Protein AF-A0A847YCE7-F1 (afdb_monomer_lite)

Sequence (734 aa):
MAAPTIAVDFGTTRTKVAVFDEKERQPRLIELGRANLQVIPSVFYVPRDQQAPRLVGDDAQEMVDEDPGGIVENLKKEIHRSEKLRFGPDRPSVDRVELAGELFAYLRRRCREEVFYCEVDACVLTLPVVFEEQKRECIRQAAQCGGFRADRIQVLDEPVAAARAWLWQWEGRLAQSVIVCDVGGGTTDFALLRYSDGDFEPVPELAKGGLPQGGNDLDEGILEEALAGQGRTPLSSPLRMAWLNKCRSLKERIVRDVRHAFSLRLPGEQIVVPREVVQTQTNRFVEQVVEEFRRFMTRCATVADLSGTPVLLVGGASRVVGLKEALEAASPGKVYQWNKSDYAVALGAAIMPPHRRPVAGVEGLGGDGGGSSAAASFQPVGVFGDPGAYLVEAVRQAKAGANVALPAGEYRIPQPLIVERPLTMAGLGRERSLIRWEGEGPAIICRGDCDLTLRDVTVERAGQQVGDLLDALGGRVKIEDSRICGARAASGIRLRGGVRAEIRRCRVDGNSEHGIVLADSAVALIEENICENNREAGISYGGTSGGTARKNTCRENEIGIGIGERAEPEVEENTCENNSQVGIGYLGTSGGTAENNICRENKVGIGIFEDAAPQLEENTCEKNSQVGIGYGGTSGGTARKNTCRENEIGIAIGERAEPEVEENTCEKNSQVGIGYVGTSGGTARKNTCRENGVAGIVIDERAEPELEENTCEKNSQVGIGYLGTSGGTARRNV

Structure (mmCIF, N/CA/C/O backbone):
data_AF-A0A847YCE7-F1
#
_entry.id   AF-A0A847YCE7-F1
#
loop_
_atom_site.group_PDB
_atom_site.id
_atom_site.type_symbol
_atom_site.label_atom_id
_atom_site.label_alt_id
_atom_site.label_comp_id
_atom_site.label_asym_id
_atom_site.label_entity_id
_atom_site.label_seq_id
_atom_site.pdbx_PDB_ins_code
_atom_site.Cartn_x
_atom_site.Cartn_y
_atom_site.Cartn_z
_atom_site.occupancy
_atom_site.B_iso_or_equiv
_atom_site.auth_seq_id
_atom_site.auth_comp_id
_atom_site.auth_asym_id
_atom_site.auth_atom_id
_atom_site.pdbx_PDB_model_num
ATOM 1 N N . MET A 1 1 ? -16.856 15.580 17.713 1.00 49.44 1 MET A N 1
ATOM 2 C CA . MET A 1 1 ? -16.438 14.409 18.518 1.00 49.44 1 MET A CA 1
ATOM 3 C C . MET A 1 1 ? -15.143 14.766 19.225 1.00 49.44 1 MET A C 1
ATOM 5 O O . MET A 1 1 ? -14.397 15.567 18.675 1.00 49.44 1 MET A O 1
ATOM 9 N N . ALA A 1 2 ? -14.898 14.250 20.432 1.00 63.81 2 ALA A N 1
ATOM 10 C CA . ALA A 1 2 ? -13.586 14.397 21.062 1.00 63.81 2 ALA A CA 1
ATOM 11 C C . ALA A 1 2 ? -12.533 13.668 20.209 1.00 63.81 2 ALA A C 1
ATOM 13 O O . ALA A 1 2 ? -12.836 12.611 19.655 1.00 63.81 2 ALA A O 1
ATOM 14 N N . ALA A 1 3 ? -11.338 14.245 20.073 1.00 77.31 3 ALA A N 1
ATOM 15 C CA . ALA A 1 3 ? -10.235 13.603 19.361 1.00 77.31 3 ALA A CA 1
ATOM 16 C C . ALA A 1 3 ? -9.905 12.244 20.012 1.00 77.31 3 ALA A C 1
ATOM 18 O O . ALA A 1 3 ? -9.864 12.184 21.250 1.00 77.31 3 ALA A O 1
ATOM 19 N N . PRO A 1 4 ? -9.700 11.172 19.223 1.00 87.88 4 PRO A N 1
ATOM 20 C CA . PRO A 1 4 ? -9.437 9.838 19.746 1.00 87.88 4 PRO A CA 1
ATOM 21 C C . PRO A 1 4 ? -8.144 9.816 20.567 1.00 87.88 4 PRO A C 1
ATOM 23 O O . PRO A 1 4 ? -7.161 10.479 20.234 1.00 87.88 4 PRO A O 1
ATOM 26 N N . THR A 1 5 ? -8.147 9.016 21.631 1.00 94.25 5 THR A N 1
ATOM 27 C CA . THR A 1 5 ? -6.953 8.735 22.435 1.00 94.25 5 THR A CA 1
ATOM 28 C C . THR A 1 5 ? -6.422 7.366 22.040 1.00 94.25 5 THR A C 1
ATOM 30 O O . THR A 1 5 ? -7.124 6.367 22.200 1.00 94.25 5 THR A O 1
ATOM 33 N N . ILE A 1 6 ? -5.188 7.306 21.540 1.00 97.19 6 ILE A N 1
ATOM 34 C CA . ILE A 1 6 ? -4.538 6.032 21.207 1.00 97.19 6 ILE A CA 1
ATOM 35 C C . ILE A 1 6 ? -3.709 5.517 22.384 1.00 97.19 6 ILE A C 1
ATOM 37 O O . ILE A 1 6 ? -3.073 6.286 23.097 1.00 97.19 6 ILE A O 1
ATOM 41 N N . ALA A 1 7 ? -3.678 4.210 22.582 1.00 98.06 7 ALA A N 1
ATOM 42 C CA . ALA A 1 7 ? -2.770 3.558 23.512 1.00 98.06 7 ALA A CA 1
ATOM 43 C C . ALA A 1 7 ? -1.523 3.088 22.762 1.00 98.06 7 ALA A C 1
ATOM 45 O O . ALA A 1 7 ? -1.645 2.410 21.742 1.00 98.06 7 ALA A O 1
ATOM 46 N N . VAL A 1 8 ? -0.337 3.437 23.258 1.00 98.00 8 VAL A N 1
ATOM 47 C CA . VAL A 1 8 ? 0.947 3.108 22.634 1.00 98.00 8 VAL A CA 1
ATOM 48 C C . VAL A 1 8 ? 1.795 2.292 23.601 1.00 98.00 8 VAL A C 1
ATOM 50 O O . VAL A 1 8 ? 2.268 2.795 24.622 1.00 98.00 8 VAL A O 1
ATOM 53 N N . ASP A 1 9 ? 2.026 1.039 23.222 1.00 96.69 9 ASP A N 1
ATOM 54 C CA . ASP A 1 9 ? 3.071 0.189 23.782 1.00 96.69 9 ASP A CA 1
ATOM 55 C C . ASP A 1 9 ? 4.350 0.410 22.974 1.00 96.69 9 ASP A C 1
ATOM 57 O O . ASP A 1 9 ? 4.589 -0.255 21.962 1.00 96.69 9 ASP A O 1
ATOM 61 N N . PHE A 1 10 ? 5.152 1.397 23.388 1.00 95.06 10 PHE A N 1
ATOM 62 C CA . PHE A 1 10 ? 6.484 1.621 22.834 1.00 95.06 10 PHE A CA 1
ATOM 63 C C . PHE A 1 10 ? 7.431 0.565 23.407 1.00 95.06 10 PHE A C 1
ATOM 65 O O . PHE A 1 10 ? 8.031 0.769 24.461 1.00 95.06 10 PHE A O 1
ATOM 72 N N . GLY A 1 11 ? 7.541 -0.590 22.752 1.00 90.88 11 GLY A N 1
ATOM 73 C CA . GLY A 1 11 ? 8.415 -1.683 23.177 1.00 90.88 11 GLY A CA 1
ATOM 74 C C . GLY A 1 11 ? 9.857 -1.533 22.680 1.00 90.88 11 GLY A C 1
ATOM 75 O O . GLY A 1 11 ? 10.136 -0.812 21.725 1.00 90.88 11 GLY A O 1
ATOM 76 N N . THR A 1 12 ? 10.800 -2.250 23.302 1.00 88.06 12 THR A N 1
ATOM 77 C CA . THR A 1 12 ? 12.228 -2.204 22.922 1.00 88.06 12 THR A CA 1
ATOM 78 C C . THR A 1 12 ? 12.489 -2.684 21.493 1.00 88.06 12 THR A C 1
ATOM 80 O O . THR A 1 12 ? 13.320 -2.101 20.806 1.00 88.06 12 THR A O 1
ATOM 83 N N . THR A 1 13 ? 11.782 -3.732 21.061 1.00 87.94 13 THR A N 1
ATOM 84 C CA . THR A 1 13 ? 11.943 -4.344 19.727 1.00 87.94 13 THR A CA 1
ATOM 85 C C . THR A 1 13 ? 10.772 -4.012 18.802 1.00 87.94 13 THR A C 1
ATOM 87 O O . THR A 1 13 ? 10.938 -3.924 17.591 1.00 87.94 13 THR A O 1
ATOM 90 N N . ARG A 1 14 ? 9.569 -3.873 19.363 1.00 91.19 14 ARG A N 1
ATOM 91 C CA . ARG A 1 14 ? 8.306 -3.789 18.627 1.00 91.19 14 ARG A CA 1
ATOM 92 C C . ARG A 1 14 ? 7.358 -2.832 19.334 1.00 91.19 14 ARG A C 1
ATOM 94 O O . ARG A 1 14 ? 7.149 -2.972 20.538 1.00 91.19 14 ARG A O 1
ATOM 101 N N . THR A 1 15 ? 6.760 -1.931 18.573 1.00 95.44 15 THR A N 1
ATOM 102 C CA . THR A 1 15 ? 5.739 -0.982 19.004 1.00 95.44 15 THR A CA 1
ATOM 103 C C . THR A 1 15 ? 4.358 -1.461 18.581 1.00 95.44 15 THR A C 1
ATOM 105 O O . THR A 1 15 ? 4.187 -2.002 17.487 1.00 95.44 15 THR A O 1
ATOM 108 N N . LYS A 1 16 ? 3.369 -1.293 19.461 1.00 96.38 16 LYS A N 1
ATOM 109 C CA . LYS A 1 16 ? 1.976 -1.689 19.215 1.00 96.38 16 LYS A CA 1
ATOM 110 C C . LYS A 1 16 ? 1.053 -0.545 19.588 1.00 96.38 16 LYS A C 1
ATOM 112 O O . LYS A 1 16 ? 1.294 0.151 20.574 1.00 96.38 16 LYS A O 1
ATOM 117 N N . VAL A 1 17 ? -0.013 -0.379 18.817 1.00 97.50 17 VAL A N 1
ATOM 118 C CA . VAL A 1 17 ? -0.993 0.685 19.034 1.00 97.50 17 VAL A CA 1
ATOM 119 C C . VAL A 1 17 ? -2.382 0.078 19.167 1.00 97.50 17 VAL A C 1
ATOM 121 O O . VAL A 1 17 ? -2.729 -0.868 18.461 1.00 97.50 17 VAL A O 1
ATOM 124 N N . ALA A 1 18 ? -3.178 0.606 20.088 1.00 97.19 18 ALA A N 1
ATOM 125 C CA . ALA A 1 18 ? -4.555 0.195 20.312 1.00 97.19 18 ALA A CA 1
ATOM 126 C C . ALA A 1 18 ? -5.465 1.407 20.532 1.00 97.19 18 ALA A C 1
ATOM 128 O O . ALA A 1 18 ? -5.012 2.518 20.798 1.00 97.19 18 ALA A O 1
ATOM 129 N N . VAL A 1 19 ? -6.769 1.182 20.436 1.00 95.56 19 VAL A N 1
ATOM 130 C CA . VAL A 1 19 ? -7.807 2.163 20.761 1.00 95.56 19 VAL A CA 1
ATOM 131 C C . VAL A 1 19 ? -9.002 1.453 21.376 1.00 95.56 19 VAL A C 1
ATOM 133 O O . VAL A 1 19 ? -9.245 0.278 21.093 1.00 95.56 19 VAL A O 1
ATOM 136 N N . PHE A 1 20 ? -9.753 2.152 22.223 1.00 92.06 20 PHE A N 1
ATOM 137 C CA . PHE A 1 20 ? -11.066 1.675 22.629 1.00 92.06 20 PHE A CA 1
ATOM 138 C C . PHE A 1 20 ? -12.062 2.012 21.524 1.00 92.06 20 PHE A C 1
ATOM 140 O O . PHE A 1 20 ? -12.315 3.183 21.245 1.00 92.06 20 PHE A O 1
ATOM 147 N N . ASP A 1 21 ? -12.591 0.994 20.852 1.00 84.00 21 ASP A N 1
ATOM 148 C CA . ASP A 1 21 ? -13.606 1.212 19.836 1.00 84.00 21 ASP A CA 1
ATOM 149 C C . ASP A 1 21 ? -14.947 1.490 20.517 1.00 84.00 21 ASP A C 1
ATOM 151 O O . ASP A 1 21 ? -15.587 0.591 21.063 1.00 84.00 21 ASP A O 1
ATOM 155 N N . GLU A 1 22 ? -15.366 2.753 20.503 1.00 81.38 22 GLU A N 1
ATOM 156 C CA . GLU A 1 22 ? -16.621 3.185 21.123 1.00 81.38 22 GLU A CA 1
ATOM 157 C C . GLU A 1 22 ? -17.855 2.536 20.488 1.00 81.38 22 GLU A C 1
ATOM 159 O O . GLU A 1 22 ? -18.871 2.355 21.161 1.00 81.38 22 GLU A O 1
ATOM 164 N N . LYS A 1 23 ? -17.786 2.163 19.201 1.00 75.06 23 LYS A N 1
ATOM 165 C CA . LYS A 1 23 ? -18.917 1.539 18.506 1.00 75.06 23 LYS A CA 1
ATOM 166 C C . LYS A 1 23 ? -19.076 0.088 18.936 1.00 75.06 23 LYS A C 1
ATOM 168 O O . LYS A 1 23 ? -20.180 -0.339 19.264 1.00 75.06 23 LYS A O 1
ATOM 173 N N . GLU A 1 24 ? -17.978 -0.661 18.937 1.00 75.88 24 GLU A N 1
ATOM 174 C CA . GLU A 1 24 ? -17.982 -2.077 19.321 1.00 75.88 24 GLU A CA 1
ATOM 175 C C . GLU A 1 24 ? -17.908 -2.283 20.839 1.00 75.88 24 GLU A C 1
ATOM 177 O O . GLU A 1 24 ? -18.082 -3.397 21.334 1.00 75.88 24 GLU A O 1
ATOM 182 N N . ARG A 1 25 ? -17.668 -1.201 21.587 1.00 84.19 25 ARG A N 1
ATOM 183 C CA . ARG A 1 25 ? -17.473 -1.181 23.038 1.00 84.19 25 ARG A CA 1
ATOM 184 C C . ARG A 1 25 ? -16.384 -2.148 23.499 1.00 84.19 25 ARG A C 1
ATOM 186 O O . ARG A 1 25 ? -16.558 -2.816 24.518 1.00 84.19 25 ARG A O 1
ATOM 193 N N . GLN A 1 26 ? -15.269 -2.217 22.772 1.00 88.19 26 GLN A N 1
ATOM 194 C CA . GLN A 1 26 ? -14.138 -3.084 23.105 1.00 88.19 26 GLN A CA 1
ATOM 195 C C . GLN A 1 26 ? -12.785 -2.484 22.694 1.00 88.19 26 GLN A C 1
ATOM 197 O O . GLN A 1 26 ? -12.713 -1.736 21.719 1.00 88.19 26 GLN A O 1
ATOM 202 N N . PRO A 1 27 ? -11.685 -2.823 23.393 1.00 92.81 27 PRO A N 1
ATOM 203 C CA . PRO A 1 27 ? -10.347 -2.463 22.947 1.00 92.81 27 PRO A CA 1
ATOM 204 C C . PRO A 1 27 ? -9.978 -3.243 21.679 1.00 92.81 27 PRO A C 1
ATOM 206 O O . PRO A 1 27 ? -10.131 -4.468 21.614 1.00 92.81 27 PRO A O 1
ATOM 209 N N . ARG A 1 28 ? -9.428 -2.543 20.687 1.00 92.38 28 ARG A N 1
ATOM 210 C CA . ARG A 1 28 ? -8.914 -3.133 19.447 1.00 92.38 28 ARG A CA 1
ATOM 211 C C . ARG A 1 28 ? -7.509 -2.639 19.138 1.00 92.38 28 ARG A C 1
ATOM 213 O O . ARG A 1 28 ? -7.128 -1.537 19.523 1.00 92.38 28 ARG A O 1
ATOM 220 N N . LEU A 1 29 ? -6.751 -3.458 18.416 1.00 93.00 29 LEU A N 1
ATOM 221 C CA . LEU A 1 29 ? -5.466 -3.043 17.862 1.00 93.00 29 LEU A CA 1
ATOM 222 C C . LEU A 1 29 ? -5.685 -2.096 16.681 1.00 93.00 29 LEU A C 1
ATOM 224 O O . LEU A 1 29 ? -6.716 -2.145 16.003 1.00 93.00 29 LEU A O 1
ATOM 228 N N . ILE A 1 30 ? -4.711 -1.223 16.463 1.00 92.44 30 ILE A N 1
ATOM 229 C CA . ILE A 1 30 ? -4.600 -0.421 15.255 1.00 92.44 30 ILE A CA 1
ATOM 230 C C . ILE A 1 30 ? -3.545 -1.075 14.371 1.00 92.44 30 ILE A C 1
ATOM 232 O O . ILE A 1 30 ? -2.415 -1.306 14.802 1.00 92.44 30 ILE A O 1
ATOM 236 N N . GLU A 1 31 ? -3.943 -1.385 13.145 1.00 90.06 31 GLU A N 1
ATOM 237 C CA . GLU A 1 31 ? -3.123 -2.113 12.190 1.00 90.06 31 GLU A CA 1
ATOM 238 C C . GLU A 1 31 ? -2.291 -1.138 11.352 1.00 90.06 31 GLU A C 1
ATOM 240 O O . GLU A 1 31 ? -2.761 -0.609 10.353 1.00 90.06 31 GLU A O 1
ATOM 245 N N . LEU A 1 32 ? -1.077 -0.842 11.823 1.00 85.69 32 LEU A N 1
ATOM 246 C CA . LEU A 1 32 ? -0.149 0.096 11.185 1.00 85.69 32 LEU A CA 1
ATOM 247 C C . LEU A 1 32 ? 1.123 -0.566 10.643 1.00 85.69 32 LEU A C 1
ATOM 249 O O . LEU A 1 32 ? 1.852 0.079 9.901 1.00 85.69 32 LEU A O 1
ATOM 253 N N . GLY A 1 33 ? 1.455 -1.802 11.014 1.00 77.12 33 GLY A N 1
ATOM 254 C CA . GLY A 1 33 ? 2.655 -2.451 10.474 1.00 77.12 33 GLY A CA 1
ATOM 255 C C . GLY A 1 33 ? 2.479 -2.851 9.007 1.00 77.12 33 GLY A C 1
ATOM 256 O O . GLY A 1 33 ? 1.352 -3.018 8.547 1.00 77.12 33 GLY A O 1
ATOM 257 N N . ARG A 1 34 ? 3.576 -3.026 8.263 1.00 77.44 34 ARG A N 1
ATOM 258 C CA . ARG A 1 34 ? 3.538 -3.557 6.883 1.00 77.44 34 ARG A CA 1
ATOM 259 C C . ARG A 1 34 ? 3.754 -5.065 6.840 1.00 77.44 34 ARG A C 1
ATOM 261 O O . ARG A 1 34 ? 2.905 -5.800 6.350 1.00 77.44 34 ARG A O 1
ATOM 268 N N . ALA A 1 35 ? 4.865 -5.546 7.404 1.00 65.25 35 ALA A N 1
ATOM 269 C CA . ALA A 1 35 ? 5.178 -6.979 7.412 1.00 65.25 35 ALA A CA 1
ATOM 270 C C . ALA A 1 35 ? 4.269 -7.772 8.369 1.00 65.25 35 ALA A C 1
ATOM 272 O O . ALA A 1 35 ? 3.920 -8.927 8.121 1.00 65.25 35 ALA A O 1
ATOM 273 N N . ASN A 1 36 ? 3.879 -7.146 9.480 1.00 71.31 36 ASN A N 1
ATOM 274 C CA . ASN A 1 36 ? 2.865 -7.640 10.400 1.00 71.31 36 ASN A CA 1
ATOM 275 C C . ASN A 1 36 ? 1.953 -6.474 10.758 1.00 71.31 36 ASN A C 1
ATOM 277 O O . ASN A 1 36 ? 2.354 -5.603 11.521 1.00 71.31 36 ASN A O 1
ATOM 281 N N . LEU A 1 37 ? 0.720 -6.492 10.253 1.00 76.38 37 LEU A N 1
ATOM 282 C CA . LEU A 1 37 ? -0.234 -5.392 10.401 1.00 76.38 37 LEU A CA 1
ATOM 283 C C . LEU A 1 37 ? -0.366 -4.877 11.845 1.00 76.38 37 LEU A C 1
ATOM 285 O O . LEU A 1 37 ? -0.498 -3.682 12.069 1.00 76.38 37 LEU A O 1
ATOM 289 N N . GLN A 1 38 ? -0.254 -5.742 12.853 1.00 84.75 38 GLN A N 1
ATOM 290 C CA . GLN A 1 38 ? -0.493 -5.390 14.259 1.00 84.75 38 GLN A CA 1
ATOM 291 C C . GLN A 1 38 ? 0.747 -4.885 15.011 1.00 84.75 38 GLN A C 1
ATOM 293 O O . GLN A 1 38 ? 0.666 -4.599 16.210 1.00 84.75 38 GLN A O 1
ATOM 298 N N . VAL A 1 39 ? 1.911 -4.843 14.359 1.00 87.06 39 VAL A N 1
ATOM 299 C CA . VAL A 1 39 ? 3.194 -4.592 15.014 1.00 87.06 39 VAL A CA 1
ATOM 300 C C . VAL A 1 39 ? 4.109 -3.766 14.125 1.00 87.06 39 VAL A C 1
ATOM 302 O O . VAL A 1 39 ? 4.367 -4.128 12.987 1.00 87.06 39 VAL A O 1
ATOM 305 N N . ILE A 1 40 ? 4.699 -2.724 14.699 1.00 93.75 40 ILE A N 1
ATOM 306 C CA . ILE A 1 40 ? 5.676 -1.872 14.023 1.00 93.75 40 ILE A CA 1
ATOM 307 C C . ILE A 1 40 ? 7.055 -2.149 14.636 1.00 93.75 40 ILE A C 1
ATOM 309 O O . ILE A 1 40 ? 7.167 -2.161 15.867 1.00 93.75 40 ILE A O 1
ATOM 313 N N . PRO A 1 41 ? 8.117 -2.387 13.853 1.00 92.00 41 PRO A N 1
ATOM 314 C CA . PRO A 1 41 ? 9.472 -2.490 14.392 1.00 92.00 41 PRO A CA 1
ATOM 315 C C . PRO A 1 41 ? 9.869 -1.223 15.169 1.00 92.00 41 PRO A C 1
ATOM 317 O O . PRO A 1 41 ? 9.654 -0.108 14.708 1.00 92.00 41 PRO A O 1
ATOM 320 N N . SER A 1 42 ? 10.482 -1.355 16.346 1.00 94.31 42 SER A N 1
ATOM 321 C CA . SER A 1 42 ? 11.052 -0.203 17.073 1.00 94.31 42 SER A CA 1
ATOM 322 C C . SER A 1 42 ? 12.458 0.118 16.549 1.00 94.31 42 SER A C 1
ATOM 324 O O . SER A 1 42 ? 13.431 0.126 17.307 1.00 94.31 42 SER A O 1
ATOM 326 N N . VAL A 1 43 ? 12.546 0.315 15.234 1.00 93.44 43 VAL A N 1
ATOM 327 C CA . VAL A 1 43 ? 13.776 0.526 14.463 1.00 93.44 43 VAL A CA 1
ATOM 328 C C . VAL A 1 43 ? 13.736 1.921 13.853 1.00 93.44 43 VAL A C 1
ATOM 330 O O . VAL A 1 43 ? 12.676 2.397 13.445 1.00 93.44 43 VAL A O 1
ATOM 333 N N . PHE A 1 44 ? 14.889 2.579 13.821 1.00 96.00 44 PHE A N 1
ATOM 334 C CA . PHE A 1 44 ? 15.050 3.933 13.305 1.00 96.00 44 PHE A CA 1
ATOM 335 C C . PHE A 1 44 ? 16.232 3.962 12.340 1.00 96.00 44 PHE A C 1
ATOM 337 O O . PHE A 1 44 ? 17.216 3.254 12.554 1.00 96.00 44 PHE A O 1
ATOM 344 N N . TYR A 1 45 ? 16.158 4.800 11.314 1.00 94.75 45 TYR A N 1
ATOM 345 C CA . TYR A 1 45 ? 17.219 4.969 10.330 1.00 94.75 45 TYR A CA 1
ATOM 346 C C . TYR A 1 45 ? 17.594 6.442 10.178 1.00 94.75 45 TYR A C 1
ATOM 348 O O . TYR A 1 45 ? 16.740 7.309 9.972 1.00 94.75 45 TYR A O 1
ATOM 356 N N . VAL A 1 46 ? 18.896 6.709 10.277 1.00 94.75 46 VAL A N 1
ATOM 357 C CA . VAL A 1 46 ? 19.503 8.017 10.038 1.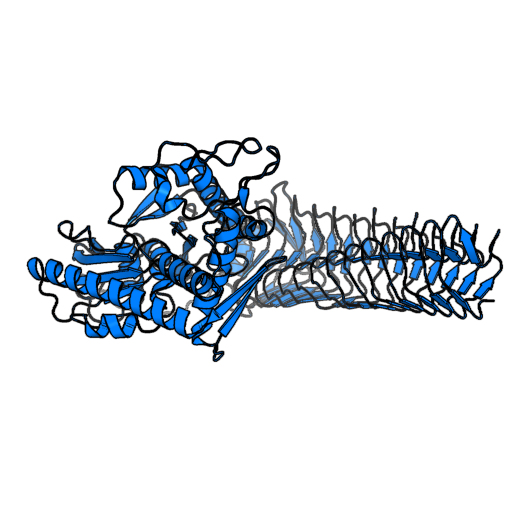00 94.75 46 VAL A CA 1
ATOM 358 C C . VAL A 1 46 ? 20.257 7.970 8.701 1.00 94.75 46 VAL A C 1
ATOM 360 O O . VAL A 1 46 ? 21.312 7.324 8.626 1.00 94.75 46 VAL A O 1
ATOM 363 N N . PRO A 1 47 ? 19.753 8.645 7.651 1.00 92.06 47 PRO A N 1
ATOM 364 C CA . PRO A 1 47 ? 20.404 8.658 6.346 1.00 92.06 47 PRO A CA 1
ATOM 365 C C . PRO A 1 47 ? 21.734 9.422 6.369 1.00 92.06 47 PRO A C 1
ATOM 367 O O . PRO A 1 47 ? 21.999 10.236 7.257 1.00 92.06 47 PRO A O 1
ATOM 370 N N . ARG A 1 48 ? 22.589 9.145 5.375 1.00 89.88 48 ARG A N 1
ATOM 371 C CA . ARG A 1 48 ? 23.822 9.922 5.122 1.00 89.88 48 ARG A CA 1
ATOM 372 C C . ARG A 1 48 ? 23.519 11.269 4.481 1.00 89.88 48 ARG A C 1
ATOM 374 O O . ARG A 1 48 ? 24.136 12.273 4.828 1.00 89.88 48 ARG A O 1
ATOM 381 N N . ASP A 1 49 ? 22.570 11.278 3.549 1.00 86.50 49 ASP A N 1
ATOM 382 C CA . ASP A 1 49 ? 22.058 12.515 2.980 1.00 86.50 49 ASP A CA 1
ATOM 383 C C . ASP A 1 49 ? 21.239 13.256 4.040 1.00 86.50 49 ASP A C 1
ATOM 385 O O . ASP A 1 49 ? 20.223 12.760 4.521 1.00 86.50 49 ASP A O 1
ATOM 389 N N . GLN A 1 50 ? 21.696 14.451 4.409 1.00 78.81 50 GLN A N 1
ATOM 390 C CA . GLN A 1 50 ? 21.041 15.282 5.417 1.00 78.81 50 GLN A CA 1
ATOM 391 C C . GLN A 1 50 ? 19.711 15.872 4.930 1.00 78.81 50 GLN A C 1
ATOM 393 O O . GLN A 1 50 ? 18.959 16.394 5.752 1.00 78.81 50 GLN A O 1
ATOM 398 N N . GLN A 1 51 ? 19.426 15.822 3.625 1.00 81.19 51 GLN A N 1
ATOM 399 C CA . GLN A 1 51 ? 18.137 16.234 3.065 1.00 81.19 51 GLN A CA 1
ATOM 400 C C . GLN A 1 51 ? 17.106 15.100 3.057 1.00 81.19 51 GLN A C 1
ATOM 402 O O . GLN A 1 51 ? 15.907 15.375 3.008 1.00 81.19 51 GLN A O 1
ATOM 407 N N . ALA A 1 52 ? 17.548 13.842 3.135 1.00 86.12 52 ALA A N 1
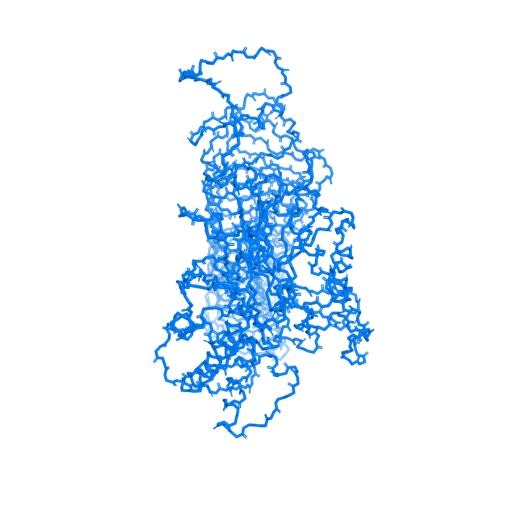ATOM 408 C CA . ALA A 1 52 ? 16.650 12.699 3.196 1.00 86.12 52 ALA A CA 1
ATOM 409 C C . ALA A 1 52 ? 15.955 12.617 4.572 1.00 86.12 52 ALA A C 1
ATOM 411 O O . ALA A 1 52 ? 16.583 12.877 5.607 1.00 86.12 52 ALA A O 1
ATOM 412 N N . PRO A 1 53 ? 14.662 12.248 4.621 1.00 89.19 53 PRO A N 1
ATOM 413 C CA . PRO A 1 53 ? 13.951 12.099 5.882 1.00 89.19 53 PRO A CA 1
ATOM 414 C C . PRO A 1 53 ? 14.503 10.917 6.683 1.00 89.19 53 PRO A C 1
ATOM 416 O O . PRO A 1 53 ? 14.905 9.891 6.132 1.00 89.19 53 PRO A O 1
ATOM 419 N N . ARG A 1 54 ? 14.479 11.037 8.013 1.00 94.31 54 ARG A N 1
ATOM 420 C CA . ARG A 1 54 ? 14.700 9.883 8.891 1.00 94.31 54 ARG A CA 1
ATOM 421 C C . ARG A 1 54 ? 13.538 8.914 8.732 1.00 94.31 54 ARG A C 1
ATOM 423 O O . ARG A 1 54 ? 12.387 9.338 8.644 1.00 94.31 54 ARG A O 1
ATOM 430 N N . LEU A 1 55 ? 13.843 7.623 8.740 1.00 95.31 55 LEU A N 1
ATOM 431 C CA . LEU A 1 55 ? 12.831 6.575 8.645 1.00 95.31 55 LEU A CA 1
ATOM 432 C C . LEU A 1 55 ? 12.650 5.908 10.007 1.00 95.31 55 LEU A C 1
ATOM 434 O O . LEU A 1 55 ? 13.575 5.863 10.825 1.00 95.31 55 LEU A O 1
ATOM 438 N N . VAL A 1 56 ? 11.458 5.374 10.250 1.00 96.75 56 VAL A N 1
ATOM 439 C CA . VAL A 1 56 ? 11.100 4.641 11.470 1.00 96.75 56 VAL A CA 1
ATOM 440 C C . VAL A 1 56 ? 10.214 3.454 11.113 1.00 96.75 56 VAL A C 1
ATOM 442 O O . VAL A 1 56 ? 9.574 3.446 10.064 1.00 96.75 56 VAL A O 1
ATOM 445 N N . GLY A 1 57 ? 10.133 2.457 11.989 1.00 94.12 57 GLY A N 1
ATOM 446 C CA . GLY A 1 57 ? 9.226 1.335 11.765 1.00 94.12 57 GLY A CA 1
ATOM 447 C C . GLY A 1 57 ? 9.682 0.423 10.633 1.00 94.12 57 GLY A C 1
ATOM 448 O O . GLY A 1 57 ? 10.869 0.124 10.511 1.00 94.12 57 GLY A O 1
ATOM 449 N N . ASP A 1 58 ? 8.724 -0.030 9.823 1.00 89.25 58 ASP A N 1
ATOM 450 C CA . ASP A 1 58 ? 8.992 -0.901 8.676 1.00 89.25 58 ASP A CA 1
ATOM 451 C C . ASP A 1 58 ? 9.900 -0.213 7.636 1.00 89.25 58 ASP A C 1
ATOM 453 O O . ASP A 1 58 ? 10.821 -0.850 7.138 1.00 89.25 58 ASP A O 1
ATOM 457 N N . ASP A 1 59 ? 9.743 1.100 7.410 1.00 90.38 59 ASP A N 1
ATOM 458 C CA . ASP A 1 59 ? 10.595 1.865 6.480 1.00 90.38 59 ASP A CA 1
ATOM 459 C C . ASP A 1 59 ? 12.073 1.857 6.922 1.00 90.38 59 ASP A C 1
ATOM 461 O O . ASP A 1 59 ? 12.990 1.741 6.115 1.00 90.38 59 ASP A O 1
ATOM 465 N N . ALA A 1 60 ? 12.337 1.937 8.232 1.00 92.75 60 ALA A N 1
ATOM 466 C CA . ALA A 1 60 ? 13.699 1.804 8.755 1.00 92.75 60 ALA A CA 1
ATOM 467 C C . ALA A 1 60 ? 14.208 0.356 8.722 1.00 92.75 60 ALA A C 1
ATOM 469 O O . ALA A 1 60 ? 15.412 0.125 8.627 1.00 92.75 60 ALA A O 1
ATOM 470 N N . GLN A 1 61 ? 13.305 -0.620 8.838 1.00 88.19 61 GLN A N 1
ATOM 471 C CA . GLN A 1 61 ? 13.637 -2.042 8.838 1.00 88.19 61 GLN A CA 1
ATOM 472 C C . GLN A 1 61 ? 14.153 -2.514 7.470 1.00 88.19 61 GLN A C 1
ATOM 474 O O . GLN A 1 61 ? 15.008 -3.402 7.437 1.00 88.19 61 GLN A O 1
ATOM 479 N N . GLU A 1 62 ? 13.676 -1.917 6.376 1.00 87.44 62 GLU A N 1
ATOM 480 C CA . GLU A 1 62 ? 14.138 -2.181 5.003 1.00 87.44 62 GLU A CA 1
ATOM 481 C C . GLU A 1 62 ? 15.610 -1.770 4.809 1.00 87.44 62 GLU A C 1
ATOM 483 O O . GLU A 1 62 ? 16.390 -2.499 4.198 1.00 87.44 62 GLU A O 1
ATOM 488 N N . MET A 1 63 ? 16.047 -0.695 5.471 1.00 87.12 63 MET A N 1
ATOM 489 C CA . MET A 1 63 ? 17.422 -0.188 5.372 1.00 87.12 63 MET A CA 1
ATOM 490 C C . MET A 1 63 ? 18.469 -1.032 6.120 1.00 87.12 63 MET A C 1
ATOM 492 O O . MET A 1 63 ? 19.663 -0.733 6.052 1.00 87.12 63 MET A O 1
ATOM 496 N N . VAL A 1 64 ? 18.058 -2.070 6.858 1.00 82.19 64 VAL A N 1
ATOM 497 C CA . VAL A 1 64 ? 18.968 -2.886 7.682 1.00 82.19 64 VAL A CA 1
ATOM 498 C C . VAL A 1 64 ? 19.987 -3.650 6.845 1.00 82.19 64 VAL A C 1
ATOM 500 O O . VAL A 1 64 ? 21.138 -3.765 7.263 1.00 82.19 64 VAL A O 1
ATOM 503 N N . ASP A 1 65 ? 19.582 -4.157 5.682 1.00 75.12 65 ASP A N 1
ATOM 504 C CA . ASP A 1 65 ? 20.485 -4.898 4.800 1.00 75.12 65 ASP A CA 1
ATOM 505 C C . ASP A 1 65 ? 21.278 -3.944 3.872 1.00 75.12 65 ASP A C 1
ATOM 507 O O . ASP A 1 65 ? 22.396 -4.273 3.476 1.00 75.12 65 ASP A O 1
ATOM 511 N N . GLU A 1 66 ? 20.752 -2.745 3.583 1.00 81.12 66 GLU A N 1
ATOM 512 C CA . GLU A 1 66 ? 21.350 -1.774 2.649 1.00 81.12 66 GLU A CA 1
ATOM 513 C C . GLU A 1 66 ? 22.375 -0.828 3.293 1.00 81.12 66 GLU A C 1
ATOM 515 O O . GLU A 1 66 ? 23.490 -0.663 2.794 1.00 81.12 66 GLU A O 1
ATOM 520 N N . ASP A 1 67 ? 22.025 -0.194 4.416 1.00 84.44 67 ASP A N 1
ATOM 521 C CA . ASP A 1 67 ? 22.876 0.784 5.100 1.00 84.44 67 ASP A CA 1
ATOM 522 C C . ASP A 1 67 ? 22.819 0.605 6.629 1.00 84.44 67 ASP A C 1
ATOM 524 O O . ASP A 1 67 ? 22.414 1.511 7.371 1.00 84.44 67 ASP A O 1
ATOM 528 N N . PRO A 1 68 ? 23.301 -0.544 7.145 1.00 81.38 68 PRO A N 1
ATOM 529 C CA . PRO A 1 68 ? 23.207 -0.896 8.564 1.00 81.38 68 PRO A CA 1
ATOM 530 C C . PRO A 1 68 ? 23.909 0.105 9.492 1.00 81.38 68 PRO A C 1
ATOM 532 O O . PRO A 1 68 ? 23.618 0.163 10.684 1.00 81.38 68 PRO A O 1
ATOM 535 N N . GLY A 1 69 ? 24.833 0.921 8.970 1.00 83.56 69 GLY A N 1
ATOM 536 C CA . GLY A 1 69 ? 25.512 1.964 9.740 1.00 83.56 69 GLY A CA 1
ATOM 537 C C . GLY A 1 69 ? 24.617 3.140 10.153 1.00 83.56 69 GLY A C 1
ATOM 538 O O . GLY A 1 69 ? 25.018 3.906 11.026 1.00 83.56 69 GLY A O 1
ATOM 539 N N . GLY A 1 70 ? 23.444 3.307 9.532 1.00 89.50 70 GLY A N 1
ATOM 540 C CA . GLY A 1 70 ? 22.448 4.320 9.903 1.00 89.50 70 GLY A CA 1
ATOM 541 C C . GLY A 1 70 ? 21.353 3.805 10.840 1.00 89.50 70 GLY A C 1
ATOM 542 O O . GLY A 1 70 ? 20.524 4.593 11.289 1.00 89.50 70 GLY A O 1
ATOM 543 N N . ILE A 1 71 ? 21.331 2.503 11.136 1.00 91.00 71 ILE A N 1
ATOM 544 C CA . ILE A 1 71 ? 20.274 1.863 11.923 1.00 91.00 71 ILE A CA 1
ATOM 545 C C . ILE A 1 71 ? 20.475 2.085 13.423 1.00 91.00 71 ILE A C 1
ATOM 547 O O . ILE A 1 71 ? 21.573 1.932 13.961 1.00 91.00 71 ILE A O 1
ATOM 551 N N . VAL A 1 72 ? 19.377 2.378 14.118 1.00 91.69 72 VAL A N 1
ATOM 552 C CA . VAL A 1 72 ? 19.286 2.411 15.578 1.00 91.69 72 VAL A CA 1
ATOM 553 C C . VAL A 1 72 ? 18.205 1.439 16.034 1.00 91.69 72 VAL A C 1
ATOM 555 O O . VAL A 1 72 ? 17.038 1.569 15.670 1.00 91.69 72 VAL A O 1
ATOM 558 N N . GLU A 1 73 ? 18.585 0.503 16.899 1.00 88.75 73 GLU A N 1
ATOM 559 C CA . GLU A 1 73 ? 17.669 -0.386 17.618 1.00 88.75 73 GLU A CA 1
ATOM 560 C C . GLU A 1 73 ? 17.795 -0.176 19.136 1.00 88.75 73 GLU A C 1
ATOM 562 O O . GLU A 1 73 ? 18.715 0.483 19.622 1.00 88.75 73 GLU A O 1
ATOM 567 N N . ASN A 1 74 ? 16.878 -0.761 19.913 1.00 86.94 74 ASN A N 1
ATOM 568 C CA . ASN A 1 74 ? 16.888 -0.733 21.382 1.00 86.94 74 ASN A CA 1
ATOM 569 C C . ASN A 1 74 ? 16.863 0.681 22.004 1.00 86.94 74 ASN A C 1
ATOM 571 O O . ASN A 1 74 ? 17.197 0.843 23.182 1.00 86.94 74 ASN A O 1
ATOM 575 N N . LEU A 1 75 ? 16.404 1.695 21.260 1.00 92.00 75 LEU A N 1
ATOM 576 C CA . LEU A 1 75 ? 16.407 3.100 21.687 1.00 92.00 75 LEU A CA 1
ATOM 577 C C . LEU A 1 75 ? 15.715 3.309 23.047 1.00 92.00 75 LEU A C 1
ATOM 579 O O . LEU A 1 75 ? 16.228 4.048 23.887 1.00 92.00 75 LEU A O 1
ATOM 583 N N . LYS A 1 76 ? 14.619 2.577 23.328 1.00 91.50 76 LYS A N 1
ATOM 584 C CA . LYS A 1 76 ? 13.905 2.602 24.626 1.00 91.50 76 LYS A CA 1
ATOM 585 C C . LYS A 1 76 ? 14.836 2.354 25.823 1.00 91.50 76 LYS A C 1
ATOM 587 O O . LYS A 1 76 ? 14.670 2.984 26.866 1.00 91.50 76 LYS A O 1
ATOM 592 N N . LYS A 1 77 ? 15.827 1.453 25.706 1.00 87.00 77 LYS A N 1
ATOM 593 C CA . LYS A 1 77 ? 16.754 1.136 26.813 1.00 87.00 77 LYS A CA 1
ATOM 594 C C . LYS A 1 77 ? 17.658 2.322 27.147 1.00 87.00 77 LYS A C 1
ATOM 596 O O . LYS A 1 77 ? 17.966 2.549 28.321 1.00 87.00 77 LYS A O 1
ATOM 601 N N . GLU A 1 78 ? 18.050 3.083 26.132 1.00 89.56 78 GLU A N 1
ATOM 602 C CA . GLU A 1 78 ? 19.048 4.144 26.245 1.00 89.56 78 GLU A CA 1
ATOM 603 C C . GLU A 1 78 ? 18.466 5.556 26.262 1.00 89.56 78 GLU A C 1
ATOM 605 O O . GLU A 1 78 ? 19.225 6.490 26.471 1.00 89.56 78 GLU A O 1
ATOM 610 N N . ILE A 1 79 ? 17.151 5.732 26.100 1.00 93.12 79 ILE A N 1
ATOM 611 C CA . ILE A 1 79 ? 16.518 7.043 25.858 1.00 93.12 79 ILE A CA 1
ATOM 612 C C . ILE A 1 79 ? 16.881 8.139 26.880 1.00 93.12 79 ILE A C 1
ATOM 614 O O . ILE A 1 79 ? 17.035 9.291 26.509 1.00 93.12 79 ILE A O 1
ATOM 618 N N . HIS A 1 80 ? 17.084 7.768 28.147 1.00 92.81 80 HIS A N 1
ATOM 619 C CA . HIS A 1 80 ? 17.521 8.647 29.245 1.00 92.81 80 HIS A CA 1
ATOM 620 C C . HIS A 1 80 ? 18.990 9.116 29.202 1.00 92.81 80 HIS A C 1
ATOM 622 O O . HIS A 1 80 ? 19.374 9.968 30.003 1.00 92.81 80 HIS A O 1
ATOM 628 N N . ARG A 1 81 ? 19.837 8.541 28.337 1.00 92.69 81 ARG A N 1
ATOM 629 C CA . ARG A 1 81 ? 21.252 8.924 28.230 1.00 92.69 81 ARG A CA 1
ATOM 630 C C . ARG A 1 81 ? 21.368 10.288 27.560 1.00 92.69 81 ARG A C 1
ATOM 632 O O . ARG A 1 81 ? 20.827 10.483 26.475 1.00 92.69 81 ARG A O 1
ATOM 639 N N . SER A 1 82 ? 22.101 11.198 28.195 1.00 86.44 82 SER A N 1
ATOM 640 C CA . SER A 1 82 ? 22.224 12.595 27.768 1.00 86.44 82 SER A CA 1
ATOM 641 C C . SER A 1 82 ? 23.138 12.795 26.559 1.00 86.44 82 SER A C 1
ATOM 643 O O . SER A 1 82 ? 23.073 13.840 25.912 1.00 86.44 82 SER A O 1
ATOM 645 N N . GLU A 1 83 ? 24.007 11.835 26.232 1.00 91.94 83 GLU A N 1
ATOM 646 C CA . GLU A 1 83 ? 24.831 11.940 25.031 1.00 91.94 83 GLU A CA 1
ATOM 647 C C . GLU A 1 83 ? 23.970 11.817 23.765 1.00 91.94 83 GLU A C 1
ATOM 649 O O . GLU A 1 83 ? 22.970 11.109 23.746 1.00 91.94 83 GLU A O 1
ATOM 654 N N . LYS A 1 84 ? 24.376 12.443 22.658 1.00 92.50 84 LYS A N 1
ATOM 655 C CA . LYS A 1 84 ? 23.757 12.178 21.349 1.00 92.50 84 LYS A CA 1
ATOM 656 C C . LYS A 1 84 ? 24.269 10.866 20.753 1.00 92.50 84 LYS A C 1
ATOM 658 O O . LYS A 1 84 ? 25.423 10.493 20.976 1.00 92.50 84 LYS A O 1
ATOM 663 N N . LEU A 1 85 ? 23.437 10.198 19.957 1.00 91.06 85 LEU A N 1
ATOM 664 C CA . LEU A 1 85 ? 23.859 9.074 19.119 1.00 91.06 85 LEU A CA 1
ATOM 665 C C . LEU A 1 85 ? 24.845 9.578 18.059 1.00 91.06 85 LEU A C 1
ATOM 667 O O . LEU A 1 85 ? 24.615 10.627 17.458 1.00 91.06 85 LEU A O 1
ATOM 671 N N . ARG A 1 86 ? 25.947 8.852 17.846 1.00 89.69 86 ARG A N 1
ATOM 672 C CA . ARG A 1 86 ? 27.008 9.204 16.890 1.00 89.69 86 ARG A CA 1
ATOM 673 C C . ARG A 1 86 ? 27.190 8.070 15.887 1.00 89.69 86 ARG A C 1
ATOM 675 O O . ARG A 1 86 ? 27.314 6.923 16.301 1.00 89.69 86 ARG A O 1
ATOM 682 N N . PHE A 1 87 ? 27.277 8.405 14.601 1.00 84.06 87 PHE A N 1
ATOM 683 C CA . PHE A 1 87 ? 27.298 7.431 13.499 1.00 84.06 87 PHE A CA 1
ATOM 684 C C . PHE A 1 87 ? 28.528 7.559 12.578 1.00 84.06 87 PHE A C 1
ATOM 686 O O . PHE A 1 87 ? 28.556 6.982 11.493 1.00 84.06 87 PHE A O 1
ATOM 693 N N . GLY A 1 88 ? 29.542 8.325 12.999 1.00 81.25 88 GLY A N 1
ATOM 694 C CA . GLY A 1 88 ? 30.718 8.661 12.188 1.00 81.25 88 GLY A CA 1
ATOM 695 C C . GLY A 1 88 ? 30.650 10.070 11.577 1.00 81.25 88 GLY A C 1
ATOM 696 O O . GLY A 1 88 ? 29.757 10.837 11.934 1.00 81.25 88 GLY A O 1
ATOM 697 N N . PRO A 1 89 ? 31.610 10.437 10.707 1.00 81.12 89 PRO A N 1
ATOM 698 C CA . PRO A 1 89 ? 31.699 11.779 10.122 1.00 81.12 89 PRO A CA 1
ATOM 699 C C . PRO A 1 89 ? 30.598 12.073 9.092 1.00 81.12 89 PRO A C 1
ATOM 701 O O . PRO A 1 89 ? 30.230 13.230 8.917 1.00 81.12 89 PRO A O 1
ATOM 704 N N . ASP A 1 90 ? 30.047 11.037 8.457 1.00 84.56 90 ASP A N 1
ATOM 705 C CA . ASP A 1 90 ? 29.121 11.173 7.323 1.00 84.56 90 ASP A CA 1
ATOM 706 C C . ASP A 1 90 ? 27.651 11.324 7.741 1.00 84.56 90 ASP A C 1
ATOM 708 O O . ASP A 1 90 ? 26.758 11.312 6.899 1.00 84.56 90 ASP A O 1
ATOM 712 N N . ARG A 1 91 ? 27.372 11.416 9.047 1.00 90.44 91 ARG A N 1
ATOM 713 C CA . ARG A 1 91 ? 26.011 11.499 9.588 1.00 90.44 91 ARG A CA 1
ATOM 714 C C . ARG A 1 91 ? 25.933 12.459 10.772 1.00 90.44 91 ARG A C 1
ATOM 716 O O . ARG A 1 91 ? 26.861 12.518 11.585 1.00 90.44 91 ARG A O 1
ATOM 723 N N . PRO A 1 92 ? 24.810 13.178 10.930 1.00 87.25 92 PRO A N 1
ATOM 724 C CA . PRO A 1 92 ? 24.613 14.047 12.079 1.00 87.25 92 PRO A CA 1
ATOM 725 C C . PRO A 1 92 ? 24.501 13.234 13.374 1.00 87.25 92 PRO A C 1
ATOM 727 O O . PRO A 1 92 ? 24.013 12.104 13.393 1.00 87.25 92 PRO A O 1
ATOM 730 N N . SER A 1 93 ? 24.926 13.835 14.487 1.00 91.69 93 SER A N 1
ATOM 731 C CA . SER A 1 93 ? 24.617 13.283 15.808 1.00 91.69 93 SER A CA 1
ATOM 732 C C . SER A 1 93 ? 23.179 13.626 16.189 1.00 91.69 93 SER A C 1
ATOM 734 O O . SER A 1 93 ? 22.790 14.793 16.109 1.00 91.69 93 SER A O 1
ATOM 736 N N . VAL A 1 94 ? 22.410 12.639 16.646 1.00 93.38 94 VAL A N 1
ATOM 737 C CA . VAL A 1 94 ? 20.960 12.776 16.873 1.00 93.38 94 VAL A CA 1
ATOM 738 C C . VAL A 1 94 ? 20.624 12.599 18.354 1.00 93.38 94 VAL A C 1
ATOM 740 O O . VAL A 1 94 ? 21.224 11.767 19.039 1.00 93.38 94 VAL A O 1
ATOM 743 N N . ASP A 1 95 ? 19.696 13.411 18.861 1.00 95.62 95 ASP A N 1
ATOM 744 C CA . ASP A 1 95 ? 19.166 13.260 20.216 1.00 95.62 95 ASP A CA 1
ATOM 745 C C . ASP A 1 95 ? 18.210 12.056 20.311 1.00 95.62 95 ASP A C 1
ATOM 747 O O . ASP A 1 95 ? 17.445 11.770 19.390 1.00 95.62 95 ASP A O 1
ATOM 751 N N . ARG A 1 96 ? 18.265 11.312 21.421 1.00 96.75 96 ARG A N 1
ATOM 752 C CA . ARG A 1 96 ? 17.484 10.074 21.578 1.00 96.75 96 ARG A CA 1
ATOM 753 C C . ARG A 1 96 ? 15.988 10.332 21.751 1.00 96.75 96 ARG A C 1
ATOM 755 O O . ARG A 1 96 ? 15.188 9.525 21.282 1.00 96.75 96 ARG A O 1
ATOM 762 N N . VAL A 1 97 ? 15.618 11.420 22.426 1.00 97.12 97 VAL A N 1
ATOM 763 C CA . VAL A 1 97 ? 14.220 11.820 22.636 1.00 97.12 97 VAL A CA 1
ATOM 764 C C . VAL A 1 97 ? 13.636 12.332 21.325 1.00 97.12 97 VAL A C 1
ATOM 766 O O . VAL A 1 97 ? 12.536 11.928 20.961 1.00 97.12 97 VAL A O 1
ATOM 769 N N . GLU A 1 98 ? 14.402 13.133 20.580 1.00 95.75 98 GLU A N 1
ATOM 770 C CA . GLU A 1 98 ? 14.038 13.592 19.232 1.00 95.75 98 GLU A CA 1
ATOM 771 C C . GLU A 1 98 ? 13.788 12.407 18.290 1.00 95.75 98 GLU A C 1
ATOM 773 O O . GLU A 1 98 ? 12.725 12.319 17.682 1.00 95.75 98 GLU A O 1
ATOM 778 N N . LEU A 1 99 ? 14.722 11.449 18.231 1.00 96.31 99 LEU A N 1
ATOM 779 C CA . LEU A 1 99 ? 14.597 10.279 17.360 1.00 96.31 99 LEU A CA 1
ATOM 780 C C . LEU A 1 99 ? 13.408 9.388 17.744 1.00 96.31 99 LEU A C 1
ATOM 782 O O . LEU A 1 99 ? 12.684 8.920 16.871 1.00 96.31 99 LEU A O 1
ATOM 786 N N . ALA A 1 100 ? 13.166 9.179 19.042 1.00 97.44 100 ALA A N 1
ATOM 787 C CA . ALA A 1 100 ? 11.963 8.486 19.503 1.00 97.44 100 ALA A CA 1
ATOM 788 C C . ALA A 1 100 ? 10.686 9.272 19.150 1.00 97.44 100 ALA A C 1
ATOM 790 O O . ALA A 1 100 ? 9.662 8.670 18.829 1.00 97.44 100 ALA A O 1
ATOM 791 N N . GLY A 1 101 ? 10.754 10.606 19.165 1.00 97.88 101 GLY A N 1
ATOM 792 C CA . GLY A 1 101 ? 9.683 11.499 18.736 1.00 97.88 101 GLY A CA 1
ATOM 793 C C . GLY A 1 101 ? 9.271 11.306 17.280 1.00 97.88 101 GLY A C 1
ATOM 794 O O . GLY A 1 101 ? 8.078 11.363 16.999 1.00 97.88 101 GLY A O 1
ATOM 795 N N . GLU A 1 102 ? 10.204 10.967 16.385 1.00 97.62 102 GLU A N 1
ATOM 796 C CA . GLU A 1 102 ? 9.896 10.627 14.984 1.00 97.62 102 GLU A CA 1
ATOM 797 C C . GLU A 1 102 ? 8.956 9.418 14.888 1.00 97.62 102 GLU A C 1
ATOM 799 O O . GLU A 1 102 ? 8.010 9.419 14.099 1.00 97.62 102 GLU A O 1
ATOM 804 N N . LEU A 1 103 ? 9.149 8.401 15.741 1.00 97.62 103 LEU A N 1
ATOM 805 C CA . LEU A 1 103 ? 8.232 7.262 15.807 1.00 97.62 103 LEU A CA 1
ATOM 806 C C . LEU A 1 103 ? 6.852 7.706 16.293 1.00 97.62 103 LEU A C 1
ATOM 808 O O . LEU A 1 103 ? 5.850 7.338 15.692 1.00 97.62 103 LEU A O 1
ATOM 812 N N . PHE A 1 104 ? 6.766 8.528 17.337 1.00 98.25 104 PHE A N 1
ATOM 813 C CA . PHE A 1 104 ? 5.473 9.033 17.809 1.00 98.25 104 PHE A CA 1
ATOM 814 C C . PHE A 1 104 ? 4.772 9.927 16.774 1.00 98.25 104 PHE A C 1
ATOM 816 O O . PHE A 1 104 ? 3.559 9.798 16.601 1.00 98.25 104 PHE A O 1
ATOM 823 N N . ALA A 1 105 ? 5.518 10.766 16.049 1.00 97.56 105 ALA A N 1
ATOM 824 C CA . ALA A 1 105 ? 5.007 11.560 14.934 1.00 97.56 105 ALA A CA 1
ATOM 825 C C . ALA A 1 105 ? 4.470 10.660 13.820 1.00 97.56 105 ALA A C 1
ATOM 827 O O . ALA A 1 105 ? 3.362 10.879 13.331 1.00 97.56 105 ALA A O 1
ATOM 828 N N . TYR A 1 106 ? 5.211 9.608 13.473 1.00 96.56 106 TYR A N 1
ATOM 829 C CA . TYR A 1 106 ? 4.789 8.587 12.522 1.00 96.56 106 TYR A CA 1
ATOM 830 C C . TYR A 1 106 ? 3.486 7.901 12.958 1.00 96.56 106 TYR A C 1
ATOM 832 O O . TYR A 1 106 ? 2.535 7.855 12.179 1.00 96.56 106 TYR A O 1
ATOM 840 N N . LEU A 1 107 ? 3.389 7.441 14.214 1.00 96.88 107 LEU A N 1
ATOM 841 C CA . LEU A 1 107 ? 2.173 6.815 14.750 1.00 96.88 107 LEU A CA 1
ATOM 842 C C . LEU A 1 107 ? 0.976 7.763 14.698 1.00 96.88 107 LEU A C 1
ATOM 844 O O . LEU A 1 107 ? -0.101 7.378 14.243 1.00 96.88 107 LEU A O 1
ATOM 848 N N . ARG A 1 108 ? 1.163 9.002 15.167 1.00 96.25 108 ARG A N 1
ATOM 849 C CA . ARG A 1 108 ? 0.134 10.043 15.175 1.00 96.25 108 ARG A CA 1
ATOM 850 C C . ARG A 1 108 ? -0.361 10.324 13.761 1.00 96.25 108 ARG A C 1
ATOM 852 O O . ARG A 1 108 ? -1.568 10.309 13.523 1.00 96.25 108 ARG A O 1
ATOM 859 N N . ARG A 1 109 ? 0.573 10.548 12.834 1.00 93.56 109 ARG A N 1
ATOM 860 C CA . ARG A 1 109 ? 0.297 10.844 11.430 1.00 93.56 109 ARG A CA 1
ATOM 861 C C . ARG A 1 109 ? -0.494 9.714 10.776 1.00 93.56 109 ARG A C 1
ATOM 863 O O . ARG A 1 109 ? -1.575 9.975 10.266 1.00 93.56 109 ARG A O 1
ATOM 870 N N . ARG A 1 110 ? -0.032 8.463 10.882 1.00 91.06 110 ARG A N 1
ATOM 871 C CA . ARG A 1 110 ? -0.734 7.308 10.297 1.00 91.06 110 ARG A CA 1
ATOM 872 C C . ARG A 1 110 ? -2.084 7.034 10.958 1.00 91.06 110 ARG A C 1
ATOM 874 O O . ARG A 1 110 ? -3.052 6.732 10.274 1.00 91.06 110 ARG A O 1
ATOM 881 N N . CYS A 1 111 ? -2.213 7.214 12.275 1.00 87.75 111 CYS A N 1
ATOM 882 C CA . CYS A 1 111 ? -3.519 7.123 12.938 1.00 87.75 111 CYS A CA 1
ATOM 883 C C . CYS A 1 111 ? -4.502 8.180 12.410 1.00 87.75 111 CYS A C 1
ATOM 885 O O . CYS A 1 111 ? -5.668 7.869 12.165 1.00 87.75 111 CYS A O 1
ATOM 887 N N . ARG A 1 112 ? -4.041 9.419 12.218 1.00 87.31 112 ARG A N 1
ATOM 888 C CA . ARG A 1 112 ? -4.846 10.487 11.620 1.00 87.31 112 ARG A CA 1
ATOM 889 C C . ARG A 1 112 ? -5.213 10.159 10.176 1.00 87.31 112 ARG A C 1
ATOM 891 O O . ARG A 1 112 ? -6.378 10.271 9.833 1.00 87.31 112 ARG A O 1
ATOM 898 N N . GLU A 1 113 ? -4.249 9.752 9.361 1.00 76.81 113 GLU A N 1
ATOM 899 C CA . GLU A 1 113 ? -4.397 9.637 7.904 1.00 76.81 113 GLU A CA 1
ATOM 900 C C . GLU A 1 113 ? -5.039 8.325 7.444 1.00 76.81 113 GLU A C 1
ATOM 902 O O . GLU A 1 113 ? -5.634 8.304 6.377 1.00 76.81 113 GLU A O 1
ATOM 907 N N . GLU A 1 114 ? -4.949 7.246 8.226 1.00 79.88 114 GLU A N 1
ATOM 908 C CA . GLU A 1 114 ? -5.341 5.901 7.772 1.00 79.88 114 GLU A CA 1
ATOM 909 C C . GLU A 1 114 ? -6.397 5.234 8.665 1.00 79.88 114 GLU A C 1
ATOM 911 O O . GLU A 1 114 ? -7.051 4.274 8.254 1.00 79.88 114 GLU A O 1
ATOM 916 N N . VAL A 1 115 ? -6.583 5.718 9.901 1.00 78.88 115 VAL A N 1
ATOM 917 C CA . VAL A 1 115 ? -7.409 5.028 10.911 1.00 78.88 115 VAL A CA 1
ATOM 918 C C . VAL A 1 115 ? -8.624 5.850 11.318 1.00 78.88 115 VAL A C 1
ATOM 920 O O . VAL A 1 115 ? -9.753 5.347 11.290 1.00 78.88 115 VAL A O 1
ATOM 923 N N . PHE A 1 116 ? -8.397 7.092 11.752 1.00 80.25 116 PHE A N 1
ATOM 924 C CA . PHE A 1 116 ? -9.429 7.939 12.349 1.00 80.25 116 PHE A CA 1
ATOM 925 C C . PHE A 1 116 ? -9.906 9.063 11.433 1.00 80.25 116 PHE A C 1
ATOM 927 O O . PHE A 1 116 ? -11.047 9.493 11.595 1.00 80.25 116 PHE A O 1
ATOM 934 N N . TYR A 1 117 ? -9.075 9.515 10.487 1.00 72.88 117 TYR A N 1
ATOM 935 C CA . TYR A 1 117 ? -9.384 10.621 9.568 1.00 72.88 117 TYR A CA 1
ATOM 936 C C . TYR A 1 117 ? -9.765 11.913 10.305 1.00 72.88 117 TYR A C 1
ATOM 938 O O . TYR A 1 117 ? -10.631 12.678 9.884 1.00 72.88 117 TYR A O 1
ATOM 946 N N . CYS A 1 118 ? -9.142 12.129 11.464 1.00 78.94 118 CYS A N 1
ATOM 947 C CA . CYS A 1 118 ? -9.278 13.319 12.291 1.00 78.94 118 CYS A CA 1
ATOM 948 C C . CYS A 1 118 ? -8.034 13.496 13.167 1.00 78.94 118 CYS A C 1
ATOM 950 O O . CYS A 1 118 ? -7.230 12.574 13.314 1.00 78.94 118 CYS A O 1
ATOM 952 N N . GLU A 1 119 ? -7.875 14.682 13.752 1.00 86.69 119 GLU A N 1
ATOM 953 C CA . GLU A 1 119 ? -6.745 14.984 14.631 1.00 86.69 119 GLU A CA 1
ATOM 954 C C . GLU A 1 119 ? -6.616 13.980 15.787 1.00 86.69 119 GLU A C 1
ATOM 956 O O . GLU A 1 119 ? -7.578 13.704 16.503 1.00 86.69 119 GLU A O 1
ATOM 961 N N . VAL A 1 120 ? -5.397 13.466 15.971 1.00 92.31 120 VAL A N 1
ATOM 962 C CA . VAL A 1 120 ? -5.019 12.541 17.046 1.00 92.31 120 VAL A CA 1
ATOM 963 C C . VAL A 1 120 ? -3.955 13.231 17.885 1.00 92.31 120 VAL A C 1
ATOM 965 O O . VAL A 1 120 ? -2.799 13.316 17.491 1.00 92.31 120 VAL A O 1
ATOM 968 N N . ASP A 1 121 ? -4.334 13.782 19.027 1.00 93.75 121 ASP A N 1
ATOM 969 C CA . ASP A 1 121 ? -3.458 14.622 19.855 1.00 93.75 121 ASP A CA 1
ATOM 970 C C . ASP A 1 121 ? -3.381 14.151 21.318 1.00 93.75 121 ASP A C 1
ATOM 972 O O . ASP A 1 121 ? -2.748 14.808 22.146 1.00 93.75 121 ASP A O 1
ATOM 976 N N . ALA A 1 122 ? -3.983 12.998 21.628 1.00 95.81 122 ALA A N 1
ATOM 977 C CA . ALA A 1 122 ? -3.959 12.352 22.937 1.00 95.81 122 ALA A CA 1
ATOM 978 C C . ALA A 1 122 ? -3.442 10.915 22.858 1.00 95.81 122 ALA A C 1
ATOM 980 O O . ALA A 1 122 ? -3.769 10.175 21.925 1.00 95.81 122 ALA A O 1
ATOM 981 N N . CYS A 1 123 ? -2.691 10.499 23.877 1.00 97.38 123 CYS A N 1
ATOM 982 C CA . CYS A 1 123 ? -2.252 9.116 23.990 1.00 97.38 123 CYS A CA 1
ATOM 983 C C . CYS A 1 123 ? -2.144 8.621 25.436 1.00 97.38 123 CYS A C 1
ATOM 985 O O . CYS A 1 123 ? -2.002 9.397 26.380 1.00 97.38 123 CYS A O 1
ATOM 987 N N . VAL A 1 124 ? -2.201 7.300 25.590 1.00 98.00 124 VAL A N 1
ATOM 988 C CA . VAL A 1 124 ? -1.816 6.575 26.804 1.00 98.00 124 VAL A CA 1
ATOM 989 C C . VAL A 1 124 ? -0.532 5.816 26.490 1.00 98.00 124 VAL A C 1
ATOM 991 O O . VAL A 1 124 ? -0.529 4.939 25.631 1.00 98.00 124 VAL A O 1
ATOM 994 N N . LEU A 1 125 ? 0.559 6.152 27.166 1.00 97.38 125 LEU A N 1
ATOM 995 C CA . LEU A 1 125 ? 1.853 5.491 27.022 1.00 97.38 125 LEU A CA 1
ATOM 996 C C . LEU A 1 125 ? 2.001 4.411 28.086 1.00 97.38 125 LEU A C 1
ATOM 998 O O . LEU A 1 125 ? 1.813 4.691 29.271 1.00 97.38 125 LEU A O 1
ATOM 1002 N N . THR A 1 126 ? 2.384 3.199 27.689 1.00 95.00 126 THR A N 1
ATOM 1003 C CA . THR A 1 126 ? 2.716 2.154 28.662 1.00 95.00 126 THR A CA 1
ATOM 1004 C C . THR A 1 126 ? 4.197 2.161 29.005 1.00 95.00 126 THR A C 1
ATOM 1006 O O . THR A 1 126 ? 5.037 2.251 28.109 1.00 95.00 126 THR A O 1
ATOM 1009 N N . LEU A 1 127 ? 4.524 2.072 30.298 1.00 91.06 127 LEU A N 1
ATOM 1010 C CA . LEU A 1 127 ? 5.905 2.061 30.792 1.00 91.06 127 LEU A CA 1
ATOM 1011 C C . LEU A 1 127 ? 6.151 0.933 31.809 1.00 91.06 127 LEU A C 1
ATOM 1013 O O . LEU A 1 127 ? 5.264 0.649 32.617 1.00 91.06 127 LEU A O 1
ATOM 1017 N N . PRO A 1 128 ? 7.352 0.326 31.850 1.00 86.50 128 PRO A N 1
ATOM 1018 C CA . PRO A 1 128 ? 7.681 -0.666 32.868 1.00 86.50 128 PRO A CA 1
ATOM 1019 C C . PRO A 1 128 ? 7.659 -0.049 34.270 1.00 86.50 128 PRO A C 1
ATOM 1021 O O . PRO A 1 128 ? 8.216 1.033 34.489 1.00 86.50 128 PRO A O 1
ATOM 1024 N N . VAL A 1 129 ? 7.099 -0.761 35.254 1.00 83.06 129 VAL A N 1
ATOM 1025 C CA . VAL A 1 129 ? 7.087 -0.331 36.673 1.00 83.06 129 VAL A CA 1
ATOM 1026 C C . VAL A 1 129 ? 8.502 -0.054 37.192 1.00 83.06 129 VAL A C 1
ATOM 1028 O O . VAL A 1 129 ? 8.714 0.885 37.952 1.00 83.06 129 VAL A O 1
ATOM 1031 N N . VAL A 1 130 ? 9.490 -0.814 36.714 1.00 79.00 130 VAL A N 1
ATOM 1032 C CA . VAL A 1 130 ? 10.897 -0.700 37.123 1.00 79.00 130 VAL A CA 1
ATOM 1033 C C . VAL A 1 130 ? 11.615 0.545 36.588 1.00 79.00 130 VAL A C 1
ATOM 1035 O O . VAL A 1 130 ? 12.727 0.835 37.029 1.00 79.00 130 VAL A O 1
ATOM 1038 N N . PHE A 1 131 ? 11.037 1.276 35.627 1.00 84.62 131 PHE A N 1
ATOM 1039 C CA . PHE A 1 131 ? 11.686 2.456 35.054 1.00 84.62 131 PHE A CA 1
ATOM 1040 C C . PHE A 1 131 ? 11.703 3.623 36.039 1.00 84.62 131 PHE A C 1
ATOM 1042 O O . PHE A 1 131 ? 10.661 4.065 36.518 1.00 84.62 131 PHE A O 1
ATOM 1049 N N . GLU A 1 132 ? 12.902 4.162 36.254 1.00 85.94 132 GLU A N 1
ATOM 1050 C CA . GLU A 1 132 ? 13.141 5.391 37.007 1.00 85.94 132 GLU A CA 1
ATOM 1051 C C . GLU A 1 132 ? 12.460 6.600 36.349 1.00 85.94 132 GLU A C 1
ATOM 1053 O O . GLU A 1 132 ? 12.314 6.658 35.122 1.00 85.94 132 GLU A O 1
ATOM 1058 N N . GLU A 1 133 ? 12.103 7.601 37.158 1.00 89.06 133 GLU A N 1
ATOM 1059 C CA . GLU A 1 133 ? 11.310 8.756 36.714 1.00 89.06 133 GLU A CA 1
ATOM 1060 C C . GLU A 1 133 ? 11.954 9.509 35.543 1.00 89.06 133 GLU A C 1
ATOM 1062 O O . GLU A 1 133 ? 11.265 9.871 34.595 1.00 89.06 133 GLU A O 1
ATOM 1067 N N . GLN A 1 134 ? 13.285 9.655 35.531 1.00 93.25 134 GLN A N 1
ATOM 1068 C CA . GLN A 1 134 ? 13.994 10.303 34.422 1.00 93.25 134 GLN A CA 1
ATOM 1069 C C . GLN A 1 134 ? 13.726 9.604 33.080 1.00 93.25 134 GLN A C 1
ATOM 1071 O O . GLN A 1 134 ? 13.499 10.259 32.065 1.00 93.25 134 GLN A O 1
ATOM 1076 N N . LYS A 1 135 ? 13.729 8.267 33.054 1.00 93.06 135 LYS A N 1
ATOM 1077 C CA . LYS A 1 135 ? 13.478 7.508 31.823 1.00 93.06 135 LYS A CA 1
ATOM 1078 C C . LYS A 1 135 ? 12.013 7.610 31.396 1.00 93.06 135 LYS A C 1
ATOM 1080 O O . LYS A 1 135 ? 11.745 7.707 30.199 1.00 93.06 135 LYS A O 1
ATOM 1085 N N . ARG A 1 136 ? 11.082 7.617 32.358 1.00 93.75 136 ARG A N 1
ATOM 1086 C CA . ARG A 1 136 ? 9.649 7.834 32.099 1.00 93.75 136 ARG A CA 1
ATOM 1087 C C . ARG A 1 136 ? 9.400 9.214 31.490 1.00 93.75 136 ARG A C 1
ATOM 1089 O O . ARG A 1 136 ? 8.679 9.325 30.500 1.00 93.75 136 ARG A O 1
ATOM 1096 N N . GLU A 1 137 ? 10.067 10.231 32.026 1.00 95.69 137 GLU A N 1
ATOM 1097 C CA . GLU A 1 137 ? 10.036 11.601 31.520 1.00 95.69 137 GLU A CA 1
ATOM 1098 C C . GLU A 1 137 ? 10.536 11.695 30.078 1.00 95.69 137 GLU A C 1
ATOM 1100 O O . GLU A 1 137 ? 9.829 12.233 29.231 1.00 95.69 137 GLU A O 1
ATOM 1105 N N . CYS A 1 138 ? 11.684 11.095 29.754 1.00 97.19 138 CYS A N 1
ATOM 1106 C CA . CYS A 1 138 ? 12.205 11.100 28.385 1.00 97.19 138 CYS A CA 1
ATOM 1107 C C . CYS A 1 138 ? 11.231 10.481 27.365 1.00 97.19 138 CYS A C 1
ATOM 1109 O O . CYS A 1 138 ? 11.118 10.978 26.248 1.00 97.19 138 CYS A O 1
ATOM 1111 N N . ILE A 1 139 ? 10.498 9.421 27.729 1.00 96.38 139 ILE A N 1
ATOM 1112 C CA . ILE A 1 139 ? 9.505 8.807 26.828 1.00 96.38 139 ILE A CA 1
ATOM 1113 C C . ILE A 1 139 ? 8.275 9.712 26.665 1.00 96.38 139 ILE A C 1
ATOM 1115 O O . ILE A 1 139 ? 7.756 9.849 25.557 1.00 96.38 139 ILE A O 1
ATOM 1119 N N . ARG A 1 140 ? 7.835 10.381 27.738 1.00 97.56 140 ARG A N 1
ATOM 1120 C CA . ARG A 1 140 ? 6.749 11.371 27.669 1.00 97.56 140 ARG A CA 1
ATOM 1121 C C . ARG A 1 140 ? 7.127 12.559 26.784 1.00 97.56 140 ARG A C 1
ATOM 1123 O O . ARG A 1 140 ? 6.326 12.979 25.953 1.00 97.56 140 ARG A O 1
ATOM 1130 N N . GLN A 1 141 ? 8.359 13.047 26.919 1.00 97.69 141 GLN A N 1
ATOM 1131 C CA . GLN A 1 141 ? 8.913 14.108 26.078 1.00 97.69 141 GLN A CA 1
ATOM 1132 C C . GLN A 1 141 ? 9.001 13.677 24.615 1.00 97.69 141 GLN A C 1
ATOM 1134 O O . GLN A 1 141 ? 8.634 14.455 23.744 1.00 97.69 141 GLN A O 1
ATOM 1139 N N . ALA A 1 142 ? 9.391 12.432 24.331 1.00 98.00 142 ALA A N 1
ATOM 1140 C CA . ALA A 1 142 ? 9.402 11.913 22.966 1.00 98.00 142 ALA A CA 1
ATOM 1141 C C . ALA A 1 142 ? 7.993 11.917 22.349 1.00 98.00 142 ALA A C 1
ATOM 1143 O O . ALA A 1 142 ? 7.815 12.378 21.224 1.00 98.00 142 ALA A O 1
ATOM 1144 N N . ALA A 1 143 ? 6.966 11.488 23.091 1.00 98.12 143 ALA A N 1
ATOM 1145 C CA . ALA A 1 143 ? 5.584 11.583 22.619 1.00 98.12 143 ALA A CA 1
ATOM 1146 C C . ALA A 1 143 ? 5.152 13.040 22.380 1.00 98.12 143 ALA A C 1
ATOM 1148 O O . ALA A 1 143 ? 4.515 13.344 21.372 1.00 98.12 143 ALA A O 1
ATOM 1149 N N . GLN A 1 144 ? 5.553 13.965 23.252 1.00 98.00 144 GLN A N 1
ATOM 1150 C CA . GLN A 1 144 ? 5.301 15.389 23.046 1.00 98.00 144 GLN A CA 1
ATOM 1151 C C . GLN A 1 144 ? 5.999 15.926 21.783 1.00 98.00 144 GLN A C 1
ATOM 1153 O O . GLN A 1 144 ? 5.369 16.632 20.996 1.00 98.00 144 GLN A O 1
ATOM 1158 N N . CYS A 1 145 ? 7.261 15.554 21.540 1.00 96.81 145 CYS A N 1
ATOM 1159 C CA . CYS A 1 145 ? 7.984 15.861 20.301 1.00 96.81 145 CYS A CA 1
ATOM 1160 C C . CYS A 1 145 ? 7.273 15.290 19.065 1.00 96.81 145 CYS A C 1
ATOM 1162 O O . CYS A 1 145 ? 7.258 15.934 18.021 1.00 96.81 145 CYS A O 1
ATOM 1164 N N . GLY A 1 146 ? 6.619 14.133 19.203 1.00 96.69 146 GLY A N 1
ATOM 1165 C CA . GLY A 1 146 ? 5.783 13.522 18.167 1.00 96.69 146 GLY A CA 1
ATOM 1166 C C . GLY A 1 146 ? 4.453 14.237 17.887 1.00 96.69 146 GLY A C 1
ATOM 1167 O O . GLY A 1 146 ? 3.685 13.801 17.029 1.00 96.69 146 GLY A O 1
ATOM 1168 N N . GLY A 1 147 ? 4.148 15.328 18.597 1.00 96.38 147 GLY A N 1
ATOM 1169 C CA . GLY A 1 147 ? 2.951 16.142 18.380 1.00 96.38 147 GLY A CA 1
ATOM 1170 C C . GLY A 1 147 ? 1.745 15.768 19.246 1.00 96.38 147 GLY A C 1
ATOM 1171 O O . GLY A 1 147 ? 0.655 16.287 19.005 1.00 96.38 147 GLY A O 1
ATOM 1172 N N . PHE A 1 148 ? 1.907 14.905 20.255 1.00 97.81 148 PHE A N 1
ATOM 1173 C CA . PHE A 1 148 ? 0.882 14.715 21.286 1.00 97.81 148 PHE A CA 1
ATOM 1174 C C . PHE A 1 148 ? 0.878 15.898 22.262 1.00 97.81 148 PHE A C 1
ATOM 1176 O O . PHE A 1 148 ? 1.927 16.423 22.643 1.00 97.81 148 PHE A O 1
ATOM 1183 N N . ARG A 1 149 ? -0.306 16.332 22.701 1.00 96.38 149 ARG A N 1
ATOM 1184 C CA . ARG A 1 149 ? -0.418 17.442 23.650 1.00 96.38 149 ARG A CA 1
ATOM 1185 C C . ARG A 1 149 ? 0.020 17.016 25.047 1.00 96.38 149 ARG A C 1
ATOM 1187 O O . ARG A 1 149 ? -0.487 16.030 25.570 1.00 96.38 149 ARG A O 1
ATOM 1194 N N . ALA A 1 150 ? 0.883 17.806 25.685 1.00 94.94 150 ALA A N 1
ATOM 1195 C CA . ALA A 1 150 ? 1.445 17.495 27.003 1.00 94.94 150 ALA A CA 1
ATOM 1196 C C . ALA A 1 150 ? 0.383 17.202 28.083 1.00 94.94 150 ALA A C 1
ATOM 1198 O O . ALA A 1 150 ? 0.550 16.278 28.872 1.00 94.94 150 ALA A O 1
ATOM 1199 N N . ASP A 1 151 ? -0.735 17.936 28.085 1.00 95.00 151 ASP A N 1
ATOM 1200 C CA . ASP A 1 151 ? -1.861 17.758 29.015 1.00 95.00 151 ASP A CA 1
ATOM 1201 C C . ASP A 1 151 ? -2.737 16.530 28.710 1.00 95.00 151 ASP A C 1
ATOM 1203 O O . ASP A 1 151 ? -3.618 16.182 29.495 1.00 95.00 151 ASP A O 1
ATOM 1207 N N . ARG A 1 152 ? -2.507 15.864 27.573 1.00 94.81 152 ARG A N 1
ATOM 1208 C CA . ARG A 1 152 ? -3.272 14.705 27.091 1.00 94.81 152 ARG A CA 1
ATOM 1209 C C . ARG A 1 152 ? -2.413 13.453 26.898 1.00 94.81 152 ARG A C 1
ATOM 1211 O O . ARG A 1 152 ? -2.903 12.468 26.343 1.00 94.81 152 ARG A O 1
ATOM 1218 N N . ILE A 1 153 ? -1.163 13.477 27.364 1.00 97.00 153 ILE A N 1
ATOM 1219 C CA . ILE A 1 153 ? -0.307 12.294 27.461 1.00 97.00 153 ILE A CA 1
ATOM 1220 C C . ILE A 1 153 ? -0.508 11.680 28.844 1.00 97.00 153 ILE A C 1
ATOM 1222 O O . ILE A 1 153 ? -0.073 12.223 29.859 1.00 97.00 153 ILE A O 1
ATOM 1226 N N . GLN A 1 154 ? -1.167 10.530 28.879 1.00 95.75 154 GLN A N 1
ATOM 1227 C CA . GLN A 1 154 ? -1.321 9.729 30.086 1.00 95.75 154 GLN A CA 1
ATOM 1228 C C . GLN A 1 154 ? -0.267 8.627 30.109 1.00 95.75 154 GLN A C 1
ATOM 1230 O O . GLN A 1 154 ? 0.184 8.163 29.065 1.00 95.75 154 GLN A O 1
ATOM 1235 N N . VAL A 1 155 ? 0.119 8.195 31.304 1.00 94.69 155 VAL A N 1
ATOM 1236 C CA . VAL A 1 155 ? 1.045 7.078 31.496 1.00 94.69 155 VAL A CA 1
ATOM 1237 C C . VAL A 1 155 ? 0.321 5.980 32.255 1.00 94.69 155 VAL A C 1
ATOM 1239 O O . VAL A 1 155 ? -0.384 6.255 33.224 1.00 94.69 155 VAL A O 1
ATOM 1242 N N . LEU A 1 156 ? 0.510 4.742 31.816 1.00 94.31 156 LEU A N 1
ATOM 1243 C CA . LEU A 1 156 ? 0.021 3.556 32.494 1.00 94.31 156 LEU A CA 1
ATOM 1244 C C . LEU A 1 156 ? 1.172 2.576 32.688 1.00 94.31 156 LEU A C 1
ATOM 1246 O O . LEU A 1 156 ? 1.983 2.364 31.791 1.00 94.31 156 LEU A O 1
ATOM 1250 N N . ASP A 1 157 ? 1.239 1.952 33.854 1.00 93.38 157 ASP A N 1
ATOM 1251 C CA . ASP A 1 157 ? 2.219 0.901 34.076 1.00 93.38 157 ASP A CA 1
ATOM 1252 C C . ASP A 1 157 ? 1.870 -0.334 33.228 1.00 93.38 157 ASP A C 1
ATOM 1254 O O . ASP A 1 157 ? 0.738 -0.821 33.255 1.00 93.38 157 ASP A O 1
ATOM 1258 N N . GLU A 1 158 ? 2.848 -0.856 32.485 1.00 93.69 158 GLU A N 1
ATOM 1259 C CA . GLU A 1 158 ? 2.719 -2.045 31.628 1.00 93.69 158 GLU A CA 1
ATOM 1260 C C . GLU A 1 158 ? 2.014 -3.229 32.320 1.00 93.69 158 GLU A C 1
ATOM 1262 O O . GLU A 1 158 ? 1.054 -3.751 31.744 1.00 93.69 158 GLU A O 1
ATOM 1267 N N . PRO A 1 159 ? 2.365 -3.632 33.563 1.00 94.06 159 PRO A N 1
ATOM 1268 C CA . PRO A 1 159 ? 1.661 -4.727 34.221 1.00 94.06 159 PRO A CA 1
ATOM 1269 C C . PRO A 1 159 ? 0.200 -4.397 34.552 1.00 94.06 159 PRO A C 1
ATOM 1271 O O . PRO A 1 159 ? -0.657 -5.273 34.439 1.00 94.06 159 PRO A O 1
ATOM 1274 N N . VAL A 1 160 ? -0.124 -3.145 34.892 1.00 94.19 160 VAL A N 1
ATOM 1275 C CA . VAL A 1 160 ? -1.521 -2.725 35.108 1.00 94.19 160 VAL A CA 1
ATOM 1276 C C . VAL A 1 160 ? -2.301 -2.820 33.800 1.00 94.19 160 VAL A C 1
ATOM 1278 O O . VAL A 1 160 ? -3.409 -3.355 33.776 1.00 94.19 160 VAL A O 1
ATOM 1281 N N . ALA A 1 161 ? -1.704 -2.377 32.692 1.00 95.06 161 ALA A N 1
ATOM 1282 C CA . ALA A 1 161 ? -2.291 -2.522 31.367 1.00 95.06 161 ALA A CA 1
ATOM 1283 C C . ALA A 1 161 ? -2.553 -4.005 31.034 1.00 95.06 161 ALA A C 1
ATOM 1285 O O . ALA A 1 161 ? -3.680 -4.382 30.714 1.00 95.06 161 ALA A O 1
ATOM 1286 N N . ALA A 1 162 ? -1.561 -4.879 31.211 1.00 94.44 162 ALA A N 1
ATOM 1287 C CA . ALA A 1 162 ? -1.716 -6.316 30.994 1.00 94.44 162 ALA A CA 1
ATOM 1288 C C . ALA A 1 162 ? -2.857 -6.928 31.833 1.00 94.44 162 ALA A C 1
ATOM 1290 O O . ALA A 1 162 ? -3.670 -7.697 31.311 1.00 94.44 162 ALA A O 1
ATOM 1291 N N . ALA A 1 163 ? -2.966 -6.548 33.109 1.00 93.19 163 ALA A N 1
ATOM 1292 C CA . ALA A 1 163 ? -4.032 -7.016 33.991 1.00 93.19 163 ALA A CA 1
ATOM 1293 C C . ALA A 1 163 ? -5.418 -6.507 33.577 1.00 93.19 163 ALA A C 1
ATOM 1295 O O . ALA A 1 163 ? -6.381 -7.275 33.618 1.00 93.19 163 ALA A O 1
ATOM 1296 N N . ARG A 1 164 ? -5.534 -5.260 33.098 1.00 92.38 164 ARG A N 1
ATOM 1297 C CA . ARG A 1 164 ? -6.787 -4.740 32.522 1.00 92.38 164 ARG A CA 1
ATOM 1298 C C . ARG A 1 164 ? -7.217 -5.526 31.285 1.00 92.38 164 ARG A C 1
ATOM 1300 O O . ARG A 1 164 ? -8.396 -5.849 31.156 1.00 92.38 164 ARG A O 1
ATOM 1307 N N . ALA A 1 165 ? -6.284 -5.869 30.397 1.00 92.19 165 ALA A N 1
ATOM 1308 C CA . ALA A 1 165 ? -6.589 -6.678 29.216 1.00 92.19 165 ALA A CA 1
ATOM 1309 C C . ALA A 1 165 ? -7.059 -8.093 29.579 1.00 92.19 165 ALA A C 1
ATOM 1311 O O . ALA A 1 165 ? -7.991 -8.604 28.957 1.00 92.19 165 ALA A O 1
ATOM 1312 N N . TRP A 1 166 ? -6.451 -8.708 30.598 1.00 90.25 166 TRP A N 1
ATOM 1313 C CA . TRP A 1 166 ? -6.909 -9.992 31.126 1.00 90.25 166 TRP A CA 1
ATOM 1314 C C . TRP A 1 166 ? -8.306 -9.881 31.745 1.00 90.25 166 TRP A C 1
ATOM 1316 O O . TRP A 1 166 ? -9.199 -10.641 31.374 1.00 90.25 166 TRP A O 1
ATOM 1326 N N . LEU A 1 167 ? -8.522 -8.894 32.622 1.00 87.00 167 LEU A N 1
ATOM 1327 C CA . LEU A 1 167 ? -9.807 -8.665 33.285 1.00 87.00 167 LEU A CA 1
ATOM 1328 C C . LEU A 1 167 ? -10.941 -8.432 32.279 1.00 87.00 167 LEU A C 1
ATOM 1330 O O . LEU A 1 167 ? -12.059 -8.892 32.490 1.00 87.00 167 LEU A O 1
ATOM 1334 N N . TRP A 1 168 ? -10.656 -7.766 31.158 1.00 85.06 168 TRP A N 1
ATOM 1335 C CA . TRP A 1 168 ? -11.629 -7.554 30.086 1.00 85.06 168 TRP A CA 1
ATOM 1336 C C . TRP A 1 168 ? -12.178 -8.856 29.489 1.00 85.06 168 TRP A C 1
ATOM 1338 O O . TRP A 1 168 ? -13.345 -8.920 29.103 1.00 85.06 168 TRP A O 1
ATOM 1348 N N . GLN A 1 169 ? -11.336 -9.888 29.413 1.00 79.69 169 GLN A N 1
ATOM 1349 C CA . GLN A 1 169 ? -11.679 -11.209 28.880 1.00 79.69 169 GLN A CA 1
ATOM 1350 C C . GLN A 1 169 ? -12.124 -12.190 29.974 1.00 79.69 169 GLN A C 1
ATOM 1352 O O . GLN A 1 169 ? -12.482 -13.327 29.675 1.00 79.69 169 GLN A O 1
ATOM 1357 N N . TRP A 1 170 ? -12.070 -11.778 31.242 1.00 79.94 170 TRP A N 1
ATOM 1358 C CA . TRP A 1 170 ? -12.311 -12.648 32.380 1.00 79.94 170 TRP A CA 1
ATOM 1359 C C . TRP A 1 170 ? -13.802 -12.748 32.708 1.00 79.94 170 TRP A C 1
ATOM 1361 O O . TRP A 1 170 ? -14.475 -11.747 32.946 1.00 79.94 170 TRP A O 1
ATOM 1371 N N . GLU A 1 171 ? -14.304 -13.980 32.766 1.00 72.69 171 GLU A N 1
ATOM 1372 C CA . GLU A 1 171 ? -15.695 -14.295 33.134 1.00 72.69 171 GLU A CA 1
ATOM 1373 C C . GLU A 1 171 ? -15.806 -14.958 34.520 1.00 72.69 171 GLU A C 1
ATOM 1375 O O . GLU A 1 171 ? -16.899 -15.277 34.984 1.00 72.69 171 GLU A O 1
ATOM 1380 N N . GLY A 1 172 ? -14.676 -15.195 35.195 1.00 71.75 172 GLY A N 1
ATOM 1381 C CA . GLY A 1 172 ? -14.637 -15.842 36.504 1.00 71.75 172 GLY A CA 1
ATOM 1382 C C . GLY A 1 172 ? -14.768 -14.871 37.680 1.00 71.75 172 GLY A C 1
ATOM 1383 O O . GLY A 1 172 ? -14.901 -13.657 37.525 1.00 71.75 172 GLY A O 1
ATOM 1384 N N . ARG A 1 173 ? -14.655 -15.404 38.904 1.00 74.00 173 ARG A N 1
ATOM 1385 C CA . ARG A 1 173 ? -14.575 -14.570 40.114 1.00 74.00 173 ARG A CA 1
ATOM 1386 C C . ARG A 1 173 ? -13.309 -13.718 40.059 1.00 74.00 173 ARG A C 1
ATOM 1388 O O . ARG A 1 173 ? -12.239 -14.234 39.737 1.00 74.00 173 ARG A O 1
ATOM 1395 N N . LEU A 1 174 ? -13.426 -12.431 40.373 1.00 76.00 174 LEU A N 1
ATOM 1396 C CA . LEU A 1 174 ? -12.280 -11.530 40.421 1.00 76.00 174 LEU A CA 1
ATOM 1397 C C . LEU A 1 174 ? -11.253 -12.027 41.450 1.00 76.00 174 LEU A C 1
ATOM 1399 O O . LEU A 1 174 ? -11.590 -12.280 42.611 1.00 76.00 174 LEU A O 1
ATOM 1403 N N . ALA A 1 175 ? -10.003 -12.163 41.015 1.00 74.75 175 ALA A N 1
ATOM 1404 C CA . ALA A 1 175 ? -8.884 -12.416 41.910 1.00 74.75 175 ALA A CA 1
ATOM 1405 C C . ALA A 1 175 ? -8.494 -11.111 42.620 1.00 74.75 175 ALA A C 1
ATOM 1407 O O . ALA A 1 175 ? -8.355 -10.076 41.973 1.00 74.75 175 ALA A O 1
ATOM 1408 N N . GLN A 1 176 ? -8.304 -11.160 43.943 1.00 83.75 176 GLN A N 1
ATOM 1409 C CA . GLN A 1 176 ? -7.853 -9.993 44.720 1.00 83.75 176 GLN A CA 1
ATOM 1410 C C . GLN A 1 176 ? -6.409 -9.590 44.394 1.00 83.75 176 GLN A C 1
ATOM 1412 O O . GLN A 1 176 ? -6.042 -8.432 44.573 1.00 83.75 176 GLN A O 1
ATOM 1417 N N . SER A 1 177 ? -5.617 -10.537 43.892 1.00 90.56 177 SER A N 1
ATOM 1418 C CA . SER A 1 177 ? -4.223 -10.344 43.510 1.00 90.56 177 SER A CA 1
ATOM 1419 C C . SER A 1 177 ? -3.955 -11.057 42.188 1.00 90.56 177 SER A C 1
ATOM 1421 O O . SER A 1 177 ? -4.515 -12.128 41.948 1.00 90.56 177 SER A O 1
ATOM 1423 N N . VAL A 1 178 ? -3.072 -10.503 41.360 1.00 93.62 178 VAL A N 1
ATOM 1424 C CA . VAL A 1 178 ? -2.524 -11.171 40.168 1.00 93.62 178 VAL A CA 1
ATOM 1425 C C . VAL A 1 178 ? -1.029 -10.904 40.072 1.00 93.62 178 VAL A C 1
ATOM 1427 O O . VAL A 1 178 ? -0.549 -9.859 40.505 1.00 93.62 178 VAL A O 1
ATOM 1430 N N . ILE A 1 179 ? -0.286 -11.840 39.494 1.00 95.19 179 ILE A N 1
ATOM 1431 C CA . ILE A 1 179 ? 1.138 -11.667 39.204 1.00 95.19 179 ILE A CA 1
ATOM 1432 C C . ILE A 1 179 ? 1.289 -11.508 37.702 1.00 95.19 179 ILE A C 1
ATOM 1434 O O . ILE A 1 179 ? 0.845 -12.367 36.952 1.00 95.19 179 ILE A O 1
ATOM 1438 N N . VAL A 1 180 ? 1.914 -10.433 37.246 1.00 95.38 180 VAL A N 1
ATOM 1439 C CA . VAL A 1 180 ? 2.245 -10.241 35.834 1.00 95.38 180 VAL A CA 1
ATOM 1440 C C . VAL A 1 180 ? 3.685 -10.665 35.601 1.00 95.38 180 VAL A C 1
ATOM 1442 O O . VAL A 1 180 ? 4.579 -10.263 36.341 1.00 95.38 180 VAL A O 1
ATOM 1445 N N . CYS A 1 181 ? 3.881 -11.481 34.572 1.00 95.56 181 CYS A N 1
ATOM 1446 C CA . CYS A 1 181 ? 5.161 -11.900 34.029 1.00 95.56 181 CYS A CA 1
ATOM 1447 C C . CYS A 1 181 ? 5.234 -11.409 32.579 1.00 95.56 181 CYS A C 1
ATOM 1449 O O . CYS A 1 181 ? 4.716 -12.069 31.674 1.00 95.56 181 CYS A O 1
ATOM 1451 N N . ASP A 1 182 ? 5.840 -10.240 32.368 1.00 93.94 182 ASP A N 1
ATOM 1452 C CA . ASP A 1 182 ? 6.042 -9.664 31.037 1.00 93.94 182 ASP A CA 1
ATOM 1453 C C . ASP A 1 182 ? 7.418 -10.054 30.503 1.00 93.94 182 ASP A C 1
ATOM 1455 O O . ASP A 1 182 ? 8.445 -9.609 31.008 1.00 93.94 182 ASP A O 1
ATOM 1459 N N . VAL A 1 183 ? 7.444 -10.925 29.496 1.00 93.75 183 VAL A N 1
ATOM 1460 C CA . VAL A 1 183 ? 8.676 -11.391 28.857 1.00 93.75 183 VAL A CA 1
ATOM 1461 C C . VAL A 1 183 ? 8.783 -10.725 27.490 1.00 93.75 183 VAL A C 1
ATOM 1463 O O . VAL A 1 183 ? 8.267 -11.206 26.472 1.00 93.75 183 VAL A O 1
ATOM 1466 N N . GLY A 1 184 ? 9.435 -9.566 27.479 1.00 90.44 184 GLY A N 1
ATOM 1467 C CA . GLY A 1 184 ? 9.624 -8.729 26.305 1.00 90.44 184 GLY A CA 1
ATOM 1468 C C . GLY A 1 184 ? 10.844 -9.114 25.466 1.00 90.44 184 GLY A C 1
ATOM 1469 O O . GLY A 1 184 ? 11.545 -10.097 25.703 1.00 90.44 184 GLY A O 1
ATOM 1470 N N . GLY A 1 185 ? 11.124 -8.302 24.443 1.00 86.56 185 GLY A N 1
ATOM 1471 C CA . GLY A 1 185 ? 12.354 -8.440 23.655 1.00 86.56 185 GLY A CA 1
ATOM 1472 C C . GLY A 1 185 ? 13.595 -7.988 24.427 1.00 86.56 185 GLY A C 1
ATOM 1473 O O . GLY A 1 185 ? 14.641 -8.614 24.332 1.00 86.56 185 GLY A O 1
ATOM 1474 N N . GLY A 1 186 ? 13.479 -6.918 25.217 1.00 85.38 186 GLY A N 1
ATOM 1475 C CA . GLY A 1 186 ? 14.617 -6.312 25.906 1.00 85.38 186 GLY A CA 1
ATOM 1476 C C . GLY A 1 186 ? 14.718 -6.603 27.401 1.00 85.38 186 GLY A C 1
ATOM 1477 O O . GLY A 1 186 ? 15.817 -6.508 27.932 1.00 85.38 186 GLY A O 1
ATOM 1478 N N . THR A 1 187 ? 13.612 -6.890 28.077 1.00 87.88 187 THR A N 1
ATOM 1479 C CA . THR A 1 187 ? 13.543 -7.082 29.533 1.00 87.88 187 THR A CA 1
ATOM 1480 C C . THR A 1 187 ? 12.530 -8.170 29.857 1.00 87.88 187 THR A C 1
ATOM 1482 O O . THR A 1 187 ? 11.679 -8.504 29.026 1.00 87.88 187 THR A O 1
ATOM 1485 N N . THR A 1 188 ? 12.647 -8.723 31.059 1.00 91.88 188 THR A N 1
ATOM 1486 C CA . THR A 1 188 ? 11.641 -9.589 31.671 1.00 91.88 188 THR A CA 1
ATOM 1487 C C . THR A 1 188 ? 11.222 -8.913 32.964 1.00 91.88 188 THR A C 1
ATOM 1489 O O . THR A 1 188 ? 12.070 -8.715 33.825 1.00 91.88 188 THR A O 1
ATOM 1492 N N . ASP A 1 189 ? 9.956 -8.560 33.126 1.00 91.50 189 ASP A N 1
ATOM 1493 C CA . ASP A 1 189 ? 9.478 -7.768 34.255 1.00 91.50 189 ASP A CA 1
ATOM 1494 C C . ASP A 1 189 ? 8.408 -8.541 35.041 1.00 91.50 189 ASP A C 1
ATOM 1496 O O . ASP A 1 189 ? 7.497 -9.147 34.468 1.00 91.50 189 ASP A O 1
ATOM 1500 N N . PHE A 1 190 ? 8.520 -8.528 36.373 1.00 93.62 190 PHE A N 1
ATOM 1501 C CA . PHE A 1 190 ? 7.572 -9.184 37.276 1.00 93.62 190 PHE A CA 1
ATOM 1502 C C . PHE A 1 190 ? 6.914 -8.171 38.209 1.00 93.62 190 PHE A C 1
ATOM 1504 O O . PHE A 1 190 ? 7.599 -7.381 38.863 1.00 93.62 190 PHE A O 1
ATOM 1511 N N . ALA A 1 191 ? 5.589 -8.233 38.330 1.00 93.62 191 ALA A N 1
ATOM 1512 C CA . ALA A 1 191 ? 4.837 -7.366 39.230 1.00 93.62 191 ALA A CA 1
ATOM 1513 C C . ALA A 1 191 ? 3.716 -8.128 39.938 1.00 93.62 191 ALA A C 1
ATOM 1515 O O . ALA A 1 191 ? 2.947 -8.846 39.304 1.00 93.62 191 ALA A O 1
ATOM 1516 N N . LEU A 1 192 ? 3.594 -7.932 41.252 1.00 93.88 192 LEU A N 1
ATOM 1517 C CA . LEU A 1 192 ? 2.415 -8.328 42.013 1.00 93.88 192 LEU A CA 1
ATOM 1518 C C . LEU A 1 192 ? 1.459 -7.140 42.019 1.00 93.88 192 LEU A C 1
ATOM 1520 O O . LEU A 1 192 ? 1.834 -6.051 42.457 1.00 93.88 192 LEU A O 1
ATOM 1524 N N . LEU A 1 193 ? 0.240 -7.358 41.542 1.00 93.25 193 LEU A N 1
ATOM 1525 C CA . LEU A 1 193 ? -0.821 -6.365 41.547 1.00 93.25 193 LEU A CA 1
ATOM 1526 C C . LEU A 1 193 ? -1.910 -6.779 42.526 1.00 93.25 193 LEU A C 1
ATOM 1528 O O . LEU A 1 193 ? -2.248 -7.962 42.624 1.00 93.25 193 LEU A O 1
ATOM 1532 N N . ARG A 1 194 ? -2.489 -5.798 43.210 1.00 91.19 194 ARG A N 1
ATOM 1533 C CA . ARG A 1 194 ? -3.681 -5.966 44.044 1.00 91.19 194 ARG A CA 1
ATOM 1534 C C . ARG A 1 194 ? -4.831 -5.201 43.427 1.00 91.19 194 ARG A C 1
ATOM 1536 O O . ARG A 1 194 ? -4.623 -4.136 42.860 1.00 91.19 194 ARG A O 1
ATOM 1543 N N . TYR A 1 195 ? -6.026 -5.763 43.518 1.00 88.31 195 TYR A N 1
ATOM 1544 C CA . TYR A 1 195 ? -7.225 -5.070 43.085 1.00 88.31 195 TYR A CA 1
ATOM 1545 C C . TYR A 1 195 ? -7.756 -4.189 44.222 1.00 88.31 195 TYR A C 1
ATOM 1547 O O . TYR A 1 195 ? -8.171 -4.705 45.263 1.00 88.31 195 TYR A O 1
ATOM 1555 N N . SER A 1 196 ? -7.759 -2.877 44.011 1.00 82.12 196 SER A N 1
ATOM 1556 C CA . SER A 1 196 ? -8.232 -1.839 44.937 1.00 82.12 196 SER A CA 1
ATOM 1557 C C . SER A 1 196 ? -8.984 -0.766 44.149 1.00 82.12 196 SER A C 1
ATOM 1559 O O . SER A 1 196 ? -8.657 -0.482 43.002 1.00 82.12 196 SER A O 1
ATOM 1561 N N . ASP A 1 197 ? -10.047 -0.206 44.734 1.00 78.88 197 ASP A N 1
ATOM 1562 C CA . ASP A 1 197 ? -10.766 0.964 44.198 1.00 78.88 197 ASP A CA 1
ATOM 1563 C C . ASP A 1 197 ? -11.137 0.897 42.699 1.00 78.88 197 ASP A C 1
ATOM 1565 O O . ASP A 1 197 ? -11.162 1.894 41.976 1.00 78.88 197 ASP A O 1
ATOM 1569 N N . GLY A 1 198 ? -11.483 -0.304 42.221 1.00 78.06 198 GLY A N 1
ATOM 1570 C CA . GLY A 1 198 ? -11.944 -0.521 40.848 1.00 78.06 198 GLY A CA 1
ATOM 1571 C C . GLY A 1 198 ? -10.834 -0.651 39.798 1.00 78.06 198 GLY A C 1
ATOM 1572 O O . GLY A 1 198 ? -11.125 -0.512 38.605 1.00 78.06 198 GLY A O 1
ATOM 1573 N N . ASP A 1 199 ? -9.585 -0.894 40.203 1.00 86.94 199 ASP A N 1
ATOM 1574 C CA . ASP A 1 199 ? -8.470 -1.198 39.301 1.00 86.94 199 ASP A CA 1
ATOM 1575 C C . ASP A 1 199 ? -7.397 -2.075 39.964 1.00 86.94 199 ASP A C 1
ATOM 1577 O O . ASP A 1 199 ? -7.459 -2.378 41.152 1.00 86.94 199 ASP A O 1
ATOM 1581 N N . PHE A 1 200 ? -6.404 -2.488 39.178 1.00 89.50 200 PHE A N 1
ATOM 1582 C CA . PHE A 1 200 ? -5.190 -3.108 39.696 1.00 89.50 200 PHE A CA 1
ATOM 1583 C C . PHE A 1 200 ? -4.106 -2.068 39.978 1.00 89.50 200 PHE A C 1
ATOM 1585 O O . PHE A 1 200 ? -3.786 -1.246 39.121 1.00 89.50 200 PHE A O 1
ATOM 1592 N N . GLU A 1 201 ? -3.473 -2.181 41.140 1.00 90.56 201 GLU A N 1
ATOM 1593 C CA . GLU A 1 201 ? -2.359 -1.336 41.560 1.00 90.56 201 GLU A CA 1
ATOM 1594 C C . GLU A 1 201 ? -1.123 -2.194 41.872 1.00 90.56 201 GLU A C 1
ATOM 1596 O O . GLU A 1 201 ? -1.251 -3.251 42.508 1.00 90.56 201 GLU A O 1
ATOM 1601 N N . PRO A 1 202 ? 0.085 -1.787 41.433 1.00 91.50 202 PRO A N 1
ATOM 1602 C CA . PRO A 1 202 ? 1.316 -2.472 41.806 1.00 91.50 202 PRO A CA 1
ATOM 1603 C C . PRO A 1 202 ? 1.562 -2.394 43.309 1.00 91.50 202 PRO A C 1
ATOM 1605 O O . PRO A 1 202 ? 1.380 -1.341 43.911 1.00 91.50 202 PRO A O 1
ATOM 1608 N N . VAL A 1 203 ? 2.045 -3.484 43.908 1.00 90.25 203 VAL A N 1
ATOM 1609 C CA . VAL A 1 203 ? 2.520 -3.488 45.300 1.00 90.25 203 VAL A CA 1
ATOM 1610 C C . VAL A 1 203 ? 3.883 -2.774 45.355 1.00 90.25 203 VAL A C 1
ATOM 1612 O O . VAL A 1 203 ? 4.875 -3.355 44.893 1.00 90.25 203 VAL A O 1
ATOM 1615 N N . PRO A 1 204 ? 3.976 -1.529 45.870 1.00 79.56 204 PRO A N 1
ATOM 1616 C CA . PRO A 1 204 ? 5.156 -0.680 45.675 1.00 79.56 204 PRO A CA 1
ATOM 1617 C C . PRO A 1 204 ? 6.439 -1.257 46.282 1.00 79.56 204 PRO A C 1
ATOM 1619 O O . PRO A 1 204 ? 7.523 -1.096 45.722 1.00 79.56 204 PRO A O 1
ATOM 1622 N N . GLU A 1 205 ? 6.326 -1.994 47.388 1.00 79.81 205 GLU A N 1
ATOM 1623 C CA . GLU A 1 205 ? 7.447 -2.638 48.081 1.00 79.81 205 GLU A CA 1
ATOM 1624 C C . GLU A 1 205 ? 8.130 -3.720 47.227 1.00 79.81 205 GLU A C 1
ATOM 1626 O O . GLU A 1 205 ? 9.272 -4.099 47.491 1.00 79.81 205 GLU A O 1
ATOM 1631 N N . LEU A 1 206 ? 7.445 -4.210 46.188 1.00 80.69 206 LEU A N 1
ATOM 1632 C CA . LEU A 1 206 ? 7.892 -5.294 45.313 1.00 80.69 206 LEU A CA 1
ATOM 1633 C C . LEU A 1 206 ? 8.125 -4.866 43.863 1.00 80.69 206 LEU A C 1
ATOM 1635 O O . LEU A 1 206 ? 8.422 -5.716 43.026 1.00 80.69 206 LEU A O 1
ATOM 1639 N N . ALA A 1 207 ? 8.058 -3.567 43.573 1.00 63.38 207 ALA A N 1
ATOM 1640 C CA . ALA A 1 207 ? 8.104 -2.999 42.226 1.00 63.38 207 ALA A CA 1
ATOM 1641 C C . ALA A 1 207 ? 9.346 -3.378 41.384 1.00 63.38 207 ALA A C 1
ATOM 1643 O O . ALA A 1 207 ? 9.319 -3.226 40.169 1.00 63.38 207 ALA A O 1
ATOM 1644 N N . LYS A 1 208 ? 10.433 -3.880 41.996 1.00 67.69 208 LYS A N 1
ATOM 1645 C CA . LYS A 1 208 ? 11.709 -4.233 41.334 1.00 67.69 208 LYS A CA 1
ATOM 1646 C C . LYS A 1 208 ? 11.870 -5.738 41.059 1.00 67.69 208 LYS A C 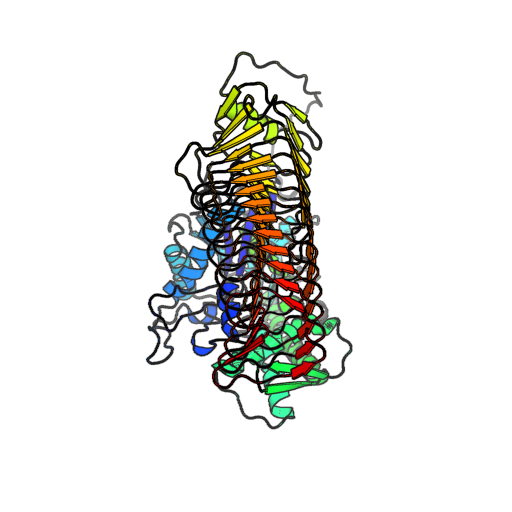1
ATOM 1648 O O . LYS A 1 208 ? 12.854 -6.351 41.481 1.00 67.69 208 LYS A O 1
ATOM 1653 N N . GLY A 1 209 ? 10.888 -6.377 40.431 1.00 81.62 209 GLY A N 1
ATOM 1654 C CA . GLY A 1 209 ? 10.993 -7.761 39.951 1.00 81.62 209 GLY A CA 1
ATOM 1655 C C . GLY A 1 209 ? 11.369 -7.823 38.476 1.00 81.62 209 GLY A C 1
ATOM 1656 O O . GLY A 1 209 ? 10.738 -7.138 37.681 1.00 81.62 209 GLY A O 1
ATOM 1657 N N . GLY A 1 210 ? 12.359 -8.640 38.104 1.00 86.81 210 GLY A N 1
ATOM 1658 C CA . GLY A 1 210 ? 12.686 -8.855 36.695 1.00 86.81 210 GLY A CA 1
ATOM 1659 C C . GLY A 1 210 ? 14.160 -9.111 36.389 1.00 86.81 210 GLY A C 1
ATOM 1660 O O . GLY A 1 210 ? 15.000 -9.214 37.282 1.00 86.81 210 GLY A O 1
ATOM 1661 N N . LEU A 1 211 ? 14.453 -9.174 35.094 1.00 89.50 211 LEU A N 1
ATOM 1662 C CA . LEU A 1 211 ? 15.763 -9.341 34.485 1.00 89.50 211 LEU A CA 1
ATOM 1663 C C . LEU A 1 211 ? 15.998 -8.232 33.444 1.00 89.50 211 LEU A C 1
ATOM 1665 O O . LEU A 1 211 ? 15.095 -7.913 32.664 1.00 89.50 211 LEU A O 1
ATOM 1669 N N . PRO A 1 212 ? 17.227 -7.689 33.338 1.00 85.62 212 PRO A N 1
ATOM 1670 C CA . PRO A 1 212 ? 17.594 -6.784 32.247 1.00 85.62 212 PRO A CA 1
ATOM 1671 C C . PRO A 1 212 ? 17.709 -7.492 30.880 1.00 85.62 212 PRO A C 1
ATOM 1673 O O . PRO A 1 212 ? 18.058 -6.836 29.894 1.00 85.62 212 PRO A O 1
ATOM 1676 N N . GLN A 1 213 ? 17.446 -8.805 30.840 1.00 86.00 213 GLN A N 1
ATOM 1677 C CA . GLN A 1 213 ? 17.442 -9.657 29.656 1.00 86.00 213 GLN A CA 1
ATOM 1678 C C . GLN A 1 213 ? 16.017 -9.996 29.190 1.00 86.00 213 GLN A C 1
ATOM 1680 O O . GLN A 1 213 ? 15.098 -10.145 29.998 1.00 86.00 213 GLN A O 1
ATOM 1685 N N . GLY A 1 214 ? 15.852 -10.178 27.882 1.00 90.50 214 GLY A N 1
ATOM 1686 C CA . GLY A 1 214 ? 14.626 -10.650 27.243 1.00 90.50 214 GLY A CA 1
ATOM 1687 C C . GLY A 1 214 ? 14.920 -11.510 26.012 1.00 90.50 214 GLY A C 1
ATOM 1688 O O . GLY A 1 214 ? 15.992 -12.094 25.868 1.00 90.50 214 GLY A O 1
ATOM 1689 N N . GLY A 1 215 ? 13.963 -11.588 25.088 1.00 91.44 215 GLY A N 1
ATOM 1690 C CA . GLY A 1 215 ? 14.092 -12.414 23.885 1.00 91.44 215 GLY A CA 1
ATOM 1691 C C . GLY A 1 215 ? 15.262 -12.052 22.957 1.00 91.44 215 GLY A C 1
ATOM 1692 O O . GLY A 1 215 ? 15.674 -12.917 22.187 1.00 91.44 215 GLY A O 1
ATOM 1693 N N . ASN A 1 216 ? 15.786 -10.823 23.010 1.00 90.50 216 ASN A N 1
ATOM 1694 C CA . ASN A 1 216 ? 16.946 -10.388 22.225 1.00 90.50 216 ASN A CA 1
ATOM 1695 C C . ASN A 1 216 ? 18.250 -11.015 22.755 1.00 90.50 216 ASN A C 1
ATOM 1697 O O . ASN A 1 216 ? 19.143 -11.311 21.971 1.00 90.50 216 ASN A O 1
ATOM 1701 N N . ASP A 1 217 ? 18.354 -11.266 24.062 1.00 92.25 217 ASP A N 1
ATOM 1702 C CA . ASP A 1 217 ? 19.513 -11.930 24.672 1.00 92.25 217 ASP A CA 1
ATOM 1703 C C . ASP A 1 217 ? 19.581 -13.413 24.272 1.00 92.25 217 ASP A C 1
ATOM 1705 O O . ASP A 1 217 ? 20.662 -13.974 24.101 1.00 92.25 217 ASP A O 1
ATOM 1709 N N . LEU A 1 218 ? 18.421 -14.039 24.042 1.00 94.38 218 LEU A N 1
ATOM 1710 C CA . LEU A 1 218 ? 18.340 -15.365 23.431 1.00 94.38 218 LEU A CA 1
ATOM 1711 C C . LEU A 1 218 ? 18.807 -15.341 21.964 1.00 94.38 218 LEU A C 1
ATOM 1713 O O . LEU A 1 218 ? 19.542 -16.234 21.550 1.00 94.38 218 LEU A O 1
ATOM 1717 N N . ASP A 1 219 ? 18.427 -14.321 21.186 1.00 94.06 219 ASP A N 1
ATOM 1718 C CA . ASP A 1 219 ? 18.912 -14.164 19.802 1.00 94.06 219 ASP A CA 1
ATOM 1719 C C . ASP A 1 219 ? 20.443 -14.035 19.761 1.00 94.06 219 ASP A C 1
ATOM 1721 O O . ASP A 1 219 ? 21.098 -14.649 18.916 1.00 94.06 219 ASP A O 1
ATOM 1725 N N . GLU A 1 220 ? 21.001 -13.288 20.715 1.00 93.31 220 GLU A N 1
ATOM 1726 C CA . GLU A 1 220 ? 22.439 -13.103 20.886 1.00 93.31 220 GLU A CA 1
ATOM 1727 C C . GLU A 1 220 ? 23.149 -14.409 21.252 1.00 93.31 220 GLU A C 1
ATOM 1729 O O . GLU A 1 220 ? 24.092 -14.809 20.573 1.00 93.31 220 GLU A O 1
ATOM 1734 N N . GLY A 1 221 ? 22.643 -15.142 22.249 1.00 95.19 221 GLY A N 1
ATOM 1735 C CA . GLY A 1 221 ? 23.203 -16.441 22.626 1.00 95.19 221 GLY A CA 1
ATOM 1736 C C . GLY A 1 221 ? 23.189 -17.454 21.475 1.00 95.19 221 GLY A C 1
ATOM 1737 O O . GLY A 1 221 ? 24.136 -18.223 21.315 1.00 95.19 221 GLY A O 1
ATOM 1738 N N . ILE A 1 222 ? 22.147 -17.438 20.633 1.00 95.88 222 ILE A N 1
ATOM 1739 C CA . ILE A 1 222 ? 22.077 -18.280 19.427 1.00 95.88 222 ILE A CA 1
ATOM 1740 C C . ILE A 1 222 ? 23.167 -17.890 18.425 1.00 95.88 222 ILE A C 1
ATOM 1742 O O . ILE A 1 222 ? 23.826 -18.770 17.868 1.00 95.88 222 ILE A O 1
ATOM 1746 N N . LEU A 1 223 ? 23.345 -16.591 18.169 1.00 95.00 223 LEU A N 1
ATOM 1747 C CA . LEU A 1 223 ? 24.337 -16.102 17.215 1.00 95.00 223 LEU A CA 1
ATOM 1748 C C . LEU A 1 223 ? 25.766 -16.400 17.683 1.00 95.00 223 LEU A C 1
ATOM 1750 O O . LEU A 1 223 ? 26.564 -16.920 16.904 1.00 95.00 223 LEU A O 1
ATOM 1754 N N . GLU A 1 224 ? 26.086 -16.093 18.939 1.00 94.81 224 GLU A N 1
ATOM 1755 C CA . GLU A 1 224 ? 27.425 -16.280 19.502 1.00 94.81 224 GLU A CA 1
ATOM 1756 C C . GLU A 1 224 ? 27.852 -17.747 19.483 1.00 94.81 224 GLU A C 1
ATOM 1758 O O . GLU A 1 224 ? 28.944 -18.064 19.010 1.00 94.81 224 GLU A O 1
ATOM 1763 N N . GLU A 1 225 ? 26.970 -18.651 19.907 1.00 95.00 225 GLU A N 1
ATOM 1764 C CA . GLU A 1 225 ? 27.245 -20.088 19.901 1.00 95.00 225 GLU A CA 1
ATOM 1765 C C . GLU A 1 225 ? 27.384 -20.630 18.466 1.00 95.00 225 GLU A C 1
ATOM 1767 O O . GLU A 1 225 ? 28.269 -21.439 18.180 1.00 95.00 225 GLU A O 1
ATOM 1772 N N . ALA A 1 226 ? 26.565 -20.146 17.521 1.00 94.50 226 ALA A N 1
ATOM 1773 C CA . ALA A 1 226 ? 26.672 -20.538 16.116 1.00 94.50 226 ALA A CA 1
ATOM 1774 C C . ALA A 1 226 ? 27.983 -20.061 15.466 1.00 94.50 226 ALA A C 1
ATOM 1776 O O . ALA A 1 226 ? 28.592 -20.805 14.691 1.00 94.50 226 ALA A O 1
ATOM 1777 N N . LEU A 1 227 ? 28.433 -18.839 15.773 1.00 93.56 227 LEU A N 1
ATOM 1778 C CA . LEU A 1 227 ? 29.718 -18.305 15.312 1.00 93.56 227 LEU A CA 1
ATOM 1779 C C . LEU A 1 227 ? 30.890 -19.087 15.913 1.00 93.56 227 LEU A C 1
ATOM 1781 O O . LEU A 1 227 ? 31.793 -19.492 15.176 1.00 93.56 227 LEU A O 1
ATOM 1785 N N . ALA A 1 228 ? 30.845 -19.347 17.223 1.00 92.56 228 ALA A N 1
ATOM 1786 C CA . ALA A 1 228 ? 31.874 -20.093 17.939 1.00 92.56 228 ALA A CA 1
ATOM 1787 C C . ALA A 1 228 ? 32.015 -21.525 17.401 1.00 92.56 228 ALA A C 1
ATOM 1789 O O . ALA A 1 228 ? 33.128 -21.960 17.103 1.00 92.56 228 ALA A O 1
ATOM 1790 N N . GLY A 1 229 ? 30.896 -22.223 17.171 1.00 91.19 229 GLY A N 1
ATOM 1791 C CA . GLY A 1 229 ? 30.879 -23.570 16.589 1.00 91.19 229 GLY A CA 1
ATOM 1792 C C . GLY A 1 229 ? 31.455 -23.657 15.168 1.00 91.19 229 GLY A C 1
ATOM 1793 O O . GLY A 1 229 ? 31.827 -24.738 14.719 1.00 91.19 229 GLY A O 1
ATOM 1794 N N . GLN A 1 230 ? 31.569 -22.524 14.467 1.00 92.00 230 GLN A N 1
ATOM 1795 C CA . GLN A 1 230 ? 32.184 -22.406 13.139 1.00 92.00 230 GLN A CA 1
ATOM 1796 C C . GLN A 1 230 ? 33.569 -21.736 13.170 1.00 92.00 230 GLN A C 1
ATOM 1798 O O . GLN A 1 230 ? 34.124 -21.438 12.114 1.00 92.00 230 GLN A O 1
ATOM 1803 N N . GLY A 1 231 ? 34.134 -21.473 14.355 1.00 88.81 231 GLY A N 1
ATOM 1804 C CA . GLY A 1 231 ? 35.442 -20.828 14.505 1.00 88.81 231 GLY A CA 1
ATOM 1805 C C . GLY A 1 231 ? 35.493 -19.385 13.990 1.00 88.81 231 GLY A C 1
ATOM 1806 O O . GLY A 1 231 ? 36.568 -18.902 13.632 1.00 88.81 231 GLY A O 1
ATOM 1807 N N . ARG A 1 232 ? 34.347 -18.695 13.910 1.00 88.19 232 ARG A N 1
ATOM 1808 C CA . ARG A 1 232 ? 34.259 -17.304 13.442 1.00 88.19 232 ARG A CA 1
ATOM 1809 C C . ARG A 1 232 ? 34.522 -16.331 14.595 1.00 88.19 232 ARG A C 1
ATOM 1811 O O . ARG A 1 232 ? 34.120 -16.569 15.730 1.00 88.19 232 ARG A O 1
ATOM 1818 N N . THR A 1 233 ? 35.187 -15.215 14.300 1.00 82.81 233 THR A N 1
ATOM 1819 C CA . THR A 1 233 ? 35.433 -14.136 15.271 1.00 82.81 233 THR A CA 1
ATOM 1820 C C . THR A 1 233 ? 34.173 -13.296 15.520 1.00 82.81 233 THR A C 1
ATOM 1822 O O . THR A 1 233 ? 33.275 -13.289 14.671 1.00 82.81 233 THR A O 1
ATOM 1825 N N . PRO A 1 234 ? 34.108 -12.532 16.632 1.00 79.50 234 PRO A N 1
ATOM 1826 C CA . PRO A 1 234 ? 33.053 -11.546 16.852 1.00 79.50 234 PRO A CA 1
ATOM 1827 C C . PRO A 1 234 ? 32.918 -10.582 15.667 1.00 79.50 234 PRO A C 1
ATOM 1829 O O . PRO A 1 234 ? 33.913 -10.132 15.096 1.00 79.50 234 PRO A O 1
ATOM 1832 N N . LEU A 1 235 ? 31.675 -10.292 15.290 1.00 82.06 235 LEU A N 1
ATOM 1833 C CA . LEU A 1 235 ? 31.336 -9.470 14.130 1.00 82.06 235 LEU A CA 1
ATOM 1834 C C . LEU A 1 235 ? 31.399 -7.975 14.471 1.00 82.06 235 LEU A C 1
ATOM 1836 O O . LEU A 1 235 ? 31.211 -7.583 15.624 1.00 82.06 235 LEU A O 1
ATOM 1840 N N . SER A 1 236 ? 31.605 -7.130 13.458 1.00 75.69 236 SER A N 1
ATOM 1841 C CA . SER A 1 236 ? 31.436 -5.679 13.605 1.00 75.69 236 SER A CA 1
ATOM 1842 C C . SER A 1 236 ? 29.979 -5.330 13.930 1.00 75.69 236 SER A C 1
ATOM 1844 O O . SER A 1 236 ? 29.068 -6.069 13.553 1.00 75.69 236 SER A O 1
ATOM 1846 N N . SER A 1 237 ? 29.740 -4.196 14.601 1.00 70.81 237 SER A N 1
ATOM 1847 C CA . SER A 1 237 ? 28.390 -3.820 15.049 1.00 70.81 237 SER A CA 1
ATOM 1848 C C . SER A 1 237 ? 27.338 -3.818 13.925 1.00 70.81 237 SER A C 1
ATOM 1850 O O . SER A 1 237 ? 26.298 -4.436 14.132 1.00 70.81 237 SER A O 1
ATOM 1852 N N . PRO A 1 238 ? 27.580 -3.236 12.727 1.00 68.62 238 PRO A N 1
ATOM 1853 C CA . PRO A 1 238 ? 26.584 -3.245 11.648 1.00 68.62 238 PRO A CA 1
ATOM 1854 C C . PRO A 1 238 ? 26.259 -4.660 11.143 1.00 68.62 238 PRO A C 1
ATOM 1856 O O . PRO A 1 238 ? 25.093 -5.015 10.990 1.00 68.62 238 PRO A O 1
ATOM 1859 N N . LEU A 1 239 ? 27.282 -5.501 10.949 1.00 77.19 239 LEU A N 1
ATOM 1860 C CA . LEU A 1 239 ? 27.106 -6.873 10.468 1.00 77.19 239 LEU A CA 1
ATOM 1861 C C . LEU A 1 239 ? 26.426 -7.756 11.523 1.00 77.19 239 LEU A C 1
ATOM 1863 O O . LEU A 1 239 ? 25.575 -8.580 11.195 1.00 77.19 239 LEU A O 1
ATOM 1867 N N . ARG A 1 240 ? 26.758 -7.560 12.805 1.00 84.50 240 ARG A N 1
ATOM 1868 C CA . ARG A 1 240 ? 26.134 -8.269 13.931 1.00 84.50 240 ARG A CA 1
ATOM 1869 C C . ARG A 1 240 ? 24.621 -8.050 13.966 1.00 84.50 240 ARG A C 1
ATOM 1871 O O . ARG A 1 240 ? 23.891 -9.018 14.160 1.00 84.50 240 ARG A O 1
ATOM 1878 N N . MET A 1 241 ? 24.150 -6.825 13.722 1.00 77.06 241 MET A N 1
ATOM 1879 C CA . MET A 1 241 ? 22.714 -6.510 13.714 1.00 77.06 241 MET A CA 1
ATOM 1880 C C . MET A 1 241 ? 21.945 -7.282 12.637 1.00 77.06 241 MET A C 1
ATOM 1882 O O . MET A 1 241 ? 20.908 -7.882 12.931 1.00 77.06 241 MET A O 1
ATOM 1886 N N . ALA A 1 242 ? 22.474 -7.342 11.412 1.00 80.44 242 ALA A N 1
ATOM 1887 C CA . ALA A 1 242 ? 21.853 -8.098 10.325 1.00 80.44 242 ALA A CA 1
ATOM 1888 C C . ALA A 1 242 ? 21.718 -9.595 10.677 1.00 80.44 242 ALA A C 1
ATOM 1890 O O . ALA A 1 242 ? 20.665 -10.207 10.474 1.00 80.44 242 ALA A O 1
ATOM 1891 N N . TRP A 1 243 ? 22.748 -10.181 11.297 1.00 88.31 243 TRP A N 1
ATOM 1892 C CA . TRP A 1 243 ? 22.706 -11.571 11.757 1.00 88.31 243 TRP A CA 1
ATOM 1893 C C . TRP A 1 243 ? 21.723 -11.807 12.909 1.00 88.31 243 TRP A C 1
ATOM 1895 O O . TRP A 1 243 ? 20.975 -12.788 12.866 1.00 88.31 243 TRP A O 1
ATOM 1905 N N . LEU A 1 244 ? 21.660 -10.909 13.897 1.00 88.69 244 LEU A N 1
ATOM 1906 C CA . LEU A 1 244 ? 20.684 -10.984 14.992 1.00 88.69 244 LEU A CA 1
ATOM 1907 C C . LEU A 1 244 ? 19.243 -10.997 14.466 1.00 88.69 244 LEU A C 1
ATOM 1909 O O . LEU A 1 244 ? 18.422 -11.779 14.946 1.00 88.69 244 LEU A O 1
ATOM 1913 N N . ASN A 1 245 ? 18.944 -10.220 13.422 1.00 83.56 245 ASN A N 1
ATOM 1914 C CA . ASN A 1 245 ? 17.628 -10.224 12.779 1.00 83.56 245 ASN A CA 1
ATOM 1915 C C . ASN A 1 245 ? 17.299 -11.572 12.104 1.00 83.56 245 ASN A C 1
ATOM 1917 O O . ASN A 1 245 ? 16.165 -12.066 12.209 1.00 83.56 245 ASN A O 1
ATOM 1921 N N . LYS A 1 246 ? 18.286 -12.241 11.488 1.00 87.31 246 LYS A N 1
ATOM 1922 C CA . LYS A 1 246 ? 18.108 -13.612 10.971 1.00 87.31 246 LYS A CA 1
ATOM 1923 C C . LYS A 1 246 ? 17.916 -14.630 12.109 1.00 87.31 246 LYS A C 1
ATOM 1925 O O . LYS A 1 246 ? 17.062 -15.511 11.981 1.00 87.31 246 LYS A O 1
ATOM 1930 N N . CYS A 1 247 ? 18.643 -14.501 13.224 1.00 91.69 247 CYS A N 1
ATOM 1931 C CA . CYS A 1 247 ? 18.481 -15.361 14.405 1.00 91.69 247 CYS A CA 1
ATOM 1932 C C . CYS A 1 247 ? 17.106 -15.192 15.066 1.00 91.69 247 CYS A C 1
ATOM 1934 O O . CYS A 1 247 ? 16.454 -16.194 15.360 1.00 91.69 247 CYS A O 1
ATOM 1936 N N . ARG A 1 248 ? 16.607 -13.958 15.192 1.00 89.69 248 ARG A N 1
ATOM 1937 C CA . ARG A 1 248 ? 15.251 -13.667 15.681 1.00 89.69 248 ARG A CA 1
ATOM 1938 C C . ARG A 1 248 ? 14.188 -14.351 14.828 1.00 89.69 248 ARG A C 1
ATOM 1940 O O . ARG A 1 248 ? 13.340 -15.072 15.349 1.00 89.69 248 ARG A O 1
ATOM 1947 N N . SER A 1 249 ? 14.288 -14.197 13.507 1.00 86.62 249 SER A N 1
ATOM 1948 C CA . SER A 1 249 ? 13.374 -14.835 12.550 1.00 86.62 249 SER A CA 1
ATOM 1949 C C . SER A 1 249 ? 13.420 -16.364 12.640 1.00 86.62 249 SER A C 1
ATOM 1951 O O . SER A 1 249 ? 12.397 -17.034 12.504 1.00 86.62 249 SER A O 1
ATOM 1953 N N . LEU A 1 250 ? 14.605 -16.939 12.880 1.00 89.69 250 LEU A N 1
ATOM 1954 C CA . LEU A 1 250 ? 14.765 -18.369 13.133 1.00 89.69 250 LEU A CA 1
ATOM 1955 C C . LEU A 1 250 ? 14.078 -18.791 14.438 1.00 89.69 250 LEU A C 1
ATOM 1957 O O . LEU A 1 250 ? 13.252 -19.702 14.401 1.00 89.69 250 LEU A O 1
ATOM 1961 N N . LYS A 1 251 ? 14.373 -18.121 15.556 1.00 89.81 251 LYS A N 1
ATOM 1962 C CA . LYS A 1 251 ? 13.778 -18.387 16.874 1.00 89.81 251 LYS A CA 1
ATOM 1963 C C . LYS A 1 251 ? 12.250 -18.361 16.819 1.00 89.81 251 LYS A C 1
ATOM 1965 O O . LYS A 1 251 ? 11.603 -19.262 17.341 1.00 89.81 251 LYS A O 1
ATOM 1970 N N . GLU A 1 252 ? 11.666 -17.368 16.151 1.00 85.12 252 GLU A N 1
ATOM 1971 C CA . GLU A 1 252 ? 10.208 -17.191 16.088 1.00 85.12 252 GLU A CA 1
ATOM 1972 C C . GLU A 1 252 ? 9.490 -18.278 15.266 1.00 85.12 252 GLU A C 1
ATOM 1974 O O . GLU A 1 252 ? 8.325 -18.575 15.530 1.00 85.12 252 GLU A O 1
ATOM 1979 N N . ARG A 1 253 ? 10.169 -18.923 14.304 1.00 84.12 253 ARG A N 1
ATOM 1980 C CA . ARG A 1 253 ? 9.570 -19.968 13.446 1.00 84.12 253 ARG A CA 1
ATOM 1981 C C . ARG A 1 253 ? 9.980 -21.401 13.791 1.00 84.12 253 ARG A C 1
ATOM 1983 O O . ARG A 1 253 ? 9.342 -22.335 13.303 1.00 84.12 253 ARG A O 1
ATOM 1990 N N . ILE A 1 254 ? 11.024 -21.596 14.606 1.00 81.31 254 ILE A N 1
ATOM 1991 C CA . ILE A 1 254 ? 11.675 -22.906 14.800 1.00 81.31 254 ILE A CA 1
ATOM 1992 C C . ILE A 1 254 ? 10.733 -23.993 15.323 1.00 81.31 254 ILE A C 1
ATOM 1994 O O . ILE A 1 254 ? 10.910 -25.167 15.005 1.00 81.31 254 ILE A O 1
ATOM 1998 N N . VAL A 1 255 ? 9.701 -23.605 16.077 1.00 68.69 255 VAL A N 1
ATOM 1999 C CA . VAL A 1 255 ? 8.702 -24.524 16.646 1.00 68.69 255 VAL A CA 1
ATOM 2000 C C . VAL A 1 255 ? 8.026 -25.373 15.566 1.00 68.69 255 VAL A C 1
ATOM 2002 O O . VAL A 1 255 ? 7.676 -26.522 15.812 1.00 68.69 255 VAL A O 1
ATOM 2005 N N . ARG A 1 256 ? 7.866 -24.825 14.356 1.00 63.25 256 ARG A N 1
ATOM 2006 C CA . ARG A 1 256 ? 7.204 -25.493 13.224 1.00 63.25 256 ARG A CA 1
ATOM 2007 C C . ARG A 1 256 ? 8.175 -26.195 12.275 1.00 63.25 256 ARG A C 1
ATOM 2009 O O . ARG A 1 256 ? 7.738 -26.836 11.326 1.00 63.25 256 ARG A O 1
ATOM 2016 N N . ASP A 1 257 ? 9.475 -26.055 12.498 1.00 66.94 257 ASP A N 1
ATOM 2017 C CA . ASP A 1 257 ? 10.507 -26.550 11.597 1.00 66.94 257 ASP A CA 1
ATOM 2018 C C . ASP A 1 257 ? 11.161 -27.807 12.174 1.00 66.94 257 ASP A C 1
ATOM 2020 O O . ASP A 1 257 ? 11.508 -27.829 13.351 1.00 66.94 257 ASP A O 1
ATOM 2024 N N . VAL A 1 258 ? 11.338 -28.854 11.366 1.00 75.25 258 VAL A N 1
ATOM 2025 C CA . VAL A 1 258 ? 11.897 -30.155 11.794 1.00 75.25 258 VAL A CA 1
ATOM 2026 C C . VAL A 1 258 ? 13.363 -30.345 11.393 1.00 75.25 258 VAL A C 1
ATOM 2028 O O . VAL A 1 258 ? 13.944 -31.401 11.634 1.00 75.25 258 VAL A O 1
ATOM 2031 N N . ARG A 1 259 ? 13.989 -29.341 10.767 1.00 81.44 259 ARG A N 1
ATOM 2032 C CA . ARG A 1 259 ? 15.384 -29.430 10.319 1.00 81.44 259 ARG A CA 1
ATOM 2033 C C . ARG A 1 259 ? 16.366 -29.494 11.493 1.00 81.44 259 ARG A C 1
ATOM 2035 O O . ARG A 1 259 ? 16.166 -28.865 12.533 1.00 81.44 259 ARG A O 1
ATOM 2042 N N . HIS A 1 260 ? 17.463 -30.226 11.279 1.00 85.06 260 HIS A N 1
ATOM 2043 C CA . HIS A 1 260 ? 18.564 -30.389 12.239 1.00 85.06 260 HIS A CA 1
ATOM 2044 C C . HIS A 1 260 ? 19.520 -29.186 12.275 1.00 85.06 260 HIS A C 1
ATOM 2046 O O . HIS A 1 260 ? 20.196 -28.971 13.277 1.00 85.06 260 HIS A O 1
ATOM 2052 N N . ALA A 1 261 ? 19.578 -28.393 11.203 1.00 88.31 261 ALA A N 1
ATOM 2053 C CA . ALA A 1 261 ? 20.372 -27.173 11.121 1.00 88.31 261 ALA A CA 1
ATOM 2054 C C . ALA A 1 261 ? 19.743 -26.180 10.135 1.00 88.31 261 ALA A C 1
ATOM 2056 O O . ALA A 1 261 ? 19.004 -26.565 9.223 1.00 88.31 261 ALA A O 1
ATOM 2057 N N . PHE A 1 262 ? 20.065 -24.902 10.311 1.00 90.94 262 PHE A N 1
ATOM 2058 C CA . PHE A 1 262 ? 19.502 -23.786 9.562 1.00 90.94 262 PHE A CA 1
ATOM 2059 C C . PHE A 1 262 ? 20.613 -22.977 8.906 1.00 90.94 262 PHE A C 1
ATOM 2061 O O . PHE A 1 262 ? 21.506 -22.485 9.583 1.00 90.94 262 PHE A O 1
ATOM 2068 N N . SER A 1 263 ? 20.550 -22.821 7.587 1.00 90.81 263 SER A N 1
ATOM 2069 C CA . SER A 1 263 ? 21.447 -21.926 6.854 1.00 90.81 263 SER A CA 1
ATOM 2070 C C . SER A 1 263 ? 20.841 -20.522 6.821 1.00 90.81 263 SER A C 1
ATOM 2072 O O . SER A 1 263 ? 19.795 -20.308 6.201 1.00 90.81 263 SER A O 1
ATOM 2074 N N . LEU A 1 264 ? 21.473 -19.584 7.527 1.00 89.69 264 LEU A N 1
ATOM 2075 C CA . LEU A 1 264 ? 21.159 -18.158 7.496 1.00 89.69 264 LEU A CA 1
ATOM 2076 C C . LEU A 1 264 ? 22.124 -17.475 6.514 1.00 89.69 264 LEU A C 1
ATOM 2078 O O . LEU A 1 264 ? 23.323 -17.753 6.540 1.00 89.69 264 LEU A O 1
ATOM 2082 N N . ARG A 1 265 ? 21.611 -16.603 5.640 1.00 86.31 265 ARG A N 1
ATOM 2083 C CA . ARG A 1 265 ? 22.378 -15.973 4.552 1.00 86.31 265 ARG A CA 1
ATOM 2084 C C . ARG A 1 265 ? 22.243 -14.450 4.574 1.00 86.31 265 ARG A C 1
ATOM 2086 O O . ARG A 1 265 ? 21.140 -13.945 4.787 1.00 86.31 265 ARG A O 1
ATOM 2093 N N . LEU A 1 266 ? 23.359 -13.773 4.320 1.00 79.94 266 LEU A N 1
ATOM 2094 C CA . LEU A 1 266 ? 23.488 -12.348 3.992 1.00 79.94 266 LEU A CA 1
ATOM 2095 C C . LEU A 1 266 ? 24.296 -12.226 2.681 1.00 79.94 266 LEU A C 1
ATOM 2097 O O . LEU A 1 266 ? 24.944 -13.204 2.293 1.00 79.94 266 LEU A O 1
ATOM 2101 N N . PRO A 1 267 ? 24.279 -11.083 1.970 1.00 74.75 267 PRO A N 1
ATOM 2102 C CA . PRO A 1 267 ? 25.084 -10.908 0.761 1.00 74.75 267 PRO A CA 1
ATOM 2103 C C . PRO A 1 267 ? 26.562 -11.255 1.005 1.00 74.75 267 PRO A C 1
ATOM 2105 O O . PRO A 1 267 ? 27.224 -10.654 1.845 1.00 74.75 267 PRO A O 1
ATOM 2108 N N . GLY A 1 268 ? 27.068 -12.270 0.299 1.00 78.25 268 GLY A N 1
ATOM 2109 C CA . GLY A 1 268 ? 28.459 -12.725 0.405 1.00 78.25 268 GLY A CA 1
ATOM 2110 C C . GLY A 1 268 ? 28.811 -13.586 1.629 1.00 78.25 268 GLY A C 1
ATOM 2111 O O . GLY A 1 268 ? 29.935 -14.078 1.693 1.00 78.25 268 GLY A O 1
ATOM 2112 N N . GLU A 1 269 ? 27.889 -13.832 2.570 1.00 84.31 269 GLU A N 1
ATOM 2113 C CA . GLU A 1 269 ? 28.173 -14.604 3.789 1.00 84.31 269 GLU A CA 1
ATOM 2114 C C . GLU A 1 269 ? 27.060 -15.587 4.194 1.00 84.31 269 GLU A C 1
ATOM 2116 O O . GLU A 1 269 ? 25.865 -15.375 3.978 1.00 84.31 269 GLU A O 1
ATOM 2121 N N . GLN A 1 270 ? 27.452 -16.667 4.876 1.00 90.00 270 GLN A N 1
ATOM 2122 C CA . GLN A 1 270 ? 26.535 -17.673 5.410 1.00 90.00 270 GLN A CA 1
ATOM 2123 C C . GLN A 1 270 ? 26.946 -18.107 6.827 1.00 90.00 270 GLN A C 1
ATOM 2125 O O . GLN A 1 270 ? 28.131 -18.272 7.117 1.00 90.00 270 GLN A O 1
ATOM 2130 N N . ILE A 1 271 ? 25.958 -18.330 7.700 1.00 92.31 271 ILE A N 1
ATOM 2131 C CA . ILE A 1 271 ? 26.118 -18.972 9.014 1.00 92.31 271 ILE A CA 1
ATOM 2132 C C . ILE A 1 271 ? 25.193 -20.184 9.071 1.00 92.31 271 ILE A C 1
ATOM 2134 O O . ILE A 1 271 ? 24.005 -20.089 8.761 1.00 92.31 271 ILE A O 1
ATOM 2138 N N . VAL A 1 272 ? 25.725 -21.330 9.495 1.00 94.06 272 VAL A N 1
ATOM 2139 C CA . VAL A 1 272 ? 24.908 -22.499 9.844 1.00 94.06 272 VAL A CA 1
ATOM 2140 C C . VAL A 1 272 ? 24.590 -22.474 11.338 1.00 94.06 272 VAL A C 1
ATOM 2142 O O . VAL A 1 272 ? 25.494 -22.398 12.160 1.00 94.06 272 VAL A O 1
ATOM 2145 N N . VAL A 1 273 ? 23.311 -22.553 11.698 1.00 95.81 273 VAL A N 1
ATOM 2146 C CA . VAL A 1 273 ? 22.836 -22.621 13.086 1.00 95.81 273 VAL A CA 1
ATOM 2147 C C . VAL A 1 273 ? 22.281 -24.025 13.349 1.00 95.81 273 VAL A C 1
ATOM 2149 O O . VAL A 1 273 ? 21.214 -24.359 12.824 1.00 95.81 273 VAL A O 1
ATOM 2152 N N . PRO A 1 274 ? 22.971 -24.883 14.122 1.00 94.12 274 PRO A N 1
ATOM 2153 C CA . PRO A 1 274 ? 22.432 -26.179 14.530 1.00 94.12 274 PRO A CA 1
ATOM 2154 C C . PRO A 1 274 ? 21.163 -26.022 15.378 1.00 94.12 274 PRO A C 1
ATOM 2156 O O . PRO A 1 274 ? 21.058 -25.110 16.198 1.00 94.12 274 PRO A O 1
ATOM 2159 N N . ARG A 1 275 ? 20.201 -26.939 15.239 1.00 92.00 275 ARG A N 1
ATOM 2160 C CA . ARG A 1 275 ? 18.978 -26.942 16.062 1.00 92.00 275 ARG A CA 1
ATOM 2161 C C . ARG A 1 275 ? 19.297 -27.069 17.553 1.00 92.00 275 ARG A C 1
ATOM 2163 O O . ARG A 1 275 ? 18.648 -26.425 18.371 1.00 92.00 275 ARG A O 1
ATOM 2170 N N . GLU A 1 276 ? 20.300 -27.877 17.890 1.00 92.81 276 GLU A N 1
ATOM 2171 C CA . GLU A 1 276 ? 20.762 -28.085 19.266 1.00 92.81 276 GLU A CA 1
ATOM 2172 C C . GLU A 1 276 ? 21.240 -26.785 19.923 1.00 92.81 276 GLU A C 1
ATOM 2174 O O . GLU A 1 276 ? 20.948 -26.557 21.093 1.00 92.81 276 GLU A O 1
ATOM 2179 N N . VAL A 1 277 ? 21.880 -25.889 19.163 1.00 95.50 277 VAL A N 1
ATOM 2180 C CA . VAL A 1 277 ? 22.268 -24.560 19.656 1.00 95.50 277 VAL A CA 1
ATOM 2181 C C . VAL A 1 277 ? 21.030 -23.768 20.069 1.00 95.50 277 VAL A C 1
ATOM 2183 O O . VAL A 1 277 ? 20.963 -23.269 21.190 1.00 95.50 277 VAL A O 1
ATOM 2186 N N . VAL A 1 278 ? 20.007 -23.708 19.210 1.00 93.88 278 VAL A N 1
ATOM 2187 C CA . VAL A 1 278 ? 18.767 -22.985 19.531 1.00 93.88 278 VAL A CA 1
ATOM 2188 C C . VAL A 1 278 ? 18.062 -23.598 20.740 1.00 93.88 278 VAL A C 1
ATOM 2190 O O . VAL A 1 278 ? 17.599 -22.860 21.608 1.00 93.88 278 VAL A O 1
ATOM 2193 N N . GLN A 1 279 ? 18.016 -24.929 20.838 1.00 93.00 279 GLN A N 1
ATOM 2194 C CA . GLN A 1 279 ? 17.401 -25.624 21.970 1.00 93.00 279 GLN A CA 1
ATOM 2195 C C . GLN A 1 279 ? 18.138 -25.344 23.285 1.00 93.00 279 GLN A C 1
ATOM 2197 O O . GLN A 1 279 ? 17.500 -25.008 24.280 1.00 93.00 279 GLN A O 1
ATOM 2202 N N . THR A 1 280 ? 19.467 -25.449 23.291 1.00 95.31 280 THR A N 1
ATOM 2203 C CA . THR A 1 280 ? 20.297 -25.216 24.479 1.00 95.31 280 THR A CA 1
ATOM 2204 C C . THR A 1 280 ? 20.161 -23.781 24.974 1.00 95.31 280 THR A C 1
ATOM 2206 O O . THR A 1 280 ? 19.914 -23.562 26.160 1.00 95.31 280 THR A O 1
ATOM 2209 N N . GLN A 1 281 ? 20.240 -22.799 24.071 1.00 96.62 281 GLN A N 1
ATOM 2210 C CA . GLN A 1 281 ? 20.076 -21.393 24.445 1.00 96.62 281 GLN A CA 1
ATOM 2211 C C . GLN A 1 281 ? 18.644 -21.099 24.914 1.00 96.62 281 GLN A C 1
ATOM 2213 O O . GLN A 1 281 ? 18.454 -20.377 25.891 1.00 96.62 281 GLN A O 1
ATOM 2218 N N . THR A 1 282 ? 17.634 -21.722 24.294 1.00 95.25 282 THR A N 1
ATOM 2219 C CA . THR A 1 282 ? 16.233 -21.612 24.733 1.00 95.25 282 THR A CA 1
ATOM 2220 C C . THR A 1 282 ? 16.043 -22.154 26.150 1.00 95.25 282 THR A C 1
ATOM 2222 O O . THR A 1 282 ? 15.468 -21.464 26.988 1.00 95.25 282 THR A O 1
ATOM 2225 N N . ASN A 1 283 ? 16.566 -23.348 26.446 1.00 95.31 283 ASN A N 1
ATOM 2226 C CA . ASN A 1 283 ? 16.480 -23.948 27.780 1.00 95.31 283 ASN A CA 1
ATOM 2227 C C . ASN A 1 283 ? 17.155 -23.060 28.829 1.00 95.31 283 ASN A C 1
ATOM 2229 O O . ASN A 1 283 ? 16.561 -22.772 29.864 1.00 95.31 283 ASN A O 1
ATOM 2233 N N . ARG A 1 284 ? 18.355 -22.552 28.522 1.00 96.38 284 ARG A N 1
ATOM 2234 C CA . ARG A 1 284 ? 19.088 -21.633 29.399 1.00 96.38 284 ARG A CA 1
ATOM 2235 C C . ARG A 1 284 ? 18.293 -20.360 29.691 1.00 96.38 284 ARG A C 1
ATOM 2237 O O . ARG A 1 284 ? 18.242 -19.926 30.839 1.00 96.38 284 ARG A O 1
ATOM 2244 N N . PHE A 1 285 ? 17.667 -19.769 28.672 1.00 96.31 285 PHE A N 1
ATOM 2245 C CA . PHE A 1 285 ? 16.822 -18.587 28.838 1.00 96.31 285 PHE A CA 1
ATOM 2246 C C . PHE A 1 285 ? 15.613 -18.880 29.741 1.00 96.31 285 PHE A C 1
ATOM 2248 O O . PHE A 1 285 ? 15.355 -18.138 30.688 1.00 96.31 285 PHE A O 1
ATOM 2255 N N . VAL A 1 286 ? 14.909 -19.993 29.504 1.00 96.62 286 VAL A N 1
ATOM 2256 C CA . VAL A 1 286 ? 13.764 -20.412 30.330 1.00 96.62 286 VAL A CA 1
ATOM 2257 C C . VAL A 1 286 ? 14.184 -20.643 31.783 1.00 96.62 286 VAL A C 1
ATOM 2259 O O . VAL A 1 286 ? 13.523 -20.149 32.693 1.00 96.62 286 VAL A O 1
ATOM 2262 N N . GLU A 1 287 ? 15.299 -21.334 32.019 1.00 96.62 287 GLU A N 1
ATOM 2263 C CA . GLU A 1 287 ? 15.831 -21.573 33.365 1.00 96.62 287 GLU A CA 1
ATOM 2264 C C . GLU A 1 287 ? 16.137 -20.269 34.108 1.00 96.62 287 GLU A C 1
ATOM 2266 O O . GLU A 1 287 ? 15.769 -20.132 35.275 1.00 96.62 287 GLU A O 1
ATOM 2271 N N . GLN A 1 288 ? 16.754 -19.292 33.436 1.00 96.38 288 GLN A N 1
ATOM 2272 C CA . GLN A 1 288 ? 17.054 -17.981 34.018 1.00 96.38 288 GLN A CA 1
ATOM 2273 C C . GLN A 1 288 ? 15.785 -17.221 34.415 1.00 96.38 288 GLN A C 1
ATOM 2275 O O . GLN A 1 288 ? 15.704 -16.709 35.533 1.00 96.38 288 GLN A O 1
ATOM 2280 N N . VAL A 1 289 ? 14.789 -17.178 33.524 1.00 96.31 289 VAL A N 1
ATOM 2281 C CA . VAL A 1 289 ? 13.507 -16.508 33.788 1.00 96.31 289 VAL A CA 1
ATOM 2282 C C . VAL A 1 289 ? 12.781 -17.173 34.955 1.00 96.31 289 VAL A C 1
ATOM 2284 O O . VAL A 1 289 ? 12.316 -16.485 35.861 1.00 96.31 289 VAL A O 1
ATOM 2287 N N . VAL A 1 290 ? 12.712 -18.506 34.977 1.00 96.94 290 VAL A N 1
ATOM 2288 C CA . VAL A 1 290 ? 12.008 -19.258 36.026 1.00 96.94 290 VAL A CA 1
ATOM 2289 C C . VAL A 1 290 ? 12.720 -19.143 37.375 1.00 96.94 290 VAL A C 1
ATOM 2291 O O . VAL A 1 290 ? 12.064 -19.042 38.410 1.00 96.94 290 VAL A O 1
ATOM 2294 N N . GLU A 1 291 ? 14.050 -19.135 37.393 1.00 96.19 291 GLU A N 1
ATOM 2295 C CA . GLU A 1 291 ? 14.821 -18.945 38.620 1.00 96.19 291 GLU A CA 1
ATOM 2296 C C . GLU A 1 291 ? 14.597 -17.550 39.221 1.00 96.19 291 GLU A C 1
ATOM 2298 O O . GLU A 1 291 ? 14.320 -17.430 40.418 1.00 96.19 291 GLU A O 1
ATOM 2303 N N . GLU A 1 292 ? 14.632 -16.494 38.404 1.00 95.50 292 GLU A N 1
ATOM 2304 C CA . GLU A 1 292 ? 14.321 -15.149 38.896 1.00 95.50 292 GLU A CA 1
ATOM 2305 C C . GLU A 1 292 ? 12.847 -15.020 39.300 1.00 95.50 292 GLU A C 1
ATOM 2307 O O . GLU A 1 292 ? 12.536 -14.401 40.320 1.00 95.50 292 GLU A O 1
ATOM 2312 N N . PHE A 1 293 ? 11.938 -15.687 38.585 1.00 95.69 293 PHE A N 1
ATOM 2313 C CA . PHE A 1 293 ? 10.535 -15.773 38.974 1.00 95.69 293 PHE A CA 1
ATOM 2314 C C . PHE A 1 293 ? 10.374 -16.412 40.361 1.00 95.69 293 PHE A C 1
ATOM 2316 O O . PHE A 1 293 ? 9.679 -15.853 41.205 1.00 95.69 293 PHE A O 1
ATOM 2323 N N . ARG A 1 294 ? 11.071 -17.513 40.682 1.00 95.38 294 ARG A N 1
ATOM 2324 C CA . ARG A 1 294 ? 11.034 -18.121 42.033 1.00 95.38 294 ARG A CA 1
ATOM 2325 C C . ARG A 1 294 ? 11.515 -17.165 43.124 1.00 95.38 294 ARG A C 1
ATOM 2327 O O . ARG A 1 294 ? 10.930 -17.114 44.212 1.00 95.38 294 ARG A O 1
ATOM 2334 N N . ARG A 1 295 ? 12.560 -16.379 42.850 1.00 94.38 295 ARG A N 1
ATOM 2335 C CA . ARG A 1 295 ? 13.029 -15.340 43.783 1.00 94.38 295 ARG A CA 1
ATOM 2336 C C . ARG A 1 295 ? 11.973 -14.263 43.972 1.00 94.38 295 ARG A C 1
ATOM 2338 O O . ARG A 1 295 ? 11.683 -13.896 45.109 1.00 94.38 295 ARG A O 1
ATOM 2345 N N . PHE A 1 296 ? 11.351 -13.808 42.887 1.00 93.94 296 PHE A N 1
ATOM 2346 C CA . PHE A 1 296 ? 10.245 -12.860 42.943 1.00 93.94 296 PHE A CA 1
ATOM 2347 C C . PHE A 1 296 ? 9.065 -13.401 43.762 1.00 93.94 296 PHE A C 1
ATOM 2349 O O . PHE A 1 296 ? 8.582 -12.712 44.660 1.00 93.94 296 PHE A O 1
ATOM 2356 N N . MET A 1 297 ? 8.671 -14.655 43.535 1.00 93.31 297 MET A N 1
ATOM 2357 C CA . MET A 1 297 ? 7.633 -15.362 44.289 1.00 93.31 297 MET A CA 1
ATOM 2358 C C . MET A 1 297 ? 7.940 -15.420 45.789 1.00 93.31 297 MET A C 1
ATOM 2360 O O . MET A 1 297 ? 7.063 -15.174 46.615 1.00 93.31 297 MET A O 1
ATOM 2364 N N . THR A 1 298 ? 9.201 -15.674 46.148 1.00 93.38 298 THR A N 1
ATOM 2365 C CA . THR A 1 298 ? 9.652 -15.705 47.548 1.00 93.38 298 THR A CA 1
ATOM 2366 C C . THR A 1 298 ? 9.483 -14.339 48.213 1.00 93.38 298 THR A C 1
ATOM 2368 O O . THR A 1 298 ? 9.029 -14.264 49.352 1.00 93.38 298 THR A O 1
ATOM 2371 N N . ARG A 1 299 ? 9.785 -13.246 47.498 1.00 93.12 299 ARG A N 1
ATOM 2372 C CA . ARG A 1 299 ? 9.537 -11.879 47.989 1.00 93.12 299 ARG A CA 1
ATOM 2373 C C . ARG A 1 299 ? 8.045 -11.557 48.060 1.00 93.12 299 ARG A C 1
ATOM 2375 O O . ARG A 1 299 ? 7.614 -10.923 49.010 1.00 93.12 299 ARG A O 1
ATOM 2382 N N . CYS A 1 300 ? 7.245 -12.014 47.100 1.00 92.19 300 CYS A N 1
ATOM 2383 C CA . CYS A 1 300 ? 5.791 -11.834 47.131 1.00 92.19 300 CYS A CA 1
ATOM 2384 C C . CYS A 1 300 ? 5.157 -12.486 48.368 1.00 92.19 300 CYS A C 1
ATOM 2386 O O . CYS A 1 300 ? 4.254 -11.910 48.975 1.00 92.19 300 CYS A O 1
ATOM 2388 N N . ALA A 1 301 ? 5.673 -13.644 48.786 1.00 91.69 301 ALA A N 1
ATOM 2389 C CA . ALA A 1 301 ? 5.135 -14.402 49.910 1.00 91.69 301 ALA A CA 1
ATOM 2390 C C . ALA A 1 301 ? 5.370 -13.715 51.266 1.00 91.69 301 ALA A C 1
ATOM 2392 O O . ALA A 1 301 ? 4.741 -14.084 52.254 1.00 91.69 301 ALA A O 1
ATOM 2393 N N . THR A 1 302 ? 6.248 -12.704 51.334 1.00 91.69 302 THR A N 1
ATOM 2394 C CA . THR A 1 302 ? 6.459 -11.922 52.563 1.00 91.69 302 THR A CA 1
ATOM 2395 C C . THR A 1 302 ? 5.403 -10.838 52.770 1.00 91.69 302 THR A C 1
ATOM 2397 O O . THR A 1 302 ? 5.280 -10.331 53.883 1.00 91.69 302 THR A O 1
ATOM 2400 N N . VAL A 1 303 ? 4.634 -10.484 51.731 1.00 89.56 303 VAL A N 1
ATOM 2401 C CA . VAL A 1 303 ? 3.645 -9.392 51.788 1.00 89.56 303 VAL A CA 1
ATOM 2402 C C . VAL A 1 303 ? 2.216 -9.828 51.463 1.00 89.56 303 VAL A C 1
ATOM 2404 O O . VAL A 1 303 ? 1.289 -9.062 51.722 1.00 89.56 303 VAL A O 1
ATOM 2407 N N . ALA A 1 304 ? 2.005 -11.008 50.872 1.00 87.19 304 ALA A N 1
ATOM 2408 C CA . ALA A 1 304 ? 0.683 -11.534 50.534 1.00 87.19 304 ALA A CA 1
ATOM 2409 C C . ALA A 1 304 ? 0.652 -13.071 50.568 1.00 87.19 304 ALA A C 1
ATOM 2411 O O . ALA A 1 304 ? 1.651 -13.720 50.263 1.00 87.19 304 ALA A O 1
ATOM 2412 N N . ASP A 1 305 ? -0.516 -13.649 50.872 1.00 88.50 305 ASP A N 1
ATOM 2413 C CA . ASP A 1 305 ? -0.781 -15.058 50.566 1.00 88.50 305 ASP A CA 1
ATOM 2414 C C . ASP A 1 305 ? -0.931 -15.214 49.051 1.00 88.50 305 ASP A C 1
ATOM 2416 O O . ASP A 1 305 ? -1.722 -14.515 48.413 1.00 88.50 305 ASP A O 1
ATOM 2420 N N . LEU A 1 306 ? -0.134 -16.110 48.476 1.00 90.31 306 LEU A N 1
ATOM 2421 C CA . LEU A 1 306 ? -0.068 -16.315 47.035 1.00 90.31 306 LEU A CA 1
ATOM 2422 C C . LEU A 1 306 ? -0.878 -17.523 46.579 1.00 90.31 306 LEU A C 1
ATOM 2424 O O . LEU A 1 306 ? -1.008 -17.714 45.372 1.00 90.31 306 LEU A O 1
ATOM 2428 N N . SER A 1 307 ? -1.427 -18.321 47.500 1.00 89.50 307 SER A N 1
ATOM 2429 C CA . SER A 1 307 ? -2.156 -19.551 47.186 1.00 89.50 307 SER A CA 1
ATOM 2430 C C . SER A 1 307 ? -3.249 -19.315 46.139 1.00 89.50 307 SER A C 1
ATOM 2432 O O . SER A 1 307 ? -4.181 -18.537 46.342 1.00 89.50 307 SER A O 1
ATOM 2434 N N . GLY A 1 308 ? -3.116 -19.958 44.976 1.00 88.25 308 GLY A N 1
ATOM 2435 C CA . GLY A 1 308 ? -4.060 -19.830 43.867 1.00 88.25 308 GLY A CA 1
ATOM 2436 C C . GLY A 1 308 ? -4.005 -18.502 43.101 1.00 88.25 308 GLY A C 1
ATOM 2437 O O . GLY A 1 308 ? -4.835 -18.303 42.213 1.00 88.25 308 GLY A O 1
ATOM 2438 N N . THR A 1 309 ? -3.052 -17.609 43.394 1.00 92.12 309 THR A N 1
ATOM 2439 C CA . THR A 1 309 ? -2.889 -16.327 42.687 1.00 92.12 309 THR A CA 1
ATOM 2440 C C . THR A 1 309 ? -2.612 -16.570 41.196 1.00 92.12 309 THR A C 1
ATOM 2442 O O . THR A 1 309 ? -1.639 -17.256 40.866 1.00 92.12 309 THR A O 1
ATOM 2445 N N . PRO A 1 310 ? -3.436 -16.025 40.277 1.00 93.44 310 PRO A N 1
ATOM 2446 C CA . PRO A 1 310 ? -3.199 -16.108 38.839 1.00 93.44 310 PRO A CA 1
ATOM 2447 C C . PRO A 1 310 ? -1.878 -15.461 38.425 1.00 93.44 310 PRO A C 1
ATOM 2449 O O . PRO A 1 310 ? -1.547 -14.369 38.890 1.00 93.44 310 PRO A O 1
ATOM 2452 N N . VAL A 1 311 ? -1.179 -16.093 37.484 1.00 95.94 311 VAL A N 1
ATOM 2453 C CA . VAL A 1 311 ? 0.007 -15.525 36.833 1.00 95.94 311 VAL A CA 1
ATOM 2454 C C . VAL A 1 311 ? -0.344 -15.185 35.387 1.00 95.94 311 VAL A C 1
ATOM 2456 O O . VAL A 1 311 ? -0.772 -16.056 34.638 1.00 95.94 311 VAL A O 1
ATOM 2459 N N . LEU A 1 312 ? -0.195 -13.930 34.980 1.00 95.94 312 LEU A N 1
ATOM 2460 C CA . LEU A 1 312 ? -0.456 -13.442 33.630 1.00 95.94 312 LEU A CA 1
ATOM 2461 C C . LEU A 1 312 ? 0.858 -13.420 32.856 1.00 95.94 312 LEU A C 1
ATOM 2463 O O . LEU A 1 312 ? 1.727 -12.598 33.136 1.00 95.94 312 LEU A O 1
ATOM 2467 N N . LEU A 1 313 ? 1.002 -14.328 31.895 1.00 97.06 313 LEU A N 1
ATOM 2468 C CA . LEU A 1 313 ? 2.180 -14.426 31.045 1.00 97.06 313 LEU A CA 1
ATOM 2469 C C . LEU A 1 313 ? 1.937 -13.635 29.747 1.00 97.06 313 LEU A C 1
ATOM 2471 O O . LEU A 1 313 ? 1.086 -14.001 28.926 1.00 97.06 313 LEU A O 1
ATOM 2475 N N . VAL A 1 314 ? 2.666 -12.528 29.591 1.00 95.31 314 VAL A N 1
ATOM 2476 C CA . VAL A 1 314 ? 2.514 -11.544 28.504 1.00 95.31 314 VAL A CA 1
ATOM 2477 C C . VAL A 1 314 ? 3.867 -11.188 27.878 1.00 95.31 314 VAL A C 1
ATOM 2479 O O . VAL A 1 314 ? 4.910 -11.639 28.344 1.00 95.31 314 VAL A O 1
ATOM 2482 N N . GLY A 1 315 ? 3.846 -10.426 26.782 1.00 91.38 315 GLY A N 1
ATOM 2483 C CA . GLY A 1 315 ? 5.053 -10.026 26.051 1.00 91.38 315 GLY A CA 1
ATOM 2484 C C . GLY A 1 315 ? 5.411 -10.974 24.902 1.00 91.38 315 GLY A C 1
ATOM 2485 O O . GLY A 1 315 ? 5.007 -12.136 24.870 1.00 91.38 315 GLY A O 1
ATOM 2486 N N . GLY A 1 316 ? 6.145 -10.478 23.903 1.00 88.00 316 GLY A N 1
ATOM 2487 C CA . GLY A 1 316 ? 6.418 -11.234 22.668 1.00 88.00 316 GLY A CA 1
ATOM 2488 C C . GLY A 1 316 ? 7.293 -12.479 22.868 1.00 88.00 316 GLY A C 1
ATOM 2489 O O . GLY A 1 316 ? 7.125 -13.476 22.169 1.00 88.00 316 GLY A O 1
ATOM 2490 N N . ALA A 1 317 ? 8.199 -12.456 23.849 1.00 91.06 317 ALA A N 1
ATOM 2491 C CA . ALA A 1 317 ? 9.033 -13.605 24.193 1.00 91.06 317 ALA A CA 1
ATOM 2492 C C . ALA A 1 317 ? 8.336 -14.574 25.166 1.00 91.06 317 ALA A C 1
ATOM 2494 O O . ALA A 1 317 ? 8.881 -15.633 25.465 1.00 91.06 317 ALA A O 1
ATOM 2495 N N . SER A 1 318 ? 7.092 -14.299 25.577 1.00 91.88 318 SER A N 1
ATOM 2496 C CA . SER A 1 318 ? 6.284 -15.271 26.325 1.00 91.88 318 SER A CA 1
ATOM 2497 C C . SER A 1 318 ? 5.996 -16.559 25.546 1.00 91.88 318 SER A C 1
ATOM 2499 O O . SER A 1 318 ? 5.682 -17.588 26.141 1.00 91.88 318 SER A O 1
ATOM 2501 N N . ARG A 1 319 ? 6.103 -16.517 24.211 1.00 89.88 319 ARG A N 1
ATOM 2502 C CA . ARG A 1 319 ? 5.892 -17.661 23.308 1.00 89.88 319 ARG A CA 1
ATOM 2503 C C . ARG A 1 319 ? 7.094 -18.595 23.196 1.00 89.88 319 ARG A C 1
ATOM 2505 O O . ARG A 1 319 ? 7.032 -19.564 22.439 1.00 89.88 319 ARG A O 1
ATOM 2512 N N . VAL A 1 320 ? 8.194 -18.294 23.888 1.00 90.88 320 VAL A N 1
ATOM 2513 C CA . VAL A 1 320 ? 9.357 -19.181 23.932 1.00 90.88 320 VAL A CA 1
ATOM 2514 C C . VAL A 1 320 ? 8.916 -20.561 24.429 1.00 90.88 320 VAL A C 1
ATOM 2516 O O . VAL A 1 320 ? 8.215 -20.689 25.433 1.00 90.88 320 VAL A O 1
ATOM 2519 N N . VAL A 1 321 ? 9.301 -21.601 23.688 1.00 88.81 321 VAL A N 1
ATOM 2520 C CA . VAL A 1 321 ? 8.873 -22.982 23.945 1.00 88.81 321 VAL A CA 1
ATOM 2521 C C . VAL A 1 321 ? 9.299 -23.424 25.343 1.00 88.81 321 VAL A C 1
ATOM 2523 O O . VAL A 1 321 ? 10.447 -23.227 25.732 1.00 88.81 321 VAL A O 1
ATOM 2526 N N . GLY A 1 322 ? 8.379 -24.045 26.083 1.00 91.50 322 GLY A N 1
ATOM 2527 C CA . GLY A 1 322 ? 8.626 -24.574 27.425 1.00 91.50 322 GLY A CA 1
ATOM 2528 C C . GLY A 1 322 ? 8.562 -23.532 28.543 1.00 91.50 322 GLY A C 1
ATOM 2529 O O . GLY A 1 322 ? 8.550 -23.909 29.713 1.00 91.50 322 GLY A O 1
ATOM 2530 N N . LEU A 1 323 ? 8.495 -22.233 28.220 1.00 94.94 323 LEU A N 1
ATOM 2531 C CA . LEU A 1 323 ? 8.457 -21.175 29.230 1.00 94.94 323 LEU A CA 1
ATOM 2532 C C . LEU A 1 323 ? 7.173 -21.225 30.063 1.00 94.94 323 LEU A C 1
ATOM 2534 O O . LEU A 1 323 ? 7.234 -21.146 31.288 1.00 94.94 323 LEU A O 1
ATOM 2538 N N . LYS A 1 324 ? 6.013 -21.377 29.411 1.00 95.38 324 LYS A N 1
ATOM 2539 C CA . LYS A 1 324 ? 4.719 -21.452 30.099 1.00 95.38 324 LYS A CA 1
ATOM 2540 C C . LYS A 1 324 ? 4.678 -22.643 31.052 1.00 95.38 324 LYS A C 1
ATOM 2542 O O . LYS A 1 324 ? 4.327 -22.465 32.212 1.00 95.38 324 LYS A O 1
ATOM 2547 N N . GLU A 1 325 ? 5.054 -23.830 30.584 1.00 95.38 325 GLU A N 1
ATOM 2548 C CA . GLU A 1 325 ? 5.043 -25.057 31.384 1.00 95.38 325 GLU A CA 1
ATOM 2549 C C . GLU A 1 325 ? 6.008 -24.957 32.574 1.00 95.38 325 GLU A C 1
ATOM 2551 O O . GLU A 1 325 ? 5.672 -25.353 33.692 1.00 95.38 325 GLU A O 1
ATOM 2556 N N . ALA A 1 326 ? 7.197 -24.385 32.360 1.00 96.75 326 ALA A N 1
ATOM 2557 C CA . ALA A 1 326 ? 8.182 -24.203 33.419 1.00 96.75 326 ALA A CA 1
ATOM 2558 C C . ALA A 1 326 ? 7.733 -23.167 34.465 1.00 96.75 326 ALA A C 1
ATOM 2560 O O . ALA A 1 326 ? 7.945 -23.372 35.663 1.00 96.75 326 ALA A O 1
ATOM 2561 N N . LEU A 1 327 ? 7.068 -22.087 34.037 1.00 96.81 327 LEU A N 1
ATOM 2562 C CA . LEU A 1 327 ? 6.437 -21.129 34.945 1.00 96.81 327 LEU A CA 1
ATOM 2563 C C . LEU A 1 327 ? 5.252 -21.753 35.684 1.00 96.81 327 LEU A C 1
ATOM 2565 O O . LEU A 1 327 ? 5.138 -21.537 36.885 1.00 96.81 327 LEU A O 1
ATOM 2569 N N . GLU A 1 328 ? 4.407 -22.558 35.031 1.00 96.31 328 GLU A N 1
ATOM 2570 C CA . GLU A 1 328 ? 3.297 -23.275 35.684 1.00 96.31 328 GLU A CA 1
ATOM 2571 C C . GLU A 1 328 ? 3.803 -24.171 36.814 1.00 96.31 328 GLU A C 1
ATOM 2573 O O . GLU A 1 328 ? 3.237 -24.155 37.903 1.00 96.31 328 GLU A O 1
ATOM 2578 N N . ALA A 1 329 ? 4.917 -24.875 36.600 1.00 95.31 329 ALA A N 1
ATOM 2579 C CA . ALA A 1 329 ? 5.545 -25.703 37.628 1.00 95.31 329 ALA A CA 1
ATOM 2580 C C . ALA A 1 329 ? 6.118 -24.900 38.815 1.00 95.31 329 ALA A C 1
ATOM 2582 O O . ALA A 1 329 ? 6.287 -25.450 39.902 1.00 95.31 329 ALA A O 1
ATOM 2583 N N . ALA A 1 330 ? 6.440 -23.617 38.620 1.00 93.94 330 ALA A N 1
ATOM 2584 C CA . ALA A 1 330 ? 6.971 -22.722 39.652 1.00 93.94 330 ALA A CA 1
ATOM 2585 C C . ALA A 1 330 ? 5.913 -21.779 40.261 1.00 93.94 330 ALA A C 1
ATOM 2587 O O . ALA A 1 330 ? 6.225 -21.032 41.191 1.00 93.94 330 ALA A O 1
ATOM 2588 N N . SER A 1 331 ? 4.689 -21.777 39.729 1.00 93.62 331 SER A N 1
ATOM 2589 C CA . SER A 1 331 ? 3.643 -20.810 40.066 1.00 93.62 331 SER A CA 1
ATOM 2590 C C . SER A 1 331 ? 2.773 -21.275 41.235 1.00 93.62 331 SER A C 1
ATOM 2592 O O . SER A 1 331 ? 2.535 -22.469 41.405 1.00 93.62 331 SER A O 1
ATOM 2594 N N . PRO A 1 332 ? 2.221 -20.338 42.026 1.00 86.31 332 PRO A N 1
ATOM 2595 C CA . PRO A 1 332 ? 1.341 -20.663 43.148 1.00 86.31 332 PRO A CA 1
ATOM 2596 C C . PRO A 1 332 ? -0.113 -20.912 42.698 1.00 86.31 332 PRO A C 1
ATOM 2598 O O . PRO A 1 332 ? -0.977 -21.250 43.506 1.00 86.31 332 PRO A O 1
ATOM 2601 N N . GLY A 1 333 ? -0.394 -20.694 41.412 1.00 89.25 333 GLY A N 1
ATOM 2602 C CA . GLY A 1 333 ? -1.697 -20.771 40.776 1.00 89.25 333 GLY A CA 1
ATOM 2603 C C . GLY A 1 333 ? -1.549 -20.971 39.268 1.00 89.25 333 GLY A C 1
ATOM 2604 O O . GLY A 1 333 ? -0.463 -21.245 38.758 1.00 89.25 333 GLY A O 1
ATOM 2605 N N . LYS A 1 334 ? -2.661 -20.849 38.540 1.00 92.38 334 LYS A N 1
ATOM 2606 C CA . LYS A 1 334 ? -2.686 -21.070 37.089 1.00 92.38 334 LYS A CA 1
ATOM 2607 C C . LYS A 1 334 ? -1.959 -19.947 36.343 1.00 92.38 334 LYS A C 1
ATOM 2609 O O . LYS A 1 334 ? -2.217 -18.770 36.603 1.00 92.38 334 LYS A O 1
ATOM 2614 N N . VAL A 1 335 ? -1.130 -20.319 35.368 1.00 96.06 335 VAL A N 1
ATOM 2615 C CA . VAL A 1 335 ? -0.547 -19.376 34.407 1.00 96.06 335 VAL A CA 1
ATOM 2616 C C . VAL A 1 335 ? -1.510 -19.190 33.237 1.00 96.06 335 VAL A C 1
ATOM 2618 O O . VAL A 1 335 ? -1.933 -20.144 32.581 1.00 96.06 335 VAL A O 1
ATOM 2621 N N . TYR A 1 336 ? -1.867 -17.942 32.973 1.00 93.88 336 TYR A N 1
ATOM 2622 C CA . TYR A 1 336 ? -2.724 -17.528 31.878 1.00 93.88 336 TYR A CA 1
ATOM 2623 C C . TYR A 1 336 ? -1.871 -16.966 30.748 1.00 93.88 336 TYR A C 1
ATOM 2625 O O . TYR A 1 336 ? -1.199 -15.950 30.904 1.00 93.88 336 TYR A O 1
ATOM 2633 N N . GLN A 1 337 ? -1.954 -17.622 29.595 1.00 92.38 337 GLN A N 1
ATOM 2634 C CA . GLN A 1 337 ? -1.440 -17.141 28.321 1.00 92.38 337 GLN A CA 1
ATOM 2635 C C . GLN A 1 337 ? -2.540 -17.353 27.279 1.00 92.38 337 GLN A C 1
ATOM 2637 O O . GLN A 1 337 ? -3.079 -18.455 27.166 1.00 92.38 337 GLN A O 1
ATOM 2642 N N . TRP A 1 338 ? -2.908 -16.303 26.553 1.00 89.56 338 TRP A N 1
ATOM 2643 C CA . TRP A 1 338 ? -3.974 -16.331 25.553 1.00 89.56 338 TRP A CA 1
ATOM 2644 C C . TRP A 1 338 ? -3.467 -15.807 24.208 1.00 89.56 338 TRP A C 1
ATOM 2646 O O . TRP A 1 338 ? -2.357 -15.291 24.094 1.00 89.56 338 TRP A O 1
ATOM 2656 N N . ASN A 1 339 ? -4.283 -15.930 23.159 1.00 79.25 339 ASN A N 1
ATOM 2657 C CA . ASN A 1 339 ? -3.896 -15.570 21.788 1.00 79.25 339 ASN A CA 1
ATOM 2658 C C . ASN A 1 339 ? -3.396 -14.119 21.633 1.00 79.25 339 ASN A C 1
ATOM 2660 O O . ASN A 1 339 ? -2.581 -13.854 20.747 1.00 79.25 339 ASN A O 1
ATOM 2664 N N . LYS A 1 340 ? -3.860 -13.208 22.499 1.00 84.94 340 LYS A N 1
ATOM 2665 C CA . LYS A 1 340 ? -3.506 -11.786 22.520 1.00 84.94 340 LYS A CA 1
ATOM 2666 C C . LYS A 1 340 ? -2.541 -11.400 23.657 1.00 84.94 340 LYS A C 1
ATOM 2668 O O . LYS A 1 340 ? -2.366 -10.207 23.881 1.00 84.94 340 LYS A O 1
ATOM 2673 N N . SER A 1 341 ? -1.900 -12.354 24.345 1.00 88.62 341 SER A N 1
ATOM 2674 C CA . SER A 1 341 ? -0.929 -12.080 25.427 1.00 88.62 341 SER A CA 1
ATOM 2675 C C . SER A 1 341 ? 0.178 -11.101 25.011 1.00 88.62 341 SER A C 1
ATOM 2677 O O . SER A 1 341 ? 0.527 -10.199 25.766 1.00 88.62 341 SER A O 1
ATOM 2679 N N . ASP A 1 342 ? 0.688 -11.210 23.785 1.00 88.38 342 ASP A N 1
ATOM 2680 C CA . ASP A 1 342 ? 1.728 -10.328 23.234 1.00 88.38 342 ASP A CA 1
ATOM 2681 C C . ASP A 1 342 ? 1.259 -8.873 23.064 1.00 88.38 342 ASP A C 1
ATOM 2683 O O . ASP A 1 342 ? 2.075 -7.956 23.015 1.00 88.38 342 ASP A O 1
ATOM 2687 N N . TYR A 1 343 ? -0.054 -8.671 22.957 1.00 92.94 343 TYR A N 1
ATOM 2688 C CA . TYR A 1 343 ? -0.718 -7.392 22.703 1.00 92.94 343 TYR A CA 1
ATOM 2689 C C . TYR A 1 343 ? -1.436 -6.849 23.947 1.00 92.94 343 TYR A C 1
ATOM 2691 O O . TYR A 1 343 ? -2.060 -5.788 23.884 1.00 92.94 343 TYR A O 1
ATOM 2699 N N . ALA A 1 344 ? -1.381 -7.583 25.065 1.00 94.19 344 ALA A N 1
ATOM 2700 C CA . ALA A 1 344 ? -2.146 -7.311 26.278 1.00 94.19 344 ALA A CA 1
ATOM 2701 C C . ALA A 1 344 ? -1.878 -5.906 26.827 1.00 94.19 344 ALA A C 1
ATOM 2703 O O . ALA A 1 344 ? -2.812 -5.207 27.202 1.00 94.19 344 ALA A O 1
ATOM 2704 N N . VAL A 1 345 ? -0.618 -5.476 26.806 1.00 95.75 345 VAL A N 1
ATOM 2705 C CA . VAL A 1 345 ? -0.194 -4.154 27.276 1.00 95.75 345 VAL A CA 1
ATOM 2706 C C . VAL A 1 345 ? -0.883 -3.037 26.479 1.00 95.75 345 VAL A C 1
ATOM 2708 O O . VAL A 1 345 ? -1.584 -2.212 27.061 1.00 95.75 345 VAL A O 1
ATOM 2711 N N . ALA A 1 346 ? -0.788 -3.051 25.145 1.00 96.38 346 ALA A N 1
ATOM 2712 C CA . ALA A 1 346 ? -1.440 -2.046 24.300 1.00 96.38 346 ALA A CA 1
ATOM 2713 C C . ALA A 1 346 ? -2.973 -2.070 24.449 1.00 96.38 346 ALA A C 1
ATOM 2715 O O . ALA A 1 346 ? -3.601 -1.035 24.668 1.00 96.38 346 ALA A O 1
ATOM 2716 N N . LEU A 1 347 ? -3.582 -3.259 24.380 1.00 95.38 347 LEU A N 1
ATOM 2717 C CA . LEU A 1 347 ? -5.035 -3.425 24.497 1.00 95.38 347 LEU A CA 1
ATOM 2718 C C . LEU A 1 347 ? -5.568 -2.962 25.853 1.00 95.38 347 LEU A C 1
ATOM 2720 O O . LEU A 1 347 ? -6.626 -2.346 25.922 1.00 95.38 347 LEU A O 1
ATOM 2724 N N . GLY A 1 348 ? -4.847 -3.250 26.931 1.00 94.81 348 GLY A N 1
ATOM 2725 C CA . GLY A 1 348 ? -5.242 -2.862 28.275 1.00 94.81 348 GLY A CA 1
ATOM 2726 C C . GLY A 1 348 ? -5.107 -1.370 28.537 1.00 94.81 348 GLY A C 1
ATOM 2727 O O . GLY A 1 348 ? -5.940 -0.793 29.233 1.00 94.81 348 GLY A O 1
ATOM 2728 N N . ALA A 1 349 ? -4.114 -0.726 27.924 1.00 96.31 349 ALA A N 1
ATOM 2729 C CA . ALA A 1 349 ? -3.952 0.722 27.972 1.00 96.31 349 ALA A CA 1
ATOM 2730 C C . ALA A 1 349 ? -5.043 1.482 27.210 1.00 96.31 349 ALA A C 1
ATOM 2732 O O . ALA A 1 349 ? -5.329 2.628 27.545 1.00 96.31 349 ALA A O 1
ATOM 2733 N N . ALA A 1 350 ? -5.713 0.838 26.250 1.00 95.00 350 ALA A N 1
ATOM 2734 C CA . ALA A 1 350 ? -6.916 1.392 25.639 1.00 95.00 350 ALA A CA 1
ATOM 2735 C C . ALA A 1 350 ? -8.126 1.385 26.600 1.00 95.00 350 ALA A C 1
ATOM 2737 O O . ALA A 1 350 ? -9.041 2.187 26.442 1.00 95.00 350 ALA A O 1
ATOM 2738 N N . ILE A 1 351 ? -8.144 0.525 27.625 1.00 91.00 351 ILE A N 1
ATOM 2739 C CA . ILE A 1 351 ? -9.233 0.443 28.611 1.00 91.00 351 ILE A CA 1
ATOM 2740 C C . ILE A 1 351 ? -9.010 1.493 29.712 1.00 91.00 351 ILE A C 1
ATOM 2742 O O . ILE A 1 351 ? -8.448 1.214 30.777 1.00 91.00 351 ILE A O 1
ATOM 2746 N N . MET A 1 352 ? -9.465 2.719 29.460 1.00 82.38 352 MET A N 1
ATOM 2747 C CA . MET A 1 352 ? -9.418 3.843 30.409 1.00 82.38 352 MET A CA 1
ATOM 2748 C C . MET A 1 352 ? -10.807 4.140 30.996 1.00 82.38 352 MET A C 1
ATOM 2750 O O . MET A 1 352 ? -11.803 3.740 30.401 1.00 82.38 352 MET A O 1
ATOM 2754 N N . PRO A 1 353 ? -10.938 4.822 32.151 1.00 71.44 353 PRO A N 1
ATOM 2755 C CA . PRO A 1 353 ? -12.235 5.337 32.599 1.00 71.44 353 PRO A CA 1
ATOM 2756 C C . PRO A 1 353 ? -12.903 6.209 31.514 1.00 71.44 353 PRO A C 1
ATOM 2758 O O . PRO A 1 353 ? -12.203 7.026 30.917 1.00 71.44 353 PRO A O 1
ATOM 2761 N N . PRO A 1 354 ? -14.224 6.075 31.257 1.00 62.41 354 PRO A N 1
ATOM 2762 C CA . PRO A 1 354 ? -15.216 5.249 31.960 1.00 62.41 354 PRO A CA 1
ATOM 2763 C C . PRO A 1 354 ? -15.366 3.809 31.422 1.00 62.41 354 PRO A C 1
ATOM 2765 O O . PRO A 1 354 ? -16.245 3.082 31.869 1.00 62.41 354 PRO A O 1
ATOM 2768 N N . HIS A 1 355 ? -14.534 3.359 30.484 1.00 67.88 355 HIS A N 1
ATOM 2769 C CA . HIS A 1 355 ? -14.664 2.070 29.790 1.00 67.88 355 HIS A CA 1
ATOM 2770 C C . HIS A 1 355 ? -14.329 0.836 30.640 1.00 67.88 355 HIS A C 1
ATOM 2772 O O . HIS A 1 355 ? -14.348 -0.282 30.131 1.00 67.88 355 HIS A O 1
ATOM 2778 N N . ARG A 1 356 ? -14.022 0.995 31.931 1.00 69.19 356 ARG A N 1
ATOM 2779 C CA . ARG A 1 356 ? -13.787 -0.136 32.840 1.00 69.19 356 ARG A CA 1
ATOM 2780 C C . ARG A 1 356 ? -15.102 -0.893 33.067 1.00 69.19 356 ARG A C 1
ATOM 2782 O O . ARG A 1 356 ? -16.136 -0.279 33.320 1.00 69.19 356 ARG A O 1
ATOM 2789 N N . ARG A 1 357 ? -15.082 -2.229 32.989 1.00 57.72 357 ARG A N 1
ATOM 2790 C CA . ARG A 1 357 ? -16.261 -3.036 33.347 1.00 57.72 357 ARG A CA 1
ATOM 2791 C C . ARG A 1 357 ? -16.515 -2.934 34.859 1.00 57.72 357 ARG A C 1
ATOM 2793 O O . ARG A 1 357 ? -15.575 -3.148 35.624 1.00 57.72 357 ARG A O 1
ATOM 2800 N N . PRO A 1 358 ? -17.757 -2.679 35.309 1.00 49.78 358 PRO A N 1
ATOM 2801 C CA . PRO A 1 358 ? -18.115 -2.906 36.700 1.00 49.78 358 PRO A CA 1
ATOM 2802 C C . PRO A 1 358 ? -18.015 -4.406 36.990 1.00 49.78 358 PRO A C 1
ATOM 2804 O O . PRO A 1 358 ? -18.608 -5.226 36.287 1.00 49.78 358 PRO A O 1
ATOM 2807 N N . VAL A 1 359 ? -17.243 -4.774 38.009 1.00 54.03 359 VAL A N 1
ATOM 2808 C CA . VAL A 1 359 ? -17.140 -6.165 38.457 1.00 54.03 359 VAL A CA 1
ATOM 2809 C C . VAL A 1 359 ? -18.366 -6.480 39.313 1.00 54.03 359 VAL A C 1
ATOM 2811 O O . VAL A 1 359 ? -18.616 -5.809 40.314 1.00 54.03 359 VAL A O 1
ATOM 2814 N N . ALA A 1 360 ? -19.138 -7.501 38.936 1.00 41.44 360 ALA A N 1
ATOM 2815 C CA . ALA A 1 360 ? -20.225 -8.006 39.769 1.00 41.44 360 ALA A CA 1
ATOM 2816 C C . ALA A 1 360 ? -19.645 -8.571 41.081 1.00 41.44 360 ALA A C 1
ATOM 2818 O O . ALA A 1 360 ? -18.887 -9.541 41.050 1.00 41.44 360 ALA A O 1
ATOM 2819 N N . GLY A 1 361 ? -19.977 -7.955 42.223 1.00 41.78 361 GLY A N 1
ATOM 2820 C CA . GLY A 1 361 ? -19.552 -8.445 43.543 1.00 41.78 361 GLY A CA 1
ATOM 2821 C C . GLY A 1 361 ? -19.235 -7.409 44.627 1.00 41.78 361 GLY A C 1
ATOM 2822 O O . GLY A 1 361 ? -18.785 -7.813 45.695 1.00 41.78 361 GLY A O 1
ATOM 2823 N N . VAL A 1 362 ? -19.468 -6.111 44.410 1.00 36.03 362 VAL A N 1
ATOM 2824 C CA . VAL A 1 362 ? -19.430 -5.108 45.491 1.00 36.03 362 VAL A CA 1
ATOM 2825 C C . VAL A 1 362 ? -20.827 -4.508 45.627 1.00 36.03 362 VAL A C 1
ATOM 2827 O O . VAL A 1 362 ? -21.262 -3.731 44.781 1.00 36.03 362 VAL A O 1
ATOM 2830 N N . GLU A 1 363 ? -21.564 -4.945 46.649 1.00 27.44 363 GLU A N 1
ATOM 2831 C CA . GLU A 1 363 ? -22.901 -4.435 46.958 1.00 27.44 363 GLU A CA 1
ATOM 2832 C C . GLU A 1 363 ? -22.830 -2.987 47.458 1.00 27.44 363 GLU A C 1
ATOM 2834 O O . GLU A 1 363 ? -22.146 -2.672 48.431 1.00 27.44 363 GLU A O 1
ATOM 2839 N N . GLY A 1 364 ? -23.597 -2.122 46.797 1.00 28.11 364 GLY A N 1
ATOM 2840 C CA . GLY A 1 364 ? -23.862 -0.740 47.176 1.00 28.11 364 GLY A CA 1
ATOM 2841 C C . GLY A 1 364 ? -25.244 -0.327 46.669 1.00 28.11 364 GLY A C 1
ATOM 2842 O O . GLY A 1 364 ? -25.374 0.188 45.570 1.00 28.11 364 GLY A O 1
ATOM 2843 N N . LEU A 1 365 ? -26.258 -0.659 47.473 1.00 27.62 365 LEU A N 1
ATOM 2844 C CA . LEU A 1 365 ? -27.627 -0.131 47.574 1.00 27.62 365 LEU A CA 1
ATOM 2845 C C . LEU A 1 365 ? -28.226 0.688 46.405 1.00 27.62 365 LEU A C 1
ATOM 2847 O O . LEU A 1 365 ? -27.921 1.864 46.233 1.00 27.62 365 LEU A O 1
ATOM 2851 N N . GLY A 1 366 ? -29.294 0.128 45.822 1.00 25.28 366 GLY A N 1
ATOM 2852 C CA . GLY A 1 366 ? -30.573 0.842 45.709 1.00 25.28 366 GLY A CA 1
ATOM 2853 C C . GLY A 1 366 ? -31.092 1.140 44.300 1.00 25.28 366 GLY A C 1
ATOM 2854 O O . GLY A 1 366 ? -30.508 1.937 43.575 1.00 25.28 366 GLY A O 1
ATOM 2855 N N . GLY A 1 367 ? -32.281 0.608 43.989 1.00 27.58 367 GLY A N 1
ATOM 2856 C CA . GLY A 1 367 ? -33.232 1.262 43.082 1.00 27.58 367 GLY A CA 1
ATOM 2857 C C . GLY A 1 367 ? -33.832 0.383 41.988 1.00 27.58 367 GLY A C 1
ATOM 2858 O O . GLY A 1 367 ? -33.270 0.275 40.906 1.00 27.58 367 GLY A O 1
ATOM 2859 N N . ASP A 1 368 ? -35.006 -0.179 42.280 1.00 25.86 368 ASP A N 1
ATOM 2860 C CA . ASP A 1 368 ? -35.919 -0.878 41.369 1.00 25.86 368 ASP A CA 1
ATOM 2861 C C . ASP A 1 368 ? -36.310 -0.089 40.108 1.00 25.86 368 ASP A C 1
ATOM 2863 O O . ASP A 1 368 ? -36.421 1.137 40.122 1.00 25.86 368 ASP A O 1
ATOM 2867 N N . GLY A 1 369 ? -36.694 -0.827 39.059 1.00 26.02 369 GLY A N 1
ATOM 2868 C CA . GLY A 1 369 ? -37.538 -0.294 37.986 1.00 26.02 369 GLY A CA 1
ATOM 2869 C C . GLY A 1 369 ? -37.544 -1.140 36.717 1.00 26.02 369 GLY A C 1
ATOM 2870 O O . GLY A 1 369 ? -36.784 -0.874 35.793 1.00 26.02 369 GLY A O 1
ATOM 2871 N N . GLY A 1 370 ? -38.396 -2.166 36.668 1.00 23.41 370 GLY A N 1
ATOM 2872 C CA . GLY A 1 370 ? -38.564 -3.035 35.502 1.00 23.41 370 GLY A CA 1
ATOM 2873 C C . GLY A 1 370 ? -39.260 -2.388 34.297 1.00 23.41 370 GLY A C 1
ATOM 2874 O O . GLY A 1 370 ? -39.818 -1.298 34.382 1.00 23.41 370 GLY A O 1
ATOM 2875 N N . GLY A 1 371 ? -39.316 -3.145 33.197 1.00 24.02 371 GLY A N 1
ATOM 2876 C CA . GLY A 1 371 ? -40.381 -3.003 32.204 1.00 24.02 371 GLY A CA 1
ATOM 2877 C C . GLY A 1 371 ? -39.958 -2.959 30.736 1.00 24.02 371 GLY A C 1
ATOM 2878 O O . GLY A 1 371 ? -39.457 -1.958 30.248 1.00 24.02 371 GLY A O 1
ATOM 2879 N N . SER A 1 372 ? -40.390 -4.006 30.030 1.00 24.86 372 SER A N 1
ATOM 2880 C CA . SER A 1 372 ? -40.993 -3.950 28.693 1.00 24.86 372 SER A CA 1
ATOM 2881 C C . SER A 1 372 ? -40.085 -3.860 27.463 1.00 24.86 372 SER A C 1
ATOM 2883 O O . SER A 1 372 ? -39.619 -2.804 27.047 1.00 24.86 372 SER A O 1
ATOM 2885 N N . SER A 1 373 ? -40.038 -4.991 26.757 1.00 36.25 373 SER A N 1
ATOM 2886 C CA . SER A 1 373 ? -39.927 -5.057 25.302 1.00 36.25 373 SER A CA 1
ATOM 2887 C C . SER A 1 373 ? -40.928 -4.110 24.629 1.00 36.25 373 SER A C 1
ATOM 2889 O O . SER A 1 373 ? -42.135 -4.231 24.847 1.00 36.25 373 SER A O 1
ATOM 2891 N N . ALA A 1 374 ? -40.452 -3.219 23.768 1.00 25.56 374 ALA A N 1
ATOM 2892 C CA . ALA A 1 374 ? -41.301 -2.481 22.845 1.00 25.56 374 ALA A CA 1
ATOM 2893 C C . ALA A 1 374 ? -40.690 -2.540 21.445 1.00 25.56 374 ALA A C 1
ATOM 2895 O O . ALA A 1 374 ? -39.542 -2.158 21.223 1.00 25.56 374 ALA A O 1
ATOM 2896 N N . ALA A 1 375 ? -41.481 -3.056 20.508 1.00 31.02 375 ALA A N 1
ATOM 2897 C CA . ALA A 1 375 ? -41.242 -2.932 19.085 1.00 31.02 375 ALA A CA 1
ATOM 2898 C C . ALA A 1 375 ? -41.181 -1.442 18.718 1.00 31.02 375 ALA A C 1
ATOM 2900 O O . ALA A 1 375 ? -42.117 -0.694 18.997 1.00 31.02 375 ALA A O 1
ATOM 2901 N N . ALA A 1 376 ? -40.088 -1.008 18.092 1.00 26.45 376 ALA A N 1
ATOM 2902 C CA . ALA A 1 376 ? -39.980 0.350 17.581 1.00 26.45 376 ALA A CA 1
ATOM 2903 C C . ALA A 1 376 ? -40.745 0.456 16.254 1.00 26.45 376 ALA A C 1
ATOM 2905 O O . ALA A 1 376 ? -40.271 0.055 15.191 1.00 26.45 376 ALA A O 1
ATOM 2906 N N . SER A 1 377 ? -41.962 0.983 16.345 1.00 23.42 377 SER A N 1
ATOM 2907 C CA . SER A 1 377 ? -42.699 1.590 15.244 1.00 23.42 377 SER A CA 1
ATOM 2908 C C . SER A 1 377 ? -41.912 2.772 14.670 1.00 23.42 377 SER A C 1
ATOM 2910 O O . SER A 1 377 ? -41.459 3.636 15.422 1.00 23.42 377 SER A O 1
ATOM 2912 N N . PHE A 1 378 ? -41.794 2.832 13.345 1.00 27.09 378 PHE A N 1
ATOM 2913 C CA . PHE A 1 378 ? -41.275 3.992 12.623 1.00 27.09 378 PHE A CA 1
ATOM 2914 C C . PHE A 1 378 ? -42.132 5.236 12.900 1.00 27.09 378 PHE A C 1
ATOM 2916 O O . PHE A 1 378 ? -43.355 5.188 12.763 1.00 27.09 378 PHE A O 1
ATOM 2923 N N . GLN A 1 379 ? -41.483 6.357 13.225 1.00 26.05 379 GLN A N 1
ATOM 2924 C CA . GLN A 1 379 ? -42.079 7.688 13.112 1.00 26.05 379 GLN A CA 1
ATOM 2925 C C . GLN A 1 379 ? -41.504 8.418 11.890 1.00 26.05 379 GLN A C 1
ATOM 2927 O O . GLN A 1 379 ? -40.307 8.302 11.622 1.00 26.05 379 GLN A O 1
ATOM 2932 N N . PRO A 1 380 ? -42.326 9.178 11.147 1.00 30.48 380 PRO A N 1
ATOM 2933 C CA . PRO A 1 380 ? -41.859 10.002 10.044 1.00 30.48 380 PRO A CA 1
ATOM 2934 C C . PRO A 1 380 ? -41.292 11.319 10.591 1.00 30.48 380 PRO A C 1
ATOM 2936 O O . PRO A 1 380 ? -41.988 12.046 11.298 1.00 30.48 380 PRO A O 1
ATOM 2939 N N . VAL A 1 381 ? -40.049 11.658 10.242 1.00 32.91 381 VAL A N 1
ATOM 2940 C CA . VAL A 1 381 ? -39.517 13.014 10.446 1.00 32.91 381 VAL A CA 1
ATOM 2941 C C . VAL A 1 381 ? -39.672 13.774 9.133 1.00 32.91 381 VAL A C 1
ATOM 2943 O O . VAL A 1 381 ? -39.184 13.345 8.090 1.00 32.91 381 VAL A O 1
ATOM 2946 N N . GLY A 1 382 ? -40.442 14.859 9.182 1.00 30.11 382 GLY A N 1
ATOM 2947 C CA . GLY A 1 382 ? -40.787 15.681 8.031 1.00 30.11 382 GLY A CA 1
ATOM 2948 C C . GLY A 1 382 ? -39.648 16.572 7.520 1.00 30.11 382 GLY A C 1
ATOM 2949 O O . GLY A 1 382 ? -38.703 16.872 8.237 1.00 30.11 382 GLY A O 1
ATOM 2950 N N . VAL A 1 383 ? -39.826 17.014 6.270 1.00 34.72 383 VAL A N 1
ATOM 2951 C CA . VAL A 1 383 ? -39.246 18.204 5.615 1.00 34.72 383 VAL A CA 1
ATOM 2952 C C . VAL A 1 383 ? -37.716 18.361 5.729 1.00 34.72 383 VAL A C 1
ATOM 2954 O O . VAL A 1 383 ? -37.219 19.026 6.627 1.00 34.72 383 VAL A O 1
ATOM 2957 N N . PHE A 1 384 ? -37.000 17.776 4.757 1.00 40.97 384 PHE A N 1
ATOM 2958 C CA . PHE A 1 384 ? -35.626 18.073 4.300 1.00 40.97 384 PHE A CA 1
ATOM 2959 C C . PHE A 1 384 ? -34.704 18.837 5.279 1.00 40.97 384 PHE A C 1
ATOM 2961 O O . PHE A 1 384 ? -34.330 19.983 5.035 1.00 40.97 384 PHE A O 1
ATOM 2968 N N . GLY A 1 385 ? -34.285 18.172 6.361 1.00 56.41 385 GLY A N 1
ATOM 2969 C CA . GLY A 1 385 ? -32.995 18.465 6.995 1.00 56.41 385 GLY A CA 1
ATOM 2970 C C . GLY A 1 385 ? -31.857 18.094 6.039 1.00 56.41 385 GLY A C 1
ATOM 2971 O O . GLY A 1 385 ? -32.057 17.239 5.177 1.00 56.41 385 GLY A O 1
ATOM 2972 N N . ASP A 1 386 ? -30.710 18.771 6.154 1.00 79.25 386 ASP A N 1
ATOM 2973 C CA . ASP A 1 386 ? -29.532 18.633 5.280 1.00 79.25 386 ASP A CA 1
ATOM 2974 C C . ASP A 1 386 ? -29.380 17.219 4.658 1.00 79.25 386 ASP A C 1
ATOM 2976 O O . ASP A 1 386 ? -29.116 16.254 5.388 1.00 79.25 386 ASP A O 1
ATOM 2980 N N . PRO A 1 387 ? -29.552 17.071 3.325 1.00 81.62 387 PRO A N 1
ATOM 2981 C CA . PRO A 1 387 ? -29.477 15.780 2.644 1.00 81.62 387 PRO A CA 1
ATOM 2982 C C . PRO A 1 387 ? -28.174 15.024 2.917 1.00 81.62 387 PRO A C 1
ATOM 2984 O O . PRO A 1 387 ? -28.188 13.796 3.016 1.00 81.62 387 PRO A O 1
ATOM 2987 N N . GLY A 1 388 ? -27.056 15.741 3.072 1.00 86.06 388 GLY A N 1
ATOM 2988 C CA . GLY A 1 388 ? -25.762 15.143 3.382 1.00 86.06 388 GLY A CA 1
ATOM 2989 C C . GLY A 1 388 ? -25.728 14.507 4.769 1.00 86.06 388 GLY A C 1
ATOM 2990 O O . GLY A 1 388 ? -25.365 13.336 4.898 1.00 86.06 388 GLY A O 1
ATOM 2991 N N . ALA A 1 389 ? -26.166 15.234 5.801 1.00 82.44 389 ALA A N 1
ATOM 2992 C CA . ALA A 1 389 ? -26.316 14.690 7.150 1.00 82.44 389 ALA A CA 1
ATOM 2993 C C . ALA A 1 389 ? -27.271 13.484 7.196 1.00 82.44 389 ALA A C 1
ATOM 2995 O O . ALA A 1 389 ? -26.984 12.495 7.875 1.00 82.44 389 ALA A O 1
ATOM 2996 N N . TYR A 1 390 ? -28.372 13.530 6.438 1.00 80.31 390 TYR A N 1
ATOM 2997 C CA . TYR A 1 390 ? -29.287 12.395 6.322 1.00 80.31 390 TYR A CA 1
ATOM 2998 C C . TYR A 1 390 ? -28.604 11.165 5.714 1.00 80.31 390 TYR A C 1
ATOM 3000 O O . TYR A 1 390 ? -28.748 10.066 6.245 1.00 80.31 390 TYR A O 1
ATOM 3008 N N . LEU A 1 391 ? -27.838 11.332 4.631 1.00 89.44 391 LEU A N 1
ATOM 3009 C CA . LEU A 1 391 ? -27.123 10.229 3.985 1.00 89.44 391 LEU A CA 1
ATOM 3010 C C . LEU A 1 391 ? -26.112 9.576 4.936 1.00 89.44 391 LEU A C 1
ATOM 3012 O O . LEU A 1 391 ? -26.063 8.351 5.031 1.00 89.44 391 LEU A O 1
ATOM 3016 N N . VAL A 1 392 ? -25.353 10.385 5.680 1.00 88.56 392 VAL A N 1
ATOM 3017 C CA . VAL A 1 392 ? -24.425 9.894 6.709 1.00 88.56 392 VAL A CA 1
ATOM 3018 C C . VAL A 1 392 ? -25.152 9.023 7.735 1.00 88.56 392 VAL A C 1
ATOM 3020 O O . VAL A 1 392 ? -24.688 7.926 8.054 1.00 88.56 392 VAL A O 1
ATOM 3023 N N . GLU A 1 393 ? -26.292 9.487 8.249 1.00 81.50 393 GLU A N 1
ATOM 3024 C CA . GLU A 1 393 ? -27.046 8.737 9.253 1.00 81.50 393 GLU A CA 1
ATOM 3025 C C . GLU A 1 393 ? -27.695 7.479 8.663 1.00 81.50 393 GLU A C 1
ATOM 3027 O O . GLU A 1 393 ? -27.672 6.421 9.292 1.00 81.50 393 GLU A O 1
ATOM 3032 N N . ALA A 1 394 ? -28.198 7.554 7.429 1.00 84.12 394 ALA A N 1
ATOM 3033 C CA . ALA A 1 394 ? -28.766 6.415 6.716 1.00 84.12 394 ALA A CA 1
ATOM 3034 C C . ALA A 1 394 ? -27.731 5.297 6.523 1.00 84.12 394 ALA A C 1
ATOM 3036 O O . ALA A 1 394 ? -28.031 4.136 6.795 1.00 84.12 394 ALA A O 1
ATOM 3037 N N . VAL A 1 395 ? -26.499 5.637 6.126 1.00 90.50 395 VAL A N 1
ATOM 3038 C CA . VAL A 1 395 ? -25.385 4.679 6.016 1.00 90.50 395 VAL A CA 1
ATOM 3039 C C . VAL A 1 395 ? -25.011 4.112 7.389 1.00 90.50 395 VAL A C 1
ATOM 3041 O O . VAL A 1 395 ? -24.854 2.900 7.537 1.00 90.50 395 VAL A O 1
ATOM 3044 N N . ARG A 1 396 ? -24.931 4.958 8.425 1.00 87.69 396 ARG A N 1
ATOM 3045 C CA . ARG A 1 396 ? -24.592 4.541 9.797 1.00 87.69 396 ARG A CA 1
ATOM 3046 C C . ARG A 1 396 ? -25.606 3.545 10.376 1.00 87.69 396 ARG A C 1
ATOM 3048 O O . ARG A 1 396 ? -25.205 2.549 10.986 1.00 87.69 396 ARG A O 1
ATOM 3055 N N . GLN A 1 397 ? -26.900 3.806 10.192 1.00 85.12 397 GLN A N 1
ATOM 3056 C CA . GLN A 1 397 ? -28.002 2.997 10.732 1.00 85.12 397 GLN A CA 1
ATOM 3057 C C . GLN A 1 397 ? -28.410 1.824 9.833 1.00 85.12 397 GLN A C 1
ATOM 3059 O O . GLN A 1 397 ? -29.194 0.971 10.258 1.00 85.12 397 GLN A O 1
ATOM 3064 N N . ALA A 1 398 ? -27.896 1.761 8.602 1.00 85.31 398 ALA A N 1
ATOM 3065 C CA . ALA A 1 398 ? -28.220 0.708 7.655 1.00 85.31 398 ALA A CA 1
ATOM 3066 C C . ALA A 1 398 ? -27.981 -0.680 8.263 1.00 85.31 398 ALA A C 1
ATOM 3068 O O . ALA A 1 398 ? -26.926 -0.962 8.831 1.00 85.31 398 ALA A O 1
ATOM 3069 N N . LYS A 1 399 ? -28.958 -1.579 8.128 1.00 88.38 399 LYS A N 1
ATOM 3070 C CA . LYS A 1 399 ? -28.750 -3.000 8.435 1.00 88.38 399 LYS A CA 1
ATOM 3071 C C . LYS A 1 399 ? -27.846 -3.619 7.364 1.00 88.38 399 LYS A C 1
ATOM 3073 O O . LYS A 1 399 ? -27.795 -3.120 6.243 1.00 88.38 399 LYS A O 1
ATOM 3078 N N . ALA A 1 400 ? -27.154 -4.708 7.691 1.00 89.50 400 ALA A N 1
ATOM 3079 C CA . ALA A 1 400 ? -26.392 -5.457 6.692 1.00 89.50 400 ALA A CA 1
ATOM 3080 C C . ALA A 1 400 ? -27.304 -5.871 5.519 1.00 89.50 400 ALA A C 1
ATOM 3082 O O . ALA A 1 400 ? -28.399 -6.392 5.735 1.00 89.50 400 ALA A O 1
ATOM 3083 N N . GLY A 1 401 ? -26.862 -5.597 4.293 1.00 88.19 401 GLY A N 1
ATOM 3084 C CA . GLY A 1 401 ? -27.599 -5.836 3.051 1.00 88.19 401 GLY A CA 1
ATOM 3085 C C . GLY A 1 401 ? -28.646 -4.770 2.713 1.00 88.19 401 GLY A C 1
ATOM 3086 O O . GLY A 1 401 ? -29.456 -4.988 1.816 1.00 88.19 401 GLY A O 1
ATOM 3087 N N . ALA A 1 402 ? -28.685 -3.641 3.427 1.00 88.81 402 ALA A N 1
ATOM 3088 C CA . ALA A 1 402 ? -29.636 -2.575 3.129 1.00 88.81 402 ALA A CA 1
ATOM 3089 C C . ALA A 1 402 ? -29.338 -1.886 1.788 1.00 88.81 402 ALA A C 1
ATOM 3091 O O . ALA A 1 402 ? -28.189 -1.781 1.356 1.00 88.81 402 ALA A O 1
ATOM 3092 N N . ASN A 1 403 ? -30.398 -1.347 1.184 1.00 91.25 403 ASN A N 1
ATOM 3093 C CA . ASN A 1 403 ? -30.330 -0.509 -0.007 1.00 91.25 403 ASN A CA 1
ATOM 3094 C C . ASN A 1 403 ? -30.654 0.937 0.381 1.00 91.25 403 ASN A C 1
ATOM 3096 O O . ASN A 1 403 ? -31.784 1.241 0.768 1.00 91.25 403 ASN A O 1
ATOM 3100 N N . VAL A 1 404 ? -29.674 1.825 0.265 1.00 90.31 404 VAL A N 1
ATOM 3101 C CA . VAL A 1 404 ? -29.822 3.268 0.452 1.00 90.31 404 VAL A CA 1
ATOM 3102 C C . VAL A 1 404 ? -30.013 3.899 -0.922 1.00 90.31 404 VAL A C 1
ATOM 3104 O O . VAL A 1 404 ? -29.100 3.925 -1.745 1.00 90.31 404 VAL A O 1
ATOM 3107 N N . ALA A 1 405 ? -31.223 4.386 -1.183 1.00 84.81 405 ALA A N 1
ATOM 3108 C CA . ALA A 1 405 ? -31.522 5.122 -2.404 1.00 84.81 405 ALA A CA 1
ATOM 3109 C C . ALA A 1 405 ? -31.090 6.587 -2.255 1.00 84.81 405 ALA A C 1
ATOM 3111 O O . ALA A 1 405 ? -31.417 7.230 -1.255 1.00 84.81 405 ALA A O 1
ATOM 3112 N N . LEU A 1 406 ? -30.411 7.117 -3.271 1.00 88.12 406 LEU A N 1
ATOM 3113 C CA . LEU A 1 406 ? -30.035 8.521 -3.389 1.00 88.12 406 LEU A CA 1
ATOM 3114 C C . LEU A 1 406 ? -30.884 9.174 -4.489 1.00 88.12 406 LEU A C 1
ATOM 3116 O O . LEU A 1 406 ? -30.524 9.107 -5.667 1.00 88.12 406 LEU A O 1
ATOM 3120 N N . PRO A 1 407 ? -32.029 9.792 -4.144 1.00 84.06 407 PRO A N 1
ATOM 3121 C CA . PRO A 1 407 ? -32.756 10.668 -5.055 1.00 84.06 407 PRO A CA 1
ATOM 3122 C C . PRO A 1 407 ? -31.869 11.702 -5.763 1.00 84.06 407 PRO A C 1
ATOM 3124 O O . PRO A 1 407 ? -30.713 11.929 -5.413 1.00 84.06 407 PRO A O 1
ATOM 3127 N N . ALA A 1 408 ? -32.434 12.357 -6.777 1.00 87.00 408 ALA A N 1
ATOM 3128 C CA . ALA A 1 408 ? -31.734 13.451 -7.430 1.00 87.00 408 ALA A CA 1
ATOM 3129 C C . ALA A 1 408 ? -31.483 14.585 -6.421 1.00 87.00 408 ALA A C 1
ATOM 3131 O O . ALA A 1 408 ? -32.417 15.035 -5.753 1.00 87.00 408 ALA A O 1
ATOM 3132 N N . GLY A 1 409 ? -30.238 15.038 -6.320 1.00 87.81 409 GLY A N 1
ATOM 3133 C CA . GLY A 1 409 ? -29.817 16.061 -5.377 1.00 87.81 409 GLY A CA 1
ATOM 3134 C C . GLY A 1 409 ? -28.317 16.043 -5.104 1.00 87.81 409 GLY A C 1
ATOM 3135 O O . GLY A 1 409 ? -27.599 15.109 -5.470 1.00 87.81 409 GLY A O 1
ATOM 3136 N N . GLU A 1 410 ? -27.864 17.098 -4.430 1.00 94.06 410 GLU A N 1
ATOM 313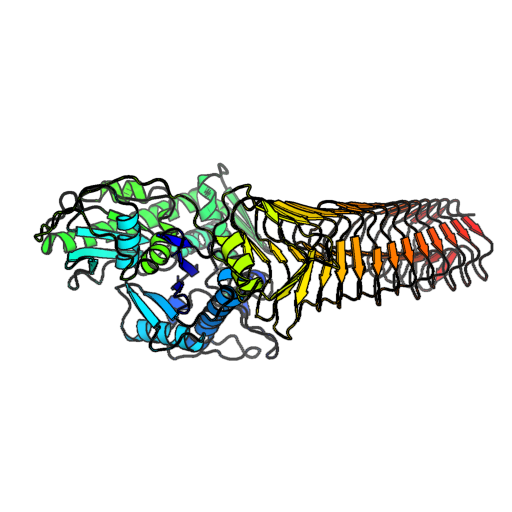7 C CA . GLU A 1 410 ? -26.518 17.185 -3.872 1.00 94.06 410 GLU A CA 1
ATOM 3138 C C . GLU A 1 410 ? -26.536 16.814 -2.385 1.00 94.06 410 GLU A C 1
ATOM 3140 O O . GLU A 1 410 ? -27.303 17.364 -1.594 1.00 94.06 410 GLU A O 1
ATOM 3145 N N . TYR A 1 411 ? -25.647 15.906 -2.007 1.00 93.25 411 TYR A N 1
ATOM 3146 C CA . TYR A 1 411 ? -25.451 15.384 -0.664 1.00 93.25 411 TYR A CA 1
ATOM 3147 C C . TYR A 1 411 ? -24.086 15.855 -0.167 1.00 93.25 411 TYR A C 1
ATOM 3149 O O . TYR A 1 411 ? -23.081 15.167 -0.345 1.00 93.25 411 TYR A O 1
ATOM 3157 N N . ARG A 1 412 ? -24.031 17.053 0.427 1.00 94.56 412 ARG A N 1
ATOM 3158 C CA . ARG A 1 412 ? -22.806 17.585 1.047 1.00 94.56 412 ARG A CA 1
ATOM 3159 C C . ARG A 1 412 ? -22.589 16.905 2.387 1.00 94.56 412 ARG A C 1
ATOM 3161 O O . ARG A 1 412 ? -23.142 17.329 3.395 1.00 94.56 412 ARG A O 1
ATOM 3168 N N . ILE A 1 413 ? -21.854 15.800 2.386 1.00 94.12 413 ILE A N 1
ATOM 3169 C CA . ILE A 1 413 ? -21.691 14.993 3.593 1.00 94.12 413 ILE A CA 1
ATOM 3170 C C . ILE A 1 413 ? -20.837 15.765 4.618 1.00 94.12 413 ILE A C 1
ATOM 3172 O O . ILE A 1 413 ? -19.746 16.222 4.283 1.00 94.12 413 ILE A O 1
ATOM 3176 N N . PRO A 1 414 ? -21.298 15.936 5.871 1.00 87.94 414 PRO A N 1
ATOM 3177 C CA . PRO A 1 414 ? -20.542 16.661 6.899 1.00 87.94 414 PRO A CA 1
ATOM 3178 C C . PRO A 1 414 ? -19.385 15.842 7.497 1.00 87.94 414 PRO A C 1
ATOM 3180 O O . PRO A 1 414 ? -18.591 16.356 8.280 1.00 87.94 414 PRO A O 1
ATOM 3183 N N . GLN A 1 415 ? -19.308 14.553 7.164 1.00 90.38 415 GLN A N 1
ATOM 3184 C CA . GLN A 1 415 ? -18.280 13.602 7.586 1.00 90.38 415 GLN A CA 1
ATOM 3185 C C . GLN A 1 415 ? -18.238 12.426 6.590 1.00 90.38 415 GLN A C 1
ATOM 3187 O O . GLN A 1 415 ? -19.232 12.217 5.887 1.00 90.38 415 GLN A O 1
ATOM 3192 N N . PRO A 1 416 ? -17.156 11.624 6.559 1.00 94.12 416 PRO A N 1
ATOM 3193 C CA . PRO A 1 416 ? -17.053 10.470 5.670 1.00 94.12 416 PRO A CA 1
ATOM 3194 C C . PRO A 1 416 ? -18.179 9.444 5.861 1.00 94.12 416 PRO A C 1
ATOM 3196 O O . PRO A 1 416 ? -18.662 9.213 6.979 1.00 94.12 416 PRO A O 1
ATOM 3199 N N . LEU A 1 417 ? -18.550 8.771 4.772 1.00 95.12 417 LEU A N 1
ATOM 3200 C CA . LEU A 1 417 ? -19.428 7.604 4.783 1.00 95.12 417 LEU A CA 1
ATOM 3201 C C . LEU A 1 417 ? -18.603 6.361 5.127 1.00 95.12 417 LEU A C 1
ATOM 3203 O O . LEU A 1 417 ? -17.839 5.862 4.306 1.00 95.12 417 LEU A O 1
ATOM 3207 N N . ILE A 1 418 ? -18.755 5.860 6.353 1.00 91.81 418 ILE A N 1
ATOM 3208 C CA . ILE A 1 418 ? -18.034 4.671 6.823 1.00 91.81 418 ILE A CA 1
ATOM 3209 C C . ILE A 1 418 ? -18.908 3.432 6.597 1.00 91.81 418 ILE A C 1
ATOM 3211 O O . ILE A 1 418 ? -19.948 3.277 7.241 1.00 91.81 418 ILE A O 1
ATOM 3215 N N . VAL A 1 419 ? -18.468 2.546 5.707 1.00 92.50 419 VAL A N 1
ATOM 3216 C CA . VAL A 1 419 ? -19.140 1.301 5.331 1.00 92.50 419 VAL A CA 1
ATOM 3217 C C . VAL A 1 419 ? -18.406 0.122 5.970 1.00 92.50 419 VAL A C 1
ATOM 3219 O O . VAL A 1 419 ? -17.297 -0.231 5.583 1.00 92.50 419 VAL A O 1
ATOM 3222 N N . GLU A 1 420 ? -19.039 -0.483 6.976 1.00 87.88 420 GLU A N 1
ATOM 3223 C CA . GLU A 1 420 ? -18.466 -1.576 7.793 1.00 87.88 420 GLU A CA 1
ATOM 3224 C C . GLU A 1 420 ? -19.239 -2.896 7.630 1.00 87.88 420 GLU A C 1
ATOM 3226 O O . GLU A 1 420 ? -19.038 -3.851 8.372 1.00 87.88 420 GLU A O 1
ATOM 3231 N N . ARG A 1 421 ? -20.213 -2.924 6.716 1.00 86.50 421 ARG A N 1
ATOM 3232 C CA . ARG A 1 421 ? -21.156 -4.029 6.508 1.00 86.50 421 ARG A CA 1
ATOM 3233 C C . ARG A 1 421 ? -21.657 -4.022 5.062 1.00 86.50 421 ARG A C 1
ATOM 3235 O O . ARG A 1 421 ? -21.546 -2.980 4.414 1.00 86.50 421 ARG A O 1
ATOM 3242 N N . PRO A 1 422 ? -22.245 -5.124 4.565 1.00 93.31 422 PRO A N 1
ATOM 3243 C CA . PRO A 1 422 ? -22.859 -5.151 3.243 1.00 93.31 422 PRO A CA 1
ATOM 3244 C C . PRO A 1 422 ? -23.872 -4.017 3.066 1.00 93.31 422 PRO A C 1
ATOM 3246 O O . PRO A 1 422 ? -24.749 -3.842 3.917 1.00 93.31 422 PRO A O 1
ATOM 3249 N N . LEU A 1 423 ? -23.745 -3.241 1.994 1.00 94.56 423 LEU A N 1
ATOM 3250 C CA . LEU A 1 423 ? -24.545 -2.044 1.755 1.00 94.56 423 LEU A CA 1
ATOM 3251 C C . LEU A 1 423 ? -24.597 -1.735 0.261 1.00 94.56 423 LEU A C 1
ATOM 3253 O O . LEU A 1 423 ? -23.562 -1.668 -0.392 1.00 94.56 423 LEU A O 1
ATOM 3257 N N . THR A 1 424 ? -25.789 -1.459 -0.262 1.00 96.19 424 THR A N 1
ATOM 3258 C CA . THR A 1 424 ? -25.938 -0.879 -1.601 1.00 96.19 424 THR A CA 1
ATOM 3259 C C . THR A 1 424 ? -26.320 0.589 -1.489 1.00 96.19 424 THR A C 1
ATOM 3261 O O . THR A 1 424 ? -27.294 0.925 -0.820 1.00 96.19 424 THR A O 1
ATOM 3264 N N . MET A 1 425 ? -25.590 1.460 -2.175 1.00 95.75 425 MET A N 1
ATOM 3265 C CA . MET A 1 425 ? -25.908 2.869 -2.376 1.00 95.75 425 MET A CA 1
ATOM 3266 C C . MET A 1 425 ? -26.190 3.095 -3.861 1.00 95.75 425 MET A C 1
ATOM 3268 O O . MET A 1 425 ? -25.313 2.891 -4.698 1.00 95.75 425 MET A O 1
ATOM 3272 N N . ALA A 1 426 ? -27.422 3.481 -4.192 1.00 93.56 426 ALA A N 1
ATOM 3273 C CA . ALA A 1 426 ? -27.876 3.597 -5.577 1.00 93.56 426 ALA A CA 1
ATOM 3274 C C . ALA A 1 426 ? -28.519 4.958 -5.852 1.00 93.56 426 ALA A C 1
ATOM 3276 O O . ALA A 1 426 ? -29.509 5.313 -5.208 1.00 93.56 426 ALA A O 1
ATOM 3277 N N . GLY A 1 427 ? -27.974 5.695 -6.817 1.00 91.81 427 GLY A N 1
ATOM 3278 C CA . GLY A 1 427 ? -28.509 6.970 -7.287 1.00 91.81 427 GLY A CA 1
ATOM 3279 C C . GLY A 1 427 ? -29.515 6.849 -8.431 1.00 91.81 427 GLY A C 1
ATOM 3280 O O . GLY A 1 427 ? -29.993 5.765 -8.763 1.00 91.81 427 GLY A O 1
ATOM 3281 N N . LEU A 1 428 ? -29.854 7.992 -9.034 1.00 87.19 428 LEU A N 1
ATOM 3282 C CA . LEU A 1 428 ? -30.688 8.090 -10.244 1.00 87.19 428 LEU A CA 1
ATOM 3283 C C . LEU A 1 428 ? -29.876 8.445 -11.502 1.00 87.19 428 LEU A C 1
ATOM 3285 O O . LEU A 1 428 ? -30.455 8.845 -12.518 1.00 87.19 428 LEU A O 1
ATOM 3289 N N . GLY A 1 429 ? -28.551 8.353 -11.408 1.00 82.12 429 GLY A N 1
ATOM 3290 C CA . GLY A 1 429 ? -27.581 8.629 -12.458 1.00 82.12 429 GLY A CA 1
ATOM 3291 C C . GLY A 1 429 ? -26.492 9.575 -11.958 1.00 82.12 429 GLY A C 1
ATOM 3292 O O . GLY A 1 429 ? -26.766 10.490 -11.175 1.00 82.12 429 GLY A O 1
ATOM 3293 N N . ARG A 1 430 ? -25.266 9.399 -12.463 1.00 88.44 430 ARG A N 1
ATOM 3294 C CA . ARG A 1 430 ? -24.094 10.197 -12.059 1.00 88.44 430 ARG A CA 1
ATOM 3295 C C . ARG A 1 430 ? -24.285 11.717 -12.188 1.00 88.44 430 ARG A C 1
ATOM 3297 O O . ARG A 1 430 ? -23.771 12.460 -11.367 1.00 88.44 430 ARG A O 1
ATOM 3304 N N . GLU A 1 431 ? -25.113 12.192 -13.118 1.00 89.94 431 GLU A N 1
ATOM 3305 C CA . GLU A 1 431 ? -25.421 13.630 -13.276 1.00 89.94 431 GLU A CA 1
ATOM 3306 C C . GLU A 1 431 ? -26.530 14.148 -12.341 1.00 89.94 431 GLU A C 1
ATOM 3308 O O . GLU A 1 431 ? -26.871 15.329 -12.357 1.00 89.94 431 GLU A O 1
ATOM 3313 N N . ARG A 1 432 ? -27.169 13.263 -11.570 1.00 90.31 432 ARG A N 1
ATOM 3314 C CA . ARG A 1 432 ? -28.374 13.573 -10.786 1.00 90.31 432 ARG A CA 1
ATOM 3315 C C . ARG A 1 432 ? -28.179 13.372 -9.294 1.00 90.31 432 ARG A C 1
ATOM 3317 O O . ARG A 1 432 ? -28.786 14.111 -8.528 1.00 90.31 432 ARG A O 1
ATOM 3324 N N . SER A 1 433 ? -27.369 12.400 -8.891 1.00 92.75 433 SER A N 1
ATOM 3325 C CA . SER A 1 433 ? -27.130 12.060 -7.486 1.00 92.75 433 SER A CA 1
ATOM 3326 C C . SER A 1 433 ? -25.658 12.300 -7.151 1.00 92.75 433 SER A C 1
ATOM 3328 O O . SER A 1 433 ? -24.801 11.507 -7.536 1.00 92.75 433 SER A O 1
ATOM 3330 N N . LEU A 1 434 ? -25.364 13.409 -6.463 1.00 96.94 434 LEU A N 1
ATOM 3331 C CA . LEU A 1 434 ? -23.997 13.883 -6.227 1.00 96.94 434 LEU A CA 1
ATOM 3332 C C . LEU A 1 434 ? -23.659 13.851 -4.736 1.00 96.94 434 LEU A C 1
ATOM 3334 O O . LEU A 1 434 ? -24.221 14.616 -3.959 1.00 96.94 434 LEU A O 1
ATOM 3338 N N . ILE A 1 435 ? -22.713 13.013 -4.334 1.00 97.69 435 ILE A N 1
ATOM 3339 C CA . ILE A 1 435 ? -22.106 13.013 -3.003 1.00 97.69 435 ILE A CA 1
ATOM 3340 C C . ILE A 1 435 ? -20.912 13.966 -3.039 1.00 97.69 435 ILE A C 1
ATOM 3342 O O . ILE A 1 435 ? -19.950 13.726 -3.763 1.00 97.69 435 ILE A O 1
ATOM 3346 N N . ARG A 1 436 ? -20.969 15.051 -2.263 1.00 97.31 436 ARG A N 1
ATOM 3347 C CA . ARG A 1 436 ? -19.917 16.072 -2.197 1.00 97.31 436 ARG A CA 1
ATOM 3348 C C . ARG A 1 436 ? -19.208 16.024 -0.854 1.00 97.31 436 ARG A C 1
ATOM 3350 O O . ARG A 1 436 ? -19.861 16.103 0.186 1.00 97.31 436 ARG A O 1
ATOM 3357 N N . TRP A 1 437 ? -17.883 15.962 -0.886 1.00 96.50 437 TRP A N 1
ATOM 3358 C CA . TRP A 1 437 ? -17.040 15.951 0.305 1.00 96.50 437 TRP A CA 1
ATOM 3359 C C . TRP A 1 437 ? -16.086 17.150 0.317 1.00 96.50 437 TRP A C 1
ATOM 3361 O O . TRP A 1 437 ? -15.423 17.443 -0.678 1.00 96.50 437 TRP A O 1
ATOM 3371 N N . GLU A 1 438 ? -16.041 17.869 1.440 1.00 93.25 438 GLU A N 1
ATOM 3372 C CA . GLU A 1 438 ? -15.202 19.064 1.646 1.00 93.25 438 GLU A CA 1
ATOM 3373 C C . GLU A 1 438 ? -14.197 18.889 2.799 1.00 93.25 438 GLU A C 1
ATOM 3375 O O . GLU A 1 438 ? -13.387 19.775 3.037 1.00 93.25 438 GLU A O 1
ATOM 3380 N N . GLY A 1 439 ? -14.232 17.774 3.536 1.00 85.44 439 GLY A N 1
ATOM 3381 C CA . GLY A 1 439 ? -13.284 17.514 4.624 1.00 85.44 439 GLY A CA 1
ATOM 3382 C C . GLY A 1 439 ? -11.975 16.881 4.152 1.00 85.44 439 GLY A C 1
ATOM 3383 O O . GLY A 1 439 ? -11.767 16.666 2.964 1.00 85.44 439 GLY A O 1
ATOM 3384 N N . GLU A 1 440 ? -11.084 16.594 5.096 1.00 87.25 440 GLU A N 1
ATOM 3385 C CA . GLU A 1 440 ? -9.839 15.846 4.867 1.00 87.25 440 GLU A CA 1
ATOM 3386 C C . GLU A 1 440 ? -10.109 14.331 4.845 1.00 87.25 440 GLU A C 1
ATOM 3388 O O . GLU A 1 440 ? -11.070 13.852 5.451 1.00 87.25 440 GLU A O 1
ATOM 3393 N N . GLY A 1 441 ? -9.279 13.568 4.136 1.00 89.75 441 GLY A N 1
ATOM 3394 C CA . GLY A 1 441 ? -9.404 12.117 4.008 1.00 89.75 441 GLY A CA 1
ATOM 3395 C C . GLY A 1 441 ? -10.521 11.654 3.057 1.00 89.75 441 GLY A C 1
ATOM 3396 O O . GLY A 1 441 ? -11.128 12.473 2.349 1.00 89.75 441 GLY A O 1
ATOM 3397 N N . PRO A 1 442 ? -10.806 10.339 3.015 1.00 95.44 442 PRO A N 1
ATOM 3398 C CA . PRO A 1 442 ? -11.751 9.741 2.078 1.00 95.44 442 PRO A CA 1
ATOM 3399 C C . PRO A 1 442 ? -13.200 10.198 2.253 1.00 95.44 442 PRO A C 1
ATOM 3401 O O . PRO A 1 442 ? -13.651 10.422 3.374 1.00 95.44 442 PRO A O 1
ATOM 3404 N N . ALA A 1 443 ? -13.952 10.316 1.151 1.00 96.62 443 ALA A N 1
ATOM 3405 C CA . ALA A 1 443 ? -15.399 10.565 1.215 1.00 96.62 443 ALA A CA 1
ATOM 3406 C C . ALA A 1 443 ? -16.160 9.300 1.630 1.00 96.62 443 ALA A C 1
ATOM 3408 O O . ALA A 1 443 ? -17.129 9.369 2.388 1.00 96.62 443 ALA A O 1
ATOM 3409 N N . ILE A 1 444 ? -15.708 8.146 1.139 1.00 97.25 444 ILE A N 1
ATOM 3410 C CA . ILE A 1 444 ? -16.247 6.821 1.434 1.00 97.25 444 ILE A CA 1
ATOM 3411 C C . ILE A 1 444 ? -15.105 5.942 1.941 1.00 97.25 444 ILE A C 1
ATOM 3413 O O . ILE A 1 444 ? -14.072 5.824 1.288 1.00 97.25 444 ILE A O 1
ATOM 3417 N N . ILE A 1 445 ? -15.302 5.314 3.098 1.00 94.69 445 ILE A N 1
ATOM 3418 C CA . ILE A 1 445 ? -14.320 4.432 3.735 1.00 94.69 445 ILE A CA 1
ATOM 3419 C C . ILE A 1 445 ? -14.942 3.048 3.885 1.00 94.69 445 ILE A C 1
ATOM 3421 O O . ILE A 1 445 ? -15.951 2.897 4.575 1.00 94.69 445 ILE A O 1
ATOM 3425 N N . CYS A 1 446 ? -14.321 2.040 3.284 1.00 93.62 446 CYS A N 1
ATOM 3426 C CA . CYS A 1 446 ? -14.728 0.640 3.354 1.00 93.62 446 CYS A CA 1
ATOM 3427 C C . CYS A 1 446 ? -13.738 -0.144 4.227 1.00 93.62 446 CYS A C 1
ATOM 3429 O O . CYS A 1 446 ? -12.543 -0.203 3.927 1.00 93.62 446 CYS A O 1
ATOM 3431 N N . ARG A 1 447 ? -14.216 -0.736 5.328 1.00 85.75 447 ARG A N 1
ATOM 3432 C CA . ARG A 1 447 ? -13.372 -1.506 6.259 1.00 85.75 447 ARG A CA 1
ATOM 3433 C C . ARG A 1 447 ? -14.108 -2.700 6.865 1.00 85.75 447 ARG A C 1
ATOM 3435 O O . ARG A 1 447 ? -15.324 -2.661 7.026 1.00 85.75 447 ARG A O 1
ATOM 3442 N N . GLY A 1 448 ? -13.357 -3.730 7.257 1.00 77.00 448 GLY A N 1
ATOM 3443 C CA . GLY A 1 448 ? -13.908 -4.988 7.778 1.00 77.00 448 GLY A CA 1
ATOM 3444 C C . GLY A 1 448 ? -14.545 -5.853 6.683 1.00 77.00 448 GLY A C 1
ATOM 3445 O O . GLY A 1 448 ? -14.159 -5.761 5.519 1.00 77.00 448 GLY A O 1
ATOM 3446 N N . ASP A 1 449 ? -15.540 -6.668 7.046 1.00 72.62 449 ASP A N 1
ATOM 3447 C CA . ASP A 1 449 ? -16.347 -7.473 6.111 1.00 72.62 449 ASP A CA 1
ATOM 3448 C C . ASP A 1 449 ? -17.379 -6.603 5.361 1.00 72.62 449 ASP A C 1
ATOM 3450 O O . ASP A 1 449 ? -18.587 -6.870 5.350 1.00 72.62 449 ASP A O 1
ATOM 3454 N N . CYS A 1 450 ? -16.928 -5.502 4.758 1.00 80.88 450 CYS A N 1
ATOM 3455 C CA . CYS A 1 450 ? -17.789 -4.659 3.941 1.00 80.88 450 CYS A CA 1
ATOM 3456 C C . CYS A 1 450 ? -18.038 -5.308 2.570 1.00 80.88 450 CYS A C 1
ATOM 3458 O O . CYS A 1 450 ? -17.137 -5.874 1.956 1.00 80.88 450 CYS A O 1
ATOM 3460 N N . ASP A 1 451 ? -19.275 -5.213 2.088 1.00 91.44 451 ASP A N 1
ATOM 3461 C CA . ASP A 1 451 ? -19.666 -5.564 0.718 1.00 91.44 451 ASP A CA 1
ATOM 3462 C C . ASP A 1 451 ? -20.422 -4.359 0.158 1.00 91.44 451 ASP A C 1
ATOM 3464 O O . ASP A 1 451 ? -21.643 -4.243 0.304 1.00 91.44 451 ASP A O 1
ATOM 3468 N N . LEU A 1 452 ? -19.663 -3.371 -0.316 1.00 96.75 452 LEU A N 1
ATOM 3469 C CA . LEU A 1 452 ? -20.223 -2.130 -0.832 1.00 96.75 452 LEU A CA 1
ATOM 3470 C C . LEU A 1 452 ? -20.605 -2.327 -2.295 1.00 96.75 452 LEU A C 1
ATOM 3472 O O . LEU A 1 452 ? -19.757 -2.668 -3.108 1.00 96.75 452 LEU A O 1
ATOM 3476 N N . THR A 1 453 ? -21.845 -2.006 -2.649 1.00 98.12 453 THR A N 1
ATOM 3477 C CA . THR A 1 453 ? -22.232 -1.707 -4.032 1.00 98.12 453 THR A CA 1
ATOM 3478 C C . THR A 1 453 ? -22.564 -0.223 -4.150 1.00 98.12 453 THR A C 1
ATOM 3480 O O . THR A 1 453 ? -23.475 0.257 -3.484 1.00 98.12 453 THR A O 1
ATOM 3483 N N . LEU A 1 454 ? -21.847 0.507 -4.997 1.00 97.94 454 LEU A N 1
ATOM 3484 C CA . LEU A 1 454 ? -22.082 1.910 -5.322 1.00 97.94 454 LEU A CA 1
ATOM 3485 C C . LEU A 1 454 ? -22.504 2.006 -6.787 1.00 97.94 454 LEU A C 1
ATOM 3487 O O . LEU A 1 454 ? -21.763 1.562 -7.658 1.00 97.94 454 LEU A O 1
ATOM 3491 N N . ARG A 1 455 ? -23.676 2.570 -7.085 1.00 97.81 455 ARG A N 1
ATOM 3492 C CA . ARG A 1 455 ? -24.108 2.715 -8.479 1.00 97.81 455 ARG A CA 1
ATOM 3493 C C . ARG A 1 455 ? -24.844 4.006 -8.777 1.00 97.81 455 ARG A C 1
ATOM 3495 O O . ARG A 1 455 ? -25.547 4.524 -7.910 1.00 97.81 455 ARG A O 1
ATOM 3502 N N . ASP A 1 456 ? -24.743 4.465 -10.021 1.00 96.75 456 ASP A N 1
ATOM 3503 C CA . ASP A 1 456 ? -25.509 5.597 -10.551 1.00 96.75 456 ASP A CA 1
ATOM 3504 C C . ASP A 1 456 ? -25.313 6.909 -9.763 1.00 96.75 456 ASP A C 1
ATOM 3506 O O . ASP A 1 456 ? -26.257 7.689 -9.596 1.00 96.75 456 ASP A O 1
ATOM 3510 N N . VAL A 1 457 ? -24.105 7.164 -9.250 1.00 97.19 457 VAL A N 1
ATOM 3511 C CA . VAL A 1 457 ? -23.791 8.350 -8.433 1.00 97.19 457 VAL A CA 1
ATOM 3512 C C . VAL A 1 457 ? -22.497 9.033 -8.863 1.00 97.19 457 VAL A C 1
ATOM 3514 O O . VAL A 1 457 ? -21.610 8.410 -9.439 1.00 97.19 457 VAL A O 1
ATOM 3517 N N . THR A 1 458 ? -22.369 10.317 -8.538 1.00 98.56 458 THR A N 1
ATOM 3518 C CA . THR A 1 458 ? -21.077 11.012 -8.525 1.00 98.56 458 THR A CA 1
ATOM 3519 C C . THR A 1 458 ? -20.579 11.143 -7.091 1.00 98.56 458 THR A C 1
ATOM 3521 O O . THR A 1 458 ? -21.342 11.546 -6.217 1.00 98.56 458 THR A O 1
ATOM 3524 N N . VAL A 1 459 ? -19.304 10.844 -6.852 1.00 98.50 459 VAL A N 1
ATOM 3525 C CA . VAL A 1 459 ? -18.580 11.165 -5.618 1.00 98.50 459 VAL A CA 1
ATOM 3526 C C . VAL A 1 459 ? -17.520 12.201 -5.967 1.00 98.50 459 VAL A C 1
ATOM 3528 O O . VAL A 1 459 ? -16.615 11.927 -6.751 1.00 98.50 459 VAL A O 1
ATOM 3531 N N . GLU A 1 460 ? -17.652 13.402 -5.415 1.00 97.94 460 GLU A N 1
ATOM 3532 C CA . GLU A 1 460 ? -16.843 14.556 -5.802 1.00 97.94 460 GLU A CA 1
ATOM 3533 C C . GLU A 1 460 ? -16.228 15.260 -4.592 1.00 97.94 460 GLU A C 1
ATOM 3535 O O . GLU A 1 460 ? -16.890 15.517 -3.579 1.00 97.94 460 GLU A O 1
ATOM 3540 N N . ARG A 1 461 ? -14.961 15.652 -4.728 1.00 96.75 461 ARG A N 1
ATOM 3541 C CA . ARG A 1 461 ? -14.307 16.581 -3.805 1.00 96.75 461 ARG A CA 1
ATOM 3542 C C . ARG A 1 461 ? -14.693 18.013 -4.171 1.00 96.75 461 ARG A C 1
ATOM 3544 O O . ARG A 1 461 ? -14.279 18.521 -5.208 1.00 96.75 461 ARG A O 1
ATOM 3551 N N . ALA A 1 462 ? -15.428 18.697 -3.301 1.00 90.62 462 ALA A N 1
ATOM 3552 C CA . ALA A 1 462 ? -15.760 20.111 -3.504 1.00 90.62 462 ALA A CA 1
ATOM 3553 C C . ALA A 1 462 ? -14.724 21.075 -2.877 1.00 90.62 462 ALA A C 1
ATOM 3555 O O . ALA A 1 462 ? -14.741 22.271 -3.165 1.00 90.62 462 ALA A O 1
ATOM 3556 N N . GLY A 1 463 ? -13.815 20.561 -2.039 1.00 84.88 463 GLY A N 1
ATOM 3557 C CA . GLY A 1 463 ? -12.801 21.332 -1.312 1.00 84.88 463 GLY A CA 1
ATOM 3558 C C . GLY A 1 463 ? -11.366 21.250 -1.868 1.00 84.88 463 GLY A C 1
ATOM 3559 O O . GLY A 1 463 ? -11.103 20.659 -2.915 1.00 84.88 463 GLY A O 1
ATOM 3560 N N . GLN A 1 464 ? -10.422 21.858 -1.140 1.00 88.25 464 GLN A N 1
ATOM 3561 C CA . GLN A 1 464 ? -8.965 21.790 -1.386 1.00 88.25 464 GLN A CA 1
ATOM 3562 C C . GLN A 1 464 ? -8.245 20.807 -0.445 1.00 88.25 464 GLN A C 1
ATOM 3564 O O . GLN A 1 464 ? -7.030 20.649 -0.508 1.00 88.25 464 GLN A O 1
ATOM 3569 N N . GLN A 1 465 ? -8.996 20.180 0.454 1.00 88.38 465 GLN A N 1
ATOM 3570 C CA . GLN A 1 465 ? -8.519 19.269 1.479 1.00 88.38 465 GLN A CA 1
ATOM 3571 C C . GLN A 1 465 ? -8.042 17.959 0.856 1.00 88.38 465 GLN A C 1
ATOM 3573 O O . GLN A 1 465 ? -8.677 17.435 -0.061 1.00 88.38 465 GLN A O 1
ATOM 3578 N N . VAL A 1 466 ? -6.934 17.450 1.390 1.00 89.62 466 VAL A N 1
ATOM 3579 C CA . VAL A 1 466 ? -6.239 16.256 0.904 1.00 89.62 466 VAL A CA 1
ATOM 3580 C C . VAL A 1 466 ? -7.023 14.988 1.238 1.00 89.62 466 VAL A C 1
ATOM 3582 O O . VAL A 1 466 ? -7.626 14.902 2.308 1.00 89.62 466 VAL A O 1
ATOM 3585 N N . GLY A 1 467 ? -7.004 14.001 0.342 1.00 88.44 467 GLY A N 1
ATOM 3586 C CA . GLY A 1 467 ? -7.528 12.659 0.602 1.00 88.44 467 GLY A CA 1
ATOM 3587 C C . GLY A 1 467 ? -8.231 12.024 -0.593 1.00 88.44 467 GLY A C 1
ATOM 3588 O O . GLY A 1 467 ? -8.778 12.725 -1.455 1.00 88.44 467 GLY A O 1
ATOM 3589 N N . ASP A 1 468 ? -8.228 10.687 -0.618 1.00 94.94 468 ASP A N 1
ATOM 3590 C CA . ASP A 1 468 ? -8.854 9.897 -1.685 1.00 94.94 468 ASP A CA 1
ATOM 3591 C C . ASP A 1 468 ? -10.371 10.137 -1.729 1.00 94.94 468 ASP A C 1
ATOM 3593 O O . ASP A 1 468 ? -10.911 10.784 -0.841 1.00 94.94 468 ASP A O 1
ATOM 3597 N N . LEU A 1 469 ? -11.126 9.661 -2.716 1.00 97.75 469 LEU A N 1
ATOM 3598 C CA . LEU A 1 469 ? -12.600 9.748 -2.641 1.00 97.75 469 LEU A CA 1
ATOM 3599 C C . LEU A 1 469 ? -13.222 8.469 -2.102 1.00 97.75 469 LEU A C 1
ATOM 3601 O O . LEU A 1 469 ? -14.138 8.540 -1.280 1.00 97.75 469 LEU A O 1
ATOM 3605 N N . LEU A 1 470 ? -12.683 7.321 -2.491 1.00 98.19 470 LEU A N 1
ATOM 3606 C CA . LEU A 1 470 ? -13.041 6.028 -1.930 1.00 98.19 470 LEU A CA 1
ATOM 3607 C C . LEU A 1 470 ? -11.773 5.299 -1.498 1.00 98.19 470 LEU A C 1
ATOM 3609 O O . LEU A 1 470 ? -10.885 5.104 -2.319 1.00 98.19 470 LEU A O 1
ATOM 3613 N N . ASP A 1 471 ? -11.715 4.868 -0.240 1.00 96.81 471 ASP A N 1
ATOM 3614 C CA . ASP A 1 471 ? -10.639 4.020 0.285 1.00 96.81 471 ASP A CA 1
ATOM 3615 C C . ASP A 1 471 ? -11.224 2.717 0.835 1.00 96.81 471 ASP A C 1
ATOM 3617 O O . ASP A 1 471 ? -12.161 2.737 1.641 1.00 96.81 471 ASP A O 1
ATOM 3621 N N . ALA A 1 472 ? -10.693 1.583 0.385 1.00 95.50 472 ALA A N 1
ATOM 3622 C CA . ALA A 1 472 ? -11.104 0.254 0.808 1.00 95.50 472 ALA A CA 1
ATOM 3623 C C . ALA A 1 472 ? -9.907 -0.567 1.292 1.00 95.50 472 ALA A C 1
ATOM 3625 O O . ALA A 1 472 ? -8.970 -0.810 0.535 1.00 95.50 472 ALA A O 1
ATOM 3626 N N . LEU A 1 473 ? -9.976 -1.042 2.540 1.00 85.75 473 LEU A N 1
ATOM 3627 C CA . LEU A 1 473 ? -8.904 -1.811 3.194 1.00 85.75 473 LEU A CA 1
ATOM 3628 C C . LEU A 1 473 ? -9.189 -3.328 3.260 1.00 85.75 473 LEU A C 1
ATOM 3630 O O . LEU A 1 473 ? -8.296 -4.135 3.510 1.00 85.75 473 LEU A O 1
ATOM 3634 N N . GLY A 1 474 ? -10.443 -3.738 3.061 1.00 78.31 474 GLY A N 1
ATOM 3635 C CA . GLY A 1 474 ? -10.869 -5.139 3.081 1.00 78.31 474 GLY A CA 1
ATOM 3636 C C . GLY A 1 474 ? -12.261 -5.324 2.478 1.00 78.31 474 GLY A C 1
ATOM 3637 O O . GLY A 1 474 ? -12.934 -4.347 2.161 1.00 78.31 474 GLY A O 1
ATOM 3638 N N . GLY A 1 475 ? -12.686 -6.575 2.293 1.00 88.56 475 GLY A N 1
ATOM 3639 C CA . GLY A 1 475 ? -14.028 -6.903 1.804 1.00 88.56 475 GLY A CA 1
ATOM 3640 C C . GLY A 1 475 ? -14.202 -6.836 0.279 1.00 88.56 475 GLY A C 1
ATOM 3641 O O . GLY A 1 475 ? -13.251 -7.018 -0.487 1.00 88.56 475 GLY A O 1
ATOM 3642 N N . ARG A 1 476 ? -15.451 -6.640 -0.160 1.00 95.19 476 ARG A N 1
ATOM 3643 C CA . ARG A 1 476 ? -15.846 -6.511 -1.568 1.00 95.19 476 ARG A CA 1
ATOM 3644 C C . ARG A 1 476 ? -16.331 -5.101 -1.882 1.00 95.19 476 ARG A C 1
ATOM 3646 O O . ARG A 1 476 ? -17.096 -4.520 -1.114 1.00 95.19 476 ARG A O 1
ATOM 3653 N N . VAL A 1 477 ? -15.906 -4.568 -3.024 1.00 97.62 477 VAL A N 1
ATOM 3654 C CA . VAL A 1 477 ? -16.336 -3.250 -3.510 1.00 97.62 477 VAL A CA 1
ATOM 3655 C C . VAL A 1 477 ? -16.776 -3.359 -4.959 1.00 97.62 477 VAL A C 1
ATOM 3657 O O . VAL A 1 477 ? -15.985 -3.678 -5.837 1.00 97.62 477 VAL A O 1
ATOM 3660 N N . LYS A 1 478 ? -18.040 -3.062 -5.223 1.00 98.56 478 LYS A N 1
ATOM 3661 C CA . LYS A 1 478 ? -18.613 -3.003 -6.558 1.00 98.56 478 LYS A CA 1
ATOM 3662 C C . LYS A 1 478 ? -19.022 -1.568 -6.869 1.00 98.56 478 LYS A C 1
ATOM 3664 O O . LYS A 1 478 ? -19.785 -0.978 -6.111 1.00 98.56 478 LYS A O 1
ATOM 3669 N N . ILE A 1 479 ? -18.522 -1.006 -7.963 1.00 98.62 479 ILE A N 1
ATOM 3670 C CA . ILE A 1 479 ? -18.842 0.351 -8.411 1.00 98.62 479 ILE A CA 1
ATOM 3671 C C . ILE A 1 479 ? -19.311 0.283 -9.861 1.00 98.62 479 ILE A C 1
ATOM 3673 O O . ILE A 1 479 ? -18.576 -0.188 -10.723 1.00 98.62 479 ILE A O 1
ATOM 3677 N N . GLU A 1 480 ? -20.529 0.744 -10.133 1.00 98.44 480 GLU A N 1
ATOM 3678 C CA . GLU A 1 480 ? -21.134 0.696 -11.468 1.00 98.44 480 GLU A CA 1
ATOM 3679 C C . GLU A 1 480 ? -21.681 2.059 -11.893 1.00 98.44 480 GLU A C 1
ATOM 3681 O O . GLU A 1 480 ? -22.268 2.780 -11.087 1.00 98.44 480 GLU A O 1
ATOM 3686 N N . ASP A 1 481 ? -21.517 2.422 -13.166 1.00 98.19 481 ASP A N 1
ATOM 3687 C CA . ASP A 1 481 ? -22.229 3.551 -13.792 1.00 98.19 481 ASP A CA 1
ATOM 3688 C C . ASP A 1 481 ? -22.071 4.890 -13.028 1.00 98.19 481 ASP A C 1
ATOM 3690 O O . ASP A 1 481 ? -22.954 5.755 -13.011 1.00 98.19 481 ASP A O 1
ATOM 3694 N N . SER A 1 482 ? -20.925 5.062 -12.364 1.00 98.62 482 SER A N 1
ATOM 3695 C CA . SER A 1 482 ? -20.663 6.145 -11.409 1.00 98.62 482 SER A CA 1
ATOM 3696 C C . SER A 1 482 ? -19.522 7.056 -11.867 1.00 98.62 482 SER A C 1
ATOM 3698 O O . SER A 1 482 ? -18.787 6.746 -12.806 1.00 98.62 482 SER A O 1
ATOM 3700 N N . ARG A 1 483 ? -19.376 8.217 -11.223 1.00 98.69 483 ARG A N 1
ATOM 3701 C CA . ARG A 1 483 ? -18.241 9.126 -11.430 1.00 98.69 483 ARG A CA 1
ATOM 3702 C C . ARG A 1 483 ? -17.522 9.405 -10.118 1.00 98.69 483 ARG A C 1
ATOM 3704 O O . ARG A 1 483 ? -18.174 9.651 -9.110 1.00 98.69 483 ARG A O 1
ATOM 3711 N N . ILE A 1 484 ? -16.196 9.366 -10.125 1.00 98.69 484 ILE A N 1
ATOM 3712 C CA . ILE A 1 484 ? -15.362 9.662 -8.959 1.00 98.69 484 ILE A CA 1
ATOM 3713 C C . ILE A 1 484 ? -14.346 10.723 -9.374 1.00 98.69 484 ILE A C 1
ATOM 3715 O O . ILE A 1 484 ? -13.502 10.450 -10.227 1.00 98.69 484 ILE A O 1
ATOM 3719 N N . CYS A 1 485 ? -14.441 11.936 -8.820 1.00 98.25 485 CYS A N 1
ATOM 3720 C CA . CYS A 1 485 ? -13.636 13.049 -9.323 1.00 98.25 485 CYS A CA 1
ATOM 3721 C C . CYS A 1 485 ? -13.196 14.101 -8.297 1.00 98.25 485 CYS A C 1
ATOM 3723 O O . CYS A 1 485 ? -13.943 14.491 -7.395 1.00 98.25 485 CYS A O 1
ATOM 3725 N N . GLY A 1 486 ? -11.993 14.640 -8.507 1.00 97.12 486 GLY A N 1
ATOM 3726 C CA . GLY A 1 486 ? -11.484 15.815 -7.796 1.00 97.12 486 GLY A CA 1
ATOM 3727 C C . GLY A 1 486 ? -10.611 15.537 -6.569 1.00 97.12 486 GLY A C 1
ATOM 3728 O O . GLY A 1 486 ? -10.360 16.471 -5.804 1.00 97.12 486 GLY A O 1
ATOM 3729 N N . ALA A 1 487 ? -10.147 14.303 -6.338 1.00 96.19 487 ALA A N 1
ATOM 3730 C CA . ALA A 1 487 ? -9.268 14.003 -5.204 1.00 96.19 487 ALA A CA 1
ATOM 3731 C C . ALA A 1 487 ? -8.014 14.906 -5.196 1.00 96.19 487 ALA A C 1
ATOM 3733 O O . ALA A 1 487 ? -7.437 15.229 -6.243 1.00 96.19 487 ALA A O 1
ATOM 3734 N N . ARG A 1 488 ? -7.601 15.353 -4.003 1.00 93.44 488 ARG A N 1
ATOM 3735 C CA . ARG A 1 488 ? -6.507 16.322 -3.802 1.00 93.44 488 ARG A CA 1
ATOM 3736 C C . ARG A 1 488 ? -5.342 15.660 -3.090 1.00 93.44 488 ARG A C 1
ATOM 3738 O O . ARG A 1 488 ? -5.566 15.057 -2.047 1.00 93.44 488 ARG A O 1
ATOM 3745 N N . ALA A 1 489 ? -4.138 15.797 -3.657 1.00 89.06 489 ALA A N 1
ATOM 3746 C CA . ALA A 1 489 ? -2.921 15.073 -3.255 1.00 89.06 489 ALA A CA 1
ATOM 3747 C C . ALA A 1 489 ? -3.215 13.615 -2.841 1.00 89.06 489 ALA A C 1
ATOM 3749 O O . ALA A 1 489 ? -2.854 13.190 -1.749 1.00 89.06 489 ALA A O 1
ATOM 3750 N N . ALA A 1 490 ? -4.037 12.952 -3.659 1.00 93.56 490 ALA A N 1
ATOM 3751 C CA . ALA A 1 490 ? -4.615 11.642 -3.412 1.00 93.56 490 ALA A CA 1
ATOM 3752 C C . ALA A 1 490 ? -5.289 11.114 -4.690 1.00 93.56 490 ALA A C 1
ATOM 3754 O O . ALA A 1 490 ? -5.483 11.859 -5.664 1.00 93.56 490 ALA A O 1
ATOM 3755 N N . SER A 1 491 ? -5.701 9.849 -4.654 1.00 97.50 491 SER A N 1
ATOM 3756 C CA . SER A 1 491 ? -6.283 9.108 -5.770 1.00 97.50 491 SER A CA 1
ATOM 3757 C C . SER A 1 491 ? -7.818 9.110 -5.739 1.00 97.50 491 SER A C 1
ATOM 3759 O O . SER A 1 491 ? -8.445 9.332 -4.705 1.00 97.50 491 SER A O 1
ATOM 3761 N N . GLY A 1 492 ? -8.467 8.859 -6.876 1.00 98.38 492 GLY A N 1
ATOM 3762 C CA . GLY A 1 492 ? -9.929 8.748 -6.919 1.00 98.38 492 GLY A CA 1
ATOM 3763 C C . GLY A 1 492 ? -10.428 7.561 -6.088 1.00 98.38 492 GLY A C 1
ATOM 3764 O O . GLY A 1 492 ? -11.188 7.722 -5.129 1.00 98.38 492 GLY A O 1
ATOM 3765 N N . ILE A 1 493 ? -9.969 6.363 -6.446 1.00 98.75 493 ILE A N 1
ATOM 3766 C CA . ILE A 1 493 ? -10.317 5.099 -5.793 1.00 98.75 493 ILE A CA 1
ATOM 3767 C C . ILE A 1 493 ? -9.034 4.406 -5.344 1.00 98.75 493 ILE A C 1
ATOM 3769 O O . ILE A 1 493 ? -8.192 4.086 -6.178 1.00 98.75 493 ILE A O 1
ATOM 3773 N N . ARG A 1 494 ? -8.919 4.116 -4.047 1.00 98.38 494 ARG A N 1
ATOM 3774 C CA . ARG A 1 494 ? -7.810 3.380 -3.442 1.00 98.38 494 ARG A CA 1
ATOM 3775 C C . ARG A 1 494 ? -8.292 2.037 -2.895 1.00 98.38 494 ARG A C 1
ATOM 3777 O O . ARG A 1 494 ? -9.177 1.981 -2.045 1.00 98.38 494 ARG A O 1
ATOM 3784 N N . LEU A 1 495 ? -7.704 0.953 -3.395 1.00 97.75 495 LEU A N 1
ATOM 3785 C CA . LEU A 1 495 ? -7.972 -0.426 -2.985 1.00 97.75 495 LEU A CA 1
ATOM 3786 C C . LEU A 1 495 ? -6.699 -1.015 -2.372 1.00 97.75 495 LEU A C 1
ATOM 3788 O O . LEU A 1 495 ? -5.657 -1.050 -3.021 1.00 97.75 495 LEU A O 1
ATOM 3792 N N . ARG A 1 496 ? -6.767 -1.464 -1.120 1.00 92.88 496 ARG A N 1
ATOM 3793 C CA . ARG A 1 496 ? -5.615 -1.946 -0.344 1.00 92.88 496 ARG A CA 1
ATOM 3794 C C . ARG A 1 496 ? -5.955 -3.219 0.425 1.00 92.88 496 ARG A C 1
ATOM 3796 O O . ARG A 1 496 ? -7.103 -3.663 0.447 1.00 92.88 496 ARG A O 1
ATOM 3803 N N . GLY A 1 497 ? -4.957 -3.830 1.050 1.00 88.38 497 GLY A N 1
ATOM 3804 C CA . GLY A 1 497 ? -5.105 -5.089 1.770 1.00 88.38 497 GLY A CA 1
ATOM 3805 C C . GLY A 1 497 ? -5.520 -6.246 0.856 1.00 88.38 497 GLY A C 1
ATOM 3806 O O . GLY A 1 497 ? -4.889 -6.511 -0.164 1.00 88.38 497 GLY A O 1
ATOM 3807 N N . GLY A 1 498 ? -6.566 -6.976 1.249 1.00 87.81 498 GLY A N 1
ATOM 3808 C CA . GLY A 1 498 ? -7.096 -8.145 0.528 1.00 87.81 498 GLY A CA 1
ATOM 3809 C C . GLY A 1 498 ? -8.414 -7.884 -0.207 1.00 87.81 498 GLY A C 1
ATOM 3810 O O . GLY A 1 498 ? -9.221 -8.806 -0.348 1.00 87.81 498 GLY A O 1
ATOM 3811 N N . VAL A 1 499 ? -8.687 -6.633 -0.591 1.00 94.56 499 VAL A N 1
ATOM 3812 C CA . VAL A 1 499 ? -9.948 -6.242 -1.242 1.00 94.56 499 VAL A CA 1
ATOM 3813 C C . VAL A 1 499 ? -10.156 -6.982 -2.559 1.00 94.56 499 VAL A C 1
ATOM 3815 O O . VAL A 1 499 ? -9.229 -7.148 -3.351 1.00 94.56 499 VAL A O 1
ATOM 3818 N N . ARG A 1 500 ? -11.410 -7.366 -2.819 1.00 97.00 500 ARG A N 1
ATOM 3819 C CA . ARG A 1 500 ? -11.871 -7.791 -4.145 1.00 97.00 500 ARG A CA 1
ATOM 3820 C C . ARG A 1 500 ? -12.821 -6.758 -4.729 1.00 97.00 500 ARG A C 1
ATOM 3822 O O . ARG A 1 500 ? -13.871 -6.512 -4.137 1.00 97.00 500 ARG A O 1
ATOM 3829 N N . ALA A 1 501 ? -12.487 -6.180 -5.876 1.00 98.06 501 ALA A N 1
ATOM 3830 C CA . ALA A 1 501 ? -13.289 -5.119 -6.471 1.00 98.06 501 ALA A CA 1
ATOM 3831 C C . ALA A 1 501 ? -13.815 -5.437 -7.876 1.00 98.06 501 ALA A C 1
ATOM 3833 O O . ALA A 1 501 ? -13.220 -6.197 -8.634 1.00 98.06 501 ALA A O 1
ATOM 3834 N N . GLU A 1 502 ? -14.938 -4.818 -8.220 1.00 98.75 502 GLU A N 1
ATOM 3835 C CA . GLU A 1 502 ? -15.518 -4.796 -9.559 1.00 98.75 502 GLU A CA 1
ATOM 3836 C C . GLU A 1 502 ? -15.903 -3.350 -9.883 1.00 98.75 502 GLU A C 1
ATOM 3838 O O . GLU A 1 502 ? -16.833 -2.808 -9.291 1.00 98.75 502 GLU A O 1
ATOM 3843 N N . ILE A 1 503 ? -15.175 -2.709 -10.793 1.00 98.81 503 ILE A N 1
ATOM 3844 C CA . ILE A 1 503 ? -15.386 -1.312 -11.180 1.00 98.81 503 ILE A CA 1
ATOM 3845 C C . ILE A 1 503 ? -15.765 -1.303 -12.657 1.00 98.81 503 ILE A C 1
ATOM 3847 O O . ILE A 1 503 ? -14.959 -1.686 -13.506 1.00 98.81 503 ILE A O 1
ATOM 3851 N N . ARG A 1 504 ? -17.007 -0.916 -12.958 1.00 98.75 504 ARG A N 1
ATOM 3852 C CA . ARG A 1 504 ? -17.606 -1.035 -14.290 1.00 98.75 504 ARG A CA 1
ATOM 3853 C C . ARG A 1 504 ? -18.266 0.248 -14.769 1.00 98.75 504 ARG A C 1
ATOM 3855 O O . ARG A 1 504 ? -19.054 0.843 -14.035 1.00 98.75 504 ARG A O 1
ATOM 3862 N N . ARG A 1 505 ? -18.029 0.634 -16.028 1.00 98.62 505 ARG A N 1
ATOM 3863 C CA . ARG A 1 505 ? -18.704 1.776 -16.691 1.00 98.62 505 ARG A CA 1
ATOM 3864 C C . ARG A 1 505 ? -18.607 3.094 -15.914 1.00 98.62 505 ARG A C 1
ATOM 3866 O O . ARG A 1 505 ? -19.505 3.941 -15.959 1.00 98.62 505 ARG A O 1
ATOM 3873 N N . CYS A 1 506 ? -17.515 3.269 -15.179 1.00 98.75 506 CYS A N 1
ATOM 3874 C CA . CYS A 1 506 ? -17.282 4.434 -14.343 1.00 98.75 506 CYS A CA 1
ATOM 3875 C C . CYS A 1 506 ? -16.394 5.466 -15.048 1.00 98.75 506 CYS A C 1
ATOM 3877 O O . CYS A 1 506 ? -15.589 5.136 -15.918 1.00 98.75 506 CYS A O 1
ATOM 3879 N N . ARG A 1 507 ? -16.535 6.734 -14.656 1.00 98.75 507 ARG A N 1
ATOM 3880 C CA . ARG A 1 507 ? -15.616 7.817 -15.033 1.00 98.75 507 ARG A CA 1
ATOM 3881 C C . ARG A 1 507 ? -14.807 8.225 -13.806 1.00 98.75 507 ARG A C 1
ATOM 3883 O O . ARG A 1 507 ? -15.400 8.591 -12.794 1.00 98.75 507 ARG A O 1
ATOM 3890 N N . VAL A 1 508 ? -13.486 8.138 -13.872 1.00 98.75 508 VAL A N 1
ATOM 3891 C CA . VAL A 1 508 ? -12.597 8.461 -12.751 1.00 98.75 508 VAL A CA 1
ATOM 3892 C C . VAL A 1 508 ? -11.620 9.539 -13.195 1.00 98.75 508 VAL A C 1
ATOM 3894 O O . VAL A 1 508 ? -10.682 9.266 -13.946 1.00 98.75 508 VAL A O 1
ATOM 3897 N N . ASP A 1 509 ? -11.892 10.781 -12.795 1.00 98.50 509 ASP A N 1
ATOM 3898 C CA . ASP A 1 509 ? -11.282 11.937 -13.448 1.00 98.50 509 ASP A CA 1
ATOM 3899 C C . ASP A 1 509 ? -10.868 13.086 -12.528 1.00 98.50 509 ASP A C 1
ATOM 3901 O O . ASP A 1 509 ? -11.448 13.311 -11.466 1.00 98.50 509 ASP A O 1
ATOM 3905 N N . GLY A 1 510 ? -9.856 13.847 -12.951 1.00 97.19 510 GLY A N 1
ATOM 3906 C CA . GLY A 1 510 ? -9.451 15.078 -12.269 1.00 97.19 510 GLY A CA 1
ATOM 3907 C C . GLY A 1 510 ? -8.833 14.860 -10.885 1.00 97.19 510 GLY A C 1
ATOM 3908 O O . GLY A 1 510 ? -8.997 15.714 -10.009 1.00 97.19 510 GLY A O 1
ATOM 3909 N N . ASN A 1 511 ? -8.180 13.718 -10.651 1.00 97.50 511 ASN A N 1
ATOM 3910 C CA . ASN A 1 511 ? -7.551 13.393 -9.369 1.00 97.50 511 ASN A CA 1
ATOM 3911 C C . ASN A 1 511 ? -6.065 13.784 -9.362 1.00 97.50 511 ASN A C 1
ATOM 3913 O O . ASN A 1 511 ? -5.387 13.761 -10.387 1.00 97.50 511 ASN A O 1
ATOM 3917 N N . SER A 1 512 ? -5.553 14.182 -8.196 1.00 95.38 512 SER A N 1
ATOM 3918 C CA . SER A 1 512 ? -4.184 14.710 -8.065 1.00 95.38 512 SER A CA 1
ATOM 3919 C C . SER A 1 512 ? -3.095 13.638 -7.992 1.00 95.38 512 SER A C 1
ATOM 3921 O O . SER A 1 512 ? -1.930 14.008 -7.984 1.00 95.38 512 SER A O 1
ATOM 3923 N N . GLU A 1 513 ? -3.457 12.361 -7.926 1.00 95.38 513 GLU A N 1
ATOM 3924 C CA . GLU A 1 513 ? -2.560 11.213 -8.104 1.00 95.38 513 GLU A CA 1
ATOM 3925 C C . GLU A 1 513 ? -3.154 10.314 -9.200 1.00 95.38 513 GLU A C 1
ATOM 3927 O O . GLU A 1 513 ? -3.275 10.744 -10.350 1.00 95.38 513 GLU A O 1
ATOM 3932 N N . HIS A 1 514 ? -3.587 9.100 -8.849 1.00 98.19 514 HIS A N 1
ATOM 3933 C CA . HIS A 1 514 ? -4.161 8.135 -9.770 1.00 98.19 514 HIS A CA 1
ATOM 3934 C C . HIS A 1 514 ? -5.689 8.241 -9.860 1.00 98.19 514 HIS A C 1
ATOM 3936 O O . HIS A 1 514 ? -6.367 8.717 -8.943 1.00 98.19 514 HIS A O 1
ATOM 3942 N N . GLY A 1 515 ? -6.257 7.723 -10.948 1.00 98.69 515 GLY A N 1
ATOM 3943 C CA . GLY A 1 515 ? -7.690 7.455 -11.023 1.00 98.69 515 GLY A CA 1
ATOM 3944 C C . GLY A 1 515 ? -8.069 6.306 -10.086 1.00 98.69 515 GLY A C 1
ATOM 3945 O O . GLY A 1 515 ? -8.715 6.514 -9.056 1.00 98.69 515 GLY A O 1
ATOM 3946 N N . ILE A 1 516 ? -7.633 5.096 -10.433 1.00 98.88 516 ILE A N 1
ATOM 3947 C CA . ILE A 1 516 ? -7.843 3.870 -9.651 1.00 98.88 516 ILE A CA 1
ATOM 3948 C C . ILE A 1 516 ? -6.478 3.307 -9.252 1.00 98.88 516 ILE A C 1
ATOM 3950 O O . ILE A 1 516 ? -5.647 3.075 -10.124 1.00 98.88 516 ILE A O 1
ATOM 3954 N N . VAL A 1 517 ? -6.252 3.049 -7.964 1.00 98.56 517 VAL A N 1
ATOM 3955 C CA . VAL A 1 517 ? -5.018 2.430 -7.462 1.00 98.56 517 VAL A CA 1
ATOM 3956 C C . VAL A 1 517 ? -5.312 1.169 -6.655 1.00 98.56 517 VAL A C 1
ATOM 3958 O O . VAL A 1 517 ? -6.171 1.164 -5.770 1.00 98.56 517 VAL A O 1
ATOM 3961 N N . LEU A 1 518 ? -4.582 0.101 -6.967 1.00 98.44 518 LEU A N 1
ATOM 3962 C CA . LEU A 1 518 ? -4.548 -1.156 -6.235 1.00 98.44 518 LEU A CA 1
ATOM 3963 C C . LEU A 1 518 ? -3.184 -1.301 -5.566 1.00 98.44 518 LEU A C 1
ATOM 3965 O O . LEU A 1 518 ? -2.157 -1.140 -6.219 1.00 98.44 518 LEU A O 1
ATOM 3969 N N . ALA A 1 519 ? -3.170 -1.652 -4.285 1.00 92.06 519 ALA A N 1
ATOM 3970 C CA . ALA A 1 519 ? -1.951 -1.965 -3.546 1.00 92.06 519 ALA A CA 1
ATOM 3971 C C . ALA A 1 519 ? -2.095 -3.270 -2.749 1.00 92.06 519 ALA A C 1
ATOM 3973 O O . ALA A 1 519 ? -3.162 -3.894 -2.709 1.00 92.06 519 ALA A O 1
ATOM 3974 N N . ASP A 1 520 ? -1.011 -3.669 -2.085 1.00 92.88 520 ASP A N 1
ATOM 3975 C CA . ASP A 1 520 ? -0.921 -4.876 -1.262 1.00 92.88 520 ASP A CA 1
ATOM 3976 C C . ASP A 1 520 ? -1.295 -6.149 -2.042 1.00 92.88 520 ASP A C 1
ATOM 3978 O O . ASP A 1 520 ? -0.589 -6.544 -2.962 1.00 92.88 520 ASP A O 1
ATOM 3982 N N . SER A 1 521 ? -2.387 -6.822 -1.684 1.00 94.50 521 SER A N 1
ATOM 3983 C CA . SER A 1 521 ? -2.880 -8.045 -2.332 1.00 94.50 521 SER A CA 1
ATOM 3984 C C . SER A 1 521 ? -4.273 -7.852 -2.940 1.00 94.50 521 SER A C 1
ATOM 3986 O O . SER A 1 521 ? -5.037 -8.811 -3.073 1.00 94.50 521 SER A O 1
ATOM 3988 N N . ALA A 1 522 ? -4.640 -6.604 -3.252 1.00 96.75 522 ALA A N 1
ATOM 3989 C CA . ALA A 1 522 ? -5.940 -6.284 -3.822 1.00 96.75 522 ALA A CA 1
ATOM 3990 C C . ALA A 1 522 ? -6.101 -6.913 -5.214 1.00 96.75 522 ALA A C 1
ATOM 3992 O O . ALA A 1 522 ? -5.164 -6.963 -6.010 1.00 96.75 522 ALA A O 1
ATOM 3993 N N . VAL A 1 523 ? -7.314 -7.371 -5.519 1.00 98.06 523 VAL A N 1
ATOM 3994 C CA . VAL A 1 523 ? -7.663 -7.952 -6.821 1.00 98.06 523 VAL A CA 1
ATOM 3995 C C . VAL A 1 523 ? -8.892 -7.239 -7.361 1.00 98.06 523 VAL A C 1
ATOM 3997 O O . VAL A 1 523 ? -9.910 -7.182 -6.670 1.00 98.06 523 VAL A O 1
ATOM 4000 N N . ALA A 1 524 ? -8.841 -6.721 -8.588 1.00 98.25 524 ALA A N 1
ATOM 4001 C CA . ALA A 1 524 ? -10.000 -6.058 -9.186 1.00 98.25 524 ALA A CA 1
ATOM 4002 C C . ALA A 1 524 ? -10.281 -6.488 -10.623 1.00 98.25 524 ALA A C 1
ATOM 4004 O O . ALA A 1 524 ? -9.366 -6.730 -11.405 1.00 98.25 524 ALA A O 1
ATOM 4005 N N . LEU A 1 525 ? -11.567 -6.512 -10.969 1.00 98.81 525 LEU A N 1
ATOM 4006 C CA . LEU A 1 525 ? -12.034 -6.419 -12.345 1.00 98.81 525 LEU A CA 1
ATOM 4007 C C . LEU A 1 525 ? -12.366 -4.956 -12.644 1.00 98.81 525 LEU A C 1
ATOM 4009 O O . LEU A 1 525 ? -13.321 -4.412 -12.088 1.00 98.81 525 LEU A O 1
ATOM 4013 N N . ILE A 1 526 ? -11.580 -4.327 -13.510 1.00 98.88 526 ILE A N 1
ATOM 4014 C CA . ILE A 1 526 ? -11.738 -2.936 -13.935 1.00 98.88 526 ILE A CA 1
ATOM 4015 C C . ILE A 1 526 ? -12.158 -2.975 -15.401 1.00 98.88 526 ILE A C 1
ATOM 4017 O O . ILE A 1 526 ? -11.336 -3.254 -16.267 1.00 98.88 526 ILE A O 1
ATOM 4021 N N . GLU A 1 527 ? -13.441 -2.767 -15.685 1.00 98.81 527 GLU A N 1
ATOM 4022 C CA . GLU A 1 527 ? -14.011 -2.971 -17.020 1.00 98.81 527 GLU A CA 1
ATOM 4023 C C . GLU A 1 527 ? -14.796 -1.761 -17.552 1.00 98.81 527 GLU A C 1
ATOM 4025 O O . GLU A 1 527 ? -15.651 -1.211 -16.863 1.00 98.81 527 GLU A O 1
ATOM 4030 N N . GLU A 1 528 ? -14.577 -1.389 -18.817 1.00 98.75 528 GLU A N 1
ATOM 4031 C CA . GLU A 1 528 ? -15.349 -0.339 -19.516 1.00 98.75 528 GLU A CA 1
ATOM 4032 C C . GLU A 1 528 ? -15.308 1.040 -18.823 1.00 98.75 528 GLU A C 1
ATOM 4034 O O . GLU A 1 528 ? -16.259 1.821 -18.900 1.00 98.75 528 GLU A O 1
ATOM 4039 N N . ASN A 1 529 ? -14.221 1.362 -18.117 1.00 98.88 529 ASN A N 1
ATOM 4040 C CA . ASN A 1 529 ? -14.078 2.640 -17.420 1.00 98.88 529 ASN A CA 1
ATOM 4041 C C . ASN A 1 529 ? -13.348 3.686 -18.266 1.00 98.88 529 ASN A C 1
ATOM 4043 O O . ASN A 1 529 ? -12.561 3.361 -19.153 1.00 98.88 529 ASN A O 1
ATOM 4047 N N . ILE A 1 530 ? -13.579 4.958 -17.948 1.00 98.88 530 ILE A N 1
ATOM 4048 C CA . ILE A 1 530 ? -12.833 6.097 -18.488 1.00 98.88 530 ILE A CA 1
ATOM 4049 C C . ILE A 1 530 ? -12.035 6.718 -17.340 1.00 98.88 530 ILE A C 1
ATOM 4051 O O . ILE A 1 530 ? -12.628 7.323 -16.446 1.00 98.88 530 ILE A O 1
ATOM 4055 N N . CYS A 1 531 ? -10.710 6.588 -17.369 1.00 98.81 531 CYS A N 1
ATOM 4056 C CA . CYS A 1 531 ? -9.805 7.213 -16.403 1.00 98.81 531 CYS A CA 1
ATOM 4057 C C . CYS A 1 531 ? -9.038 8.352 -17.081 1.00 98.81 531 CYS A C 1
ATOM 4059 O O . CYS A 1 531 ? -8.156 8.100 -17.905 1.00 98.81 531 CYS A O 1
ATOM 4061 N N . GLU A 1 532 ? -9.370 9.603 -16.760 1.00 98.50 532 GLU A N 1
ATOM 4062 C CA . GLU A 1 532 ? -8.814 10.750 -17.488 1.00 98.50 532 GLU A CA 1
ATOM 4063 C C . GLU A 1 532 ? -8.470 11.961 -16.629 1.00 98.50 532 GLU A C 1
ATOM 4065 O O . GLU A 1 532 ? -9.084 12.187 -15.591 1.00 98.50 532 GLU A O 1
ATOM 4070 N N . ASN A 1 533 ? -7.526 12.786 -17.084 1.00 98.00 533 ASN A N 1
ATOM 4071 C CA . ASN A 1 533 ? -7.105 13.992 -16.362 1.00 98.00 533 ASN A CA 1
ATOM 4072 C C . ASN A 1 533 ? -6.641 13.713 -14.919 1.00 98.00 533 ASN A C 1
ATOM 4074 O O . ASN A 1 533 ? -6.821 14.553 -14.033 1.00 98.00 533 ASN A O 1
ATOM 4078 N N . ASN A 1 534 ? -6.086 12.530 -14.655 1.00 97.56 534 ASN A N 1
ATOM 4079 C CA . ASN A 1 534 ? -5.435 12.229 -13.385 1.00 97.56 534 ASN A CA 1
ATOM 4080 C C . ASN A 1 534 ? -3.959 12.599 -13.504 1.00 97.56 534 ASN A C 1
ATOM 4082 O O . ASN A 1 534 ? -3.338 12.362 -14.539 1.00 97.56 534 ASN A O 1
ATOM 4086 N N . ARG A 1 535 ? -3.398 13.220 -12.465 1.00 96.06 535 ARG A N 1
ATOM 4087 C CA . ARG A 1 535 ? -2.035 13.763 -12.530 1.00 96.06 535 ARG A CA 1
ATOM 4088 C C . ARG A 1 535 ? -0.990 12.679 -12.796 1.00 96.06 535 ARG A C 1
ATOM 4090 O O . ARG A 1 535 ? -0.030 12.972 -13.491 1.00 96.06 535 ARG A O 1
ATOM 4097 N N . GLU A 1 536 ? -1.181 11.482 -12.247 1.00 97.12 536 GLU A N 1
ATOM 4098 C CA . GLU A 1 536 ? -0.254 10.359 -12.385 1.00 97.12 536 GLU A CA 1
ATOM 4099 C C . GLU A 1 536 ? -0.832 9.293 -13.325 1.00 97.12 536 GLU A C 1
ATOM 4101 O O . GLU A 1 536 ? -0.852 9.488 -14.538 1.00 97.12 536 GLU A O 1
ATOM 4106 N N . ALA A 1 537 ? -1.327 8.169 -12.795 1.00 98.19 537 ALA A N 1
ATOM 4107 C CA . ALA A 1 537 ? -1.820 7.059 -13.614 1.00 98.19 537 ALA A CA 1
ATOM 4108 C C . ALA A 1 537 ? -3.351 7.032 -13.728 1.00 98.19 537 ALA A C 1
ATOM 4110 O O . ALA A 1 537 ? -4.055 7.284 -12.751 1.00 98.19 537 ALA A O 1
ATOM 4111 N N . GLY A 1 538 ? -3.895 6.638 -14.880 1.00 98.69 538 GLY A N 1
ATOM 4112 C CA . GLY A 1 538 ? -5.325 6.336 -14.993 1.00 98.69 538 GLY A CA 1
ATOM 4113 C C . GLY A 1 538 ? -5.719 5.143 -14.111 1.00 98.69 538 GLY A C 1
ATOM 4114 O O . GLY A 1 538 ? -6.650 5.233 -13.305 1.00 98.69 538 GLY A O 1
ATOM 4115 N N . ILE A 1 539 ? -4.974 4.045 -14.240 1.00 98.94 539 ILE A N 1
ATOM 4116 C CA . ILE A 1 539 ? -5.062 2.841 -13.402 1.00 98.94 539 ILE A CA 1
ATOM 4117 C C . ILE A 1 539 ? -3.648 2.486 -12.924 1.00 98.94 539 ILE A C 1
ATOM 4119 O O . ILE A 1 539 ? -2.714 2.520 -13.719 1.00 98.94 539 ILE A O 1
ATOM 4123 N N . SER A 1 540 ? -3.482 2.149 -11.646 1.00 98.75 540 SER A N 1
ATOM 4124 C CA . SER A 1 540 ? -2.193 1.790 -11.045 1.00 98.75 540 SER A CA 1
ATOM 4125 C C . SER A 1 540 ? -2.292 0.487 -10.250 1.00 98.75 540 SER A C 1
ATOM 4127 O O . SER A 1 540 ? -3.186 0.338 -9.415 1.00 98.75 540 SER A O 1
ATOM 4129 N N . TYR A 1 541 ? -1.369 -0.439 -10.501 1.00 98.69 541 TYR A N 1
ATOM 4130 C CA . TYR A 1 541 ? -1.181 -1.686 -9.763 1.00 98.69 541 TYR A CA 1
ATOM 4131 C C . TYR A 1 541 ? 0.167 -1.654 -9.031 1.00 98.69 541 TYR A C 1
ATOM 4133 O O . TYR A 1 541 ? 1.213 -1.541 -9.666 1.00 98.69 541 TYR A O 1
ATOM 4141 N N . GLY A 1 542 ? 0.145 -1.789 -7.705 1.00 94.12 542 GLY A N 1
ATOM 4142 C CA . GLY A 1 542 ? 1.324 -1.914 -6.840 1.00 94.12 542 GLY A CA 1
ATOM 4143 C C . GLY A 1 542 ? 1.248 -3.134 -5.918 1.00 94.12 542 GLY A C 1
ATOM 4144 O O . GLY A 1 542 ? 0.282 -3.906 -5.954 1.00 94.12 542 GLY A O 1
ATOM 4145 N N . GLY A 1 543 ? 2.253 -3.339 -5.068 1.00 93.69 543 GLY A N 1
ATOM 4146 C CA . GLY A 1 543 ? 2.339 -4.513 -4.203 1.00 93.69 543 GLY A CA 1
ATOM 4147 C C . GLY A 1 543 ? 2.432 -5.824 -4.984 1.00 93.69 543 GLY A C 1
ATOM 4148 O O . GLY A 1 543 ? 3.247 -6.004 -5.882 1.00 93.69 543 GLY A O 1
ATOM 4149 N N . THR A 1 544 ? 1.569 -6.753 -4.601 1.00 96.00 544 THR A N 1
ATOM 4150 C CA . THR A 1 544 ? 1.266 -8.034 -5.259 1.00 96.00 544 THR A CA 1
ATOM 4151 C C . THR A 1 544 ? -0.167 -8.038 -5.802 1.00 96.00 544 THR A C 1
ATOM 4153 O O . THR A 1 544 ? -0.833 -9.074 -5.809 1.00 96.00 544 THR A O 1
ATOM 4156 N N . SER A 1 545 ? -0.691 -6.859 -6.154 1.00 97.56 545 SER A N 1
ATOM 4157 C CA . SER A 1 545 ? -2.053 -6.731 -6.667 1.00 97.56 545 SER A CA 1
ATOM 4158 C C . SER A 1 545 ? -2.204 -7.381 -8.045 1.00 97.56 545 SER A C 1
ATOM 4160 O O . SER A 1 545 ? -1.231 -7.610 -8.767 1.00 97.56 545 SER A O 1
ATOM 4162 N N . GLY A 1 546 ? -3.444 -7.701 -8.409 1.00 96.88 546 GLY A N 1
ATOM 4163 C CA . GLY A 1 546 ? -3.743 -8.342 -9.686 1.00 96.88 546 GLY A CA 1
ATOM 4164 C C . GLY A 1 546 ? -5.207 -8.222 -10.090 1.00 96.88 546 GLY A C 1
ATOM 4165 O O . GLY A 1 546 ? -5.940 -7.343 -9.628 1.00 96.88 546 GLY A O 1
ATOM 4166 N N . GLY A 1 547 ? -5.644 -9.136 -10.951 1.00 98.25 547 GLY A N 1
ATOM 4167 C CA . GLY A 1 547 ? -6.959 -9.096 -11.587 1.00 98.25 547 GLY A CA 1
ATOM 4168 C C . GLY A 1 547 ? -6.868 -8.598 -13.024 1.00 98.25 547 GLY A C 1
ATOM 4169 O O . GLY A 1 547 ? -5.801 -8.660 -13.627 1.00 98.25 547 GLY A O 1
ATOM 4170 N N . THR A 1 548 ? -7.982 -8.113 -13.562 1.00 98.81 548 THR A N 1
ATOM 4171 C CA . THR A 1 548 ? -8.117 -7.822 -14.992 1.00 98.81 548 THR A CA 1
ATOM 4172 C C . THR A 1 548 ? -8.511 -6.362 -15.198 1.00 98.81 548 THR A C 1
ATOM 4174 O O . THR A 1 548 ? -9.536 -5.915 -14.676 1.00 98.81 548 THR A O 1
ATOM 4177 N N . ALA A 1 549 ? -7.730 -5.624 -15.984 1.00 98.81 549 ALA A N 1
ATOM 4178 C CA . ALA A 1 549 ? -8.128 -4.344 -16.556 1.00 98.81 549 ALA A CA 1
ATOM 4179 C C . ALA A 1 549 ? -8.523 -4.577 -18.011 1.00 98.81 549 ALA A C 1
ATOM 4181 O O . ALA A 1 549 ? -7.672 -4.938 -18.822 1.00 98.81 549 ALA A O 1
ATOM 4182 N N . ARG A 1 550 ? -9.798 -4.364 -18.352 1.00 98.75 550 ARG A N 1
ATOM 4183 C CA . ARG A 1 550 ? -10.279 -4.568 -19.716 1.00 98.75 550 ARG A CA 1
ATOM 4184 C C . ARG A 1 550 ? -11.178 -3.501 -20.293 1.00 98.75 550 ARG A C 1
ATOM 4186 O O . ARG A 1 550 ? -12.049 -2.975 -19.603 1.00 98.75 550 ARG A O 1
ATOM 4193 N N . LYS A 1 551 ? -11.036 -3.232 -21.592 1.00 98.75 551 LYS A N 1
ATOM 4194 C CA . LYS A 1 551 ? -11.898 -2.279 -22.322 1.00 98.75 551 LYS A CA 1
ATOM 4195 C C . LYS A 1 551 ? -11.940 -0.884 -21.694 1.00 98.75 551 LYS A C 1
ATOM 4197 O O . LYS A 1 551 ? -12.914 -0.151 -21.866 1.00 98.75 551 LYS A O 1
ATOM 4202 N N . ASN A 1 552 ? -10.918 -0.512 -20.926 1.00 98.88 552 ASN A N 1
ATOM 4203 C CA . ASN A 1 552 ? -10.846 0.806 -20.315 1.00 98.88 552 ASN A CA 1
ATOM 4204 C C . ASN A 1 552 ? -10.224 1.801 -21.291 1.00 98.88 552 ASN A C 1
ATOM 4206 O O . ASN A 1 552 ? -9.405 1.446 -22.137 1.00 98.88 552 ASN A O 1
ATOM 4210 N N . THR A 1 553 ? -10.601 3.066 -21.150 1.00 98.88 553 THR A N 1
ATOM 4211 C CA . THR A 1 553 ? -9.951 4.192 -21.820 1.00 98.88 553 THR A CA 1
ATOM 4212 C C . THR A 1 553 ? -9.189 5.008 -20.783 1.00 98.88 553 THR A C 1
ATOM 4214 O O . THR A 1 553 ? -9.801 5.619 -19.907 1.00 98.88 553 THR A O 1
ATOM 4217 N N . CYS A 1 554 ? -7.862 5.036 -20.884 1.00 98.81 554 CYS A N 1
ATOM 4218 C CA . CYS A 1 554 ? -6.985 5.808 -20.006 1.00 98.81 554 CYS A CA 1
ATOM 4219 C C . CYS A 1 554 ? -6.315 6.926 -20.810 1.00 98.81 554 CYS A C 1
ATOM 4221 O O . CYS A 1 554 ? -5.464 6.647 -21.658 1.00 98.81 554 CYS A O 1
ATOM 4223 N N . ARG A 1 555 ? -6.697 8.185 -20.566 1.00 98.56 555 ARG A N 1
ATOM 4224 C CA . ARG A 1 555 ? -6.213 9.315 -21.372 1.00 98.56 555 ARG A CA 1
ATOM 4225 C C . ARG A 1 555 ? -5.938 10.592 -20.610 1.00 98.56 555 ARG A C 1
ATOM 4227 O O . ARG A 1 555 ? -6.534 10.817 -19.569 1.00 98.56 555 ARG A O 1
ATOM 4234 N N . GLU A 1 556 ? -5.090 11.455 -21.159 1.00 98.19 556 GLU A N 1
ATOM 4235 C CA . GLU A 1 556 ? -4.759 12.747 -20.536 1.00 98.19 556 GLU A CA 1
ATOM 4236 C C . GLU A 1 556 ? -4.199 12.583 -19.106 1.00 98.19 556 GLU A C 1
ATOM 4238 O O . GLU A 1 556 ? -4.411 13.436 -18.246 1.00 98.19 556 GLU A O 1
ATOM 4243 N N . ASN A 1 557 ? -3.508 11.469 -18.836 1.00 97.12 557 ASN A N 1
ATOM 4244 C CA . ASN A 1 557 ? -2.781 11.231 -17.587 1.00 97.12 557 ASN A CA 1
ATOM 4245 C C . ASN A 1 557 ? -1.260 11.316 -17.832 1.00 97.12 557 ASN A C 1
ATOM 4247 O O . ASN A 1 557 ? -0.807 11.531 -18.958 1.00 97.12 557 ASN A O 1
ATOM 4251 N N . GLU A 1 558 ? -0.432 11.134 -16.805 1.00 96.19 558 GLU A N 1
ATOM 4252 C CA . GLU A 1 558 ? 1.002 10.889 -17.009 1.00 96.19 558 GLU A CA 1
ATOM 4253 C C . GLU A 1 558 ? 1.243 9.489 -17.579 1.00 96.19 558 GLU A C 1
ATOM 4255 O O . GLU A 1 558 ? 1.926 9.335 -18.597 1.00 96.19 558 GLU A O 1
ATOM 4260 N N . ILE A 1 559 ? 0.610 8.493 -16.959 1.00 98.31 559 ILE A N 1
ATOM 4261 C CA . ILE A 1 559 ? 0.645 7.089 -17.363 1.00 98.31 559 ILE A CA 1
ATOM 4262 C C . ILE A 1 559 ? -0.792 6.605 -17.595 1.00 98.31 559 ILE A C 1
ATOM 4264 O O . ILE A 1 559 ? -1.683 6.875 -16.793 1.00 98.31 559 ILE A O 1
ATOM 4268 N N . GLY A 1 560 ? -1.059 5.873 -18.675 1.00 98.62 560 GLY A N 1
ATOM 4269 C CA . GLY A 1 560 ? -2.384 5.285 -18.889 1.00 98.62 560 GLY A CA 1
ATOM 4270 C C . GLY A 1 560 ? -2.688 4.204 -17.846 1.00 98.62 560 GLY A C 1
ATOM 4271 O O . GLY A 1 560 ? -3.557 4.385 -16.988 1.00 98.62 560 GLY A O 1
ATOM 4272 N N . ILE A 1 561 ? -1.938 3.102 -17.904 1.00 98.94 561 ILE A N 1
ATOM 4273 C CA . ILE A 1 561 ? -1.978 1.997 -16.936 1.00 98.94 561 ILE A CA 1
ATOM 4274 C C . ILE A 1 561 ? -0.556 1.734 -16.430 1.00 98.94 561 ILE A C 1
ATOM 4276 O O . ILE A 1 561 ? 0.333 1.429 -17.219 1.00 98.94 561 ILE A O 1
ATOM 4280 N N . GLY A 1 562 ? -0.331 1.871 -15.124 1.00 98.62 562 GLY A N 1
ATOM 4281 C CA . GLY A 1 562 ? 0.946 1.579 -14.472 1.00 98.62 562 GLY A CA 1
ATOM 4282 C C . GLY A 1 562 ? 0.897 0.263 -13.701 1.00 98.62 562 GLY A C 1
ATOM 4283 O O . GLY A 1 562 ? -0.049 0.020 -12.955 1.00 98.62 562 GLY A O 1
ATOM 4284 N N . ILE A 1 563 ? 1.919 -0.570 -13.864 1.00 98.75 563 ILE A N 1
ATOM 4285 C CA . ILE A 1 563 ? 2.109 -1.837 -13.165 1.00 98.75 563 ILE A CA 1
ATOM 4286 C C . ILE A 1 563 ? 3.503 -1.812 -12.535 1.00 98.75 563 ILE A C 1
ATOM 4288 O O . ILE A 1 563 ? 4.507 -1.686 -13.232 1.00 98.75 563 ILE A O 1
ATOM 4292 N N . GLY A 1 564 ? 3.573 -1.891 -11.210 1.00 93.12 564 GLY A N 1
ATOM 4293 C CA . GLY A 1 564 ? 4.817 -1.774 -10.456 1.00 93.12 564 GLY A CA 1
ATOM 4294 C C . GLY A 1 564 ? 5.020 -2.886 -9.435 1.00 93.12 564 GLY A C 1
ATOM 4295 O O . GLY A 1 564 ? 4.175 -3.761 -9.236 1.00 93.12 564 GLY A O 1
ATOM 4296 N N . GLU A 1 565 ? 6.165 -2.819 -8.756 1.00 92.88 565 GLU A N 1
ATOM 4297 C CA . GLU A 1 565 ? 6.561 -3.735 -7.683 1.00 92.88 565 GLU A CA 1
ATOM 4298 C C . GLU A 1 565 ? 6.534 -5.217 -8.109 1.00 92.88 565 GLU A C 1
ATOM 4300 O O . GLU A 1 565 ? 7.421 -5.659 -8.834 1.00 92.88 565 GLU A O 1
ATOM 4305 N N . ARG A 1 566 ? 5.564 -6.007 -7.634 1.00 96.69 566 ARG A N 1
ATOM 4306 C CA . ARG A 1 566 ? 5.382 -7.439 -7.937 1.00 96.69 566 ARG A CA 1
ATOM 4307 C C . ARG A 1 566 ? 3.961 -7.726 -8.430 1.00 96.69 566 ARG A C 1
ATOM 4309 O O . ARG A 1 566 ? 3.447 -8.824 -8.221 1.00 96.69 566 ARG A O 1
ATOM 4316 N N . ALA A 1 567 ? 3.292 -6.722 -8.993 1.00 97.50 567 ALA A N 1
ATOM 4317 C CA . ALA A 1 567 ? 1.954 -6.886 -9.534 1.00 97.50 567 ALA A CA 1
ATOM 4318 C C . ALA A 1 567 ? 1.985 -7.682 -10.848 1.00 97.50 567 ALA A C 1
ATOM 4320 O O . ALA A 1 567 ? 2.905 -7.538 -11.656 1.00 97.50 567 ALA A O 1
ATOM 4321 N N . GLU A 1 568 ? 0.961 -8.511 -11.054 1.00 98.19 568 GLU A N 1
ATOM 4322 C CA . GLU A 1 568 ? 0.822 -9.378 -12.233 1.00 98.19 568 GLU A CA 1
ATOM 4323 C C . GLU A 1 568 ? -0.638 -9.383 -12.743 1.00 98.19 568 GLU A C 1
ATOM 4325 O O . GLU A 1 568 ? -1.353 -10.374 -12.574 1.00 98.19 568 GLU A O 1
ATOM 4330 N N . PRO A 1 569 ? -1.145 -8.266 -13.304 1.00 98.62 569 PRO A N 1
ATOM 4331 C CA . PRO A 1 569 ? -2.503 -8.197 -13.839 1.00 98.62 569 PRO A CA 1
ATOM 4332 C C . PRO A 1 569 ? -2.615 -8.717 -15.284 1.00 98.62 569 PRO A C 1
ATOM 4334 O O . PRO A 1 569 ? -1.634 -8.797 -16.024 1.00 98.62 569 PRO A O 1
ATOM 4337 N N . GLU A 1 570 ? -3.850 -8.998 -15.698 1.00 98.88 570 GLU A N 1
ATOM 4338 C CA . GLU A 1 570 ? -4.248 -9.172 -17.099 1.00 98.88 570 GLU A CA 1
ATOM 4339 C C . GLU A 1 570 ? -4.741 -7.826 -17.650 1.00 98.88 570 GLU A C 1
ATOM 4341 O O . GLU A 1 570 ? -5.715 -7.256 -17.146 1.00 98.88 570 GLU A O 1
ATOM 4346 N N . VAL A 1 571 ? -4.077 -7.289 -18.671 1.00 98.81 571 VAL A N 1
ATOM 4347 C CA . VAL A 1 571 ? -4.425 -6.003 -19.292 1.00 98.81 571 VAL A CA 1
ATOM 4348 C C . VAL A 1 571 ? -4.905 -6.269 -20.717 1.00 98.81 571 VAL A C 1
ATOM 4350 O O . VAL A 1 571 ? -4.090 -6.476 -21.609 1.00 98.81 571 VAL A O 1
ATOM 4353 N N . GLU A 1 572 ? -6.219 -6.287 -20.949 1.00 98.50 572 GLU A N 1
ATOM 4354 C CA . GLU A 1 572 ? -6.808 -6.715 -22.230 1.00 98.50 572 GLU A CA 1
ATOM 4355 C C . GLU A 1 572 ? -7.698 -5.646 -22.898 1.00 98.50 572 GLU A C 1
ATOM 4357 O O . GLU A 1 572 ? -8.536 -5.013 -22.261 1.00 98.50 572 GLU A O 1
ATOM 4362 N N . GLU A 1 573 ? -7.569 -5.438 -24.208 1.00 98.75 573 GLU A N 1
ATOM 4363 C CA . GLU A 1 573 ? -8.475 -4.569 -24.989 1.00 98.75 573 GLU A CA 1
ATOM 4364 C C . GLU A 1 573 ? -8.588 -3.108 -24.483 1.00 98.75 573 GLU A C 1
ATOM 4366 O O . GLU A 1 573 ? -9.603 -2.438 -24.696 1.00 98.75 573 GLU A O 1
ATOM 4371 N N . ASN A 1 574 ? -7.581 -2.577 -23.784 1.00 98.88 574 ASN A N 1
ATOM 4372 C CA . ASN A 1 574 ? -7.606 -1.200 -23.283 1.00 98.88 574 ASN A CA 1
ATOM 4373 C C . ASN A 1 574 ? -7.101 -0.211 -24.335 1.00 98.88 574 ASN A C 1
ATOM 4375 O O . ASN A 1 574 ? -6.270 -0.531 -25.181 1.00 98.88 574 ASN A O 1
ATOM 4379 N N . THR A 1 575 ? -7.576 1.030 -24.255 1.00 98.94 575 THR A N 1
ATOM 4380 C CA . THR A 1 575 ? -7.065 2.156 -25.043 1.00 98.94 575 THR A CA 1
ATOM 4381 C C . THR A 1 575 ? -6.356 3.145 -24.124 1.00 98.94 575 THR A C 1
ATOM 4383 O O . THR A 1 575 ? -6.993 3.798 -23.299 1.00 98.94 575 THR A O 1
ATOM 4386 N N . CYS A 1 576 ? -5.042 3.284 -24.281 1.00 98.81 576 CYS A N 1
ATOM 4387 C CA . CYS A 1 576 ? -4.227 4.270 -23.577 1.00 98.81 576 CYS A CA 1
ATOM 4388 C C . CYS A 1 576 ? -3.794 5.362 -24.560 1.00 98.81 576 CYS A C 1
ATOM 4390 O O . CYS A 1 576 ? -2.918 5.133 -25.399 1.00 98.81 576 CYS A O 1
ATOM 4392 N N . GLU A 1 577 ? -4.412 6.541 -24.479 1.00 98.50 577 GLU A N 1
ATOM 4393 C CA . GLU A 1 577 ? -4.205 7.610 -25.462 1.00 98.50 577 GLU A CA 1
ATOM 4394 C C . GLU A 1 577 ? -3.870 8.966 -24.847 1.00 98.50 577 GLU A C 1
ATOM 4396 O O . GLU A 1 577 ? -4.384 9.302 -23.789 1.00 98.50 577 GLU A O 1
ATOM 4401 N N . ASN A 1 578 ? -3.057 9.783 -25.520 1.00 98.19 578 ASN A N 1
ATOM 4402 C CA . ASN A 1 578 ? -2.768 11.155 -25.080 1.00 98.19 578 ASN A CA 1
ATOM 4403 C C . ASN A 1 578 ? -2.247 11.253 -23.631 1.00 98.19 578 ASN A C 1
ATOM 4405 O O . ASN A 1 578 ? -2.527 12.227 -22.930 1.00 98.19 578 ASN A O 1
ATOM 4409 N N . ASN A 1 579 ? -1.511 10.244 -23.153 1.00 97.06 579 ASN A N 1
ATOM 4410 C CA . ASN A 1 579 ? -0.824 10.317 -21.866 1.00 97.06 579 ASN A CA 1
ATOM 4411 C C . ASN A 1 579 ? 0.556 10.952 -22.061 1.00 97.06 579 ASN A C 1
ATOM 4413 O O . ASN A 1 579 ? 1.252 10.691 -23.045 1.00 97.06 579 ASN A O 1
ATOM 4417 N N . SER A 1 580 ? 0.961 11.810 -21.127 1.00 96.38 580 SER A N 1
ATOM 4418 C CA . SER A 1 580 ? 2.150 12.648 -21.309 1.00 96.38 580 SER A CA 1
ATOM 4419 C C . SER A 1 580 ? 3.470 11.868 -21.286 1.00 96.38 580 SER A C 1
ATOM 4421 O O . SER A 1 580 ? 4.459 12.359 -21.834 1.00 96.38 580 SER A O 1
ATOM 4423 N N . GLN A 1 581 ? 3.495 10.658 -20.708 1.00 93.44 581 GLN A N 1
ATOM 4424 C CA . GLN A 1 581 ? 4.643 9.750 -20.738 1.00 93.44 581 GLN A CA 1
ATOM 4425 C C . GLN A 1 581 ? 4.294 8.408 -21.395 1.00 93.44 581 GLN A C 1
ATOM 4427 O O . GLN A 1 581 ? 4.601 8.202 -22.568 1.00 93.44 581 GLN A O 1
ATOM 4432 N N . VAL A 1 582 ? 3.683 7.475 -20.667 1.00 96.50 582 VAL A N 1
ATOM 4433 C CA . VAL A 1 582 ? 3.581 6.072 -21.102 1.00 96.50 582 VAL A CA 1
ATOM 4434 C C . VAL A 1 582 ? 2.120 5.651 -21.232 1.00 96.50 582 VAL A C 1
ATOM 4436 O O . VAL A 1 582 ? 1.303 5.983 -20.377 1.00 96.50 582 VAL A O 1
ATOM 4439 N N . GLY A 1 583 ? 1.776 4.903 -22.281 1.00 98.44 583 GLY A N 1
ATOM 4440 C CA . GLY A 1 583 ? 0.463 4.268 -22.395 1.00 98.44 583 GLY A CA 1
ATOM 4441 C C . GLY A 1 583 ? 0.277 3.182 -21.331 1.00 98.44 583 GLY A C 1
ATOM 4442 O O . GLY A 1 583 ? -0.514 3.362 -20.408 1.00 98.44 583 GLY A O 1
ATOM 4443 N N . ILE A 1 584 ? 1.036 2.088 -21.429 1.00 98.88 584 ILE A N 1
ATOM 4444 C CA . ILE A 1 584 ? 1.095 1.018 -20.416 1.00 98.88 584 ILE A CA 1
ATOM 4445 C C . ILE A 1 584 ? 2.539 0.873 -19.925 1.00 98.88 584 ILE A C 1
ATOM 4447 O O . ILE A 1 584 ? 3.442 0.677 -20.734 1.00 98.88 584 ILE A O 1
ATOM 4451 N N . GLY A 1 585 ? 2.776 0.993 -18.620 1.00 98.25 585 GLY A N 1
ATOM 4452 C CA . GLY A 1 585 ? 4.114 0.945 -18.025 1.00 98.25 585 GLY A CA 1
ATOM 4453 C C . GLY A 1 585 ? 4.285 -0.208 -17.042 1.00 98.25 585 GLY A C 1
ATOM 4454 O O . GLY A 1 585 ? 3.475 -0.336 -16.132 1.00 98.25 585 GLY A O 1
ATOM 4455 N N . TYR A 1 586 ? 5.358 -0.983 -17.189 1.00 98.50 586 TYR A N 1
ATOM 4456 C CA . TYR A 1 586 ? 5.798 -2.029 -16.266 1.00 98.50 586 TYR A CA 1
ATOM 4457 C C . TYR A 1 586 ? 7.118 -1.619 -15.591 1.00 98.50 586 TYR A C 1
ATOM 4459 O O . TYR A 1 586 ? 8.076 -1.247 -16.272 1.00 98.50 586 TYR A O 1
ATOM 4467 N N . LEU A 1 587 ? 7.158 -1.670 -14.258 1.00 89.88 587 LEU A N 1
ATOM 4468 C CA . LEU A 1 587 ? 8.271 -1.249 -13.388 1.00 89.88 587 LEU A CA 1
ATOM 4469 C C . LEU A 1 587 ? 8.546 -2.303 -12.297 1.00 89.88 587 LEU A C 1
ATOM 4471 O O . LEU A 1 587 ? 7.727 -3.199 -12.070 1.00 89.88 587 LEU A O 1
ATOM 4475 N N . GLY A 1 588 ? 9.660 -2.195 -11.572 1.00 91.06 588 GLY A N 1
ATOM 4476 C CA . GLY A 1 588 ? 10.028 -3.133 -10.515 1.00 91.06 588 GLY A CA 1
ATOM 4477 C C . GLY A 1 588 ? 10.330 -4.523 -11.058 1.00 91.06 588 GLY A C 1
ATOM 4478 O O . GLY A 1 588 ? 11.044 -4.692 -12.036 1.00 91.06 588 GLY A O 1
ATOM 4479 N N . THR A 1 589 ? 9.738 -5.523 -10.418 1.00 95.31 589 THR A N 1
ATOM 4480 C CA . THR A 1 589 ? 9.764 -6.940 -10.811 1.00 95.31 589 THR A CA 1
ATOM 4481 C C . THR A 1 589 ? 8.383 -7.393 -11.301 1.00 95.31 589 THR A C 1
ATOM 4483 O O . THR A 1 589 ? 7.991 -8.540 -11.091 1.00 95.31 589 THR A O 1
ATOM 4486 N N . SER A 1 590 ? 7.595 -6.467 -11.856 1.00 96.94 590 SER A N 1
ATOM 4487 C CA . SER A 1 590 ? 6.219 -6.739 -12.277 1.00 96.94 590 SER A CA 1
ATOM 4488 C C . SER A 1 590 ? 6.145 -7.645 -13.508 1.00 96.94 590 SER A C 1
ATOM 4490 O O . SER A 1 590 ? 7.086 -7.759 -14.301 1.00 96.94 590 SER A O 1
ATOM 4492 N N . GLY A 1 591 ? 4.996 -8.297 -13.666 1.00 96.88 591 GLY A N 1
ATOM 4493 C CA . GLY A 1 591 ? 4.711 -9.209 -14.768 1.00 96.88 591 GLY A CA 1
ATOM 4494 C C . GLY A 1 591 ? 3.246 -9.141 -15.188 1.00 96.88 591 GLY A C 1
ATOM 4495 O O . GLY A 1 591 ? 2.616 -8.087 -15.122 1.00 96.88 591 GLY A O 1
ATOM 4496 N N . GLY A 1 592 ? 2.698 -10.276 -15.615 1.00 98.00 592 GLY A N 1
ATOM 4497 C CA . GLY A 1 592 ? 1.340 -10.368 -16.154 1.00 98.00 592 GLY A CA 1
ATOM 4498 C C . GLY A 1 592 ? 1.301 -10.267 -17.678 1.00 98.00 592 GLY A C 1
ATOM 4499 O O . GLY A 1 592 ? 2.310 -10.491 -18.357 1.00 98.00 592 GLY A O 1
ATOM 4500 N N . THR A 1 593 ? 0.123 -9.961 -18.219 1.00 98.69 593 THR A N 1
ATOM 4501 C CA . THR A 1 593 ? -0.124 -9.931 -19.666 1.00 98.69 593 THR A CA 1
ATOM 4502 C C . THR A 1 593 ? -0.627 -8.565 -20.122 1.00 98.69 593 THR A C 1
ATOM 4504 O O . THR A 1 593 ? -1.361 -7.889 -19.400 1.00 98.69 593 THR A O 1
ATOM 4507 N N . ALA A 1 594 ? -0.250 -8.168 -21.337 1.00 98.75 594 ALA A N 1
ATOM 4508 C CA . ALA A 1 594 ? -0.916 -7.114 -22.090 1.00 98.75 594 ALA A CA 1
ATOM 4509 C C . ALA A 1 594 ? -1.348 -7.685 -23.440 1.00 98.75 594 ALA A C 1
ATOM 4511 O O . ALA A 1 594 ? -0.497 -8.029 -24.262 1.00 98.75 594 ALA A O 1
ATOM 4512 N N . GLU A 1 595 ? -2.653 -7.786 -23.672 1.00 98.81 595 GLU A N 1
ATOM 4513 C CA . GLU A 1 595 ? -3.213 -8.369 -24.887 1.00 98.81 595 GLU A CA 1
ATOM 4514 C C . GLU A 1 595 ? -4.178 -7.412 -25.595 1.00 98.81 595 GLU A C 1
ATOM 4516 O O . GLU A 1 595 ? -5.039 -6.797 -24.965 1.00 98.81 595 GLU A O 1
ATOM 4521 N N . ASN A 1 596 ? -4.081 -7.294 -26.921 1.00 98.75 596 ASN A N 1
ATOM 4522 C CA . ASN A 1 596 ? -5.056 -6.549 -27.732 1.00 98.75 596 ASN A CA 1
ATOM 4523 C C . ASN A 1 596 ? -5.252 -5.070 -27.319 1.00 98.75 596 ASN A C 1
ATOM 4525 O O . ASN A 1 596 ? -6.299 -4.474 -27.582 1.00 98.75 596 ASN A O 1
ATOM 4529 N N . ASN A 1 597 ? -4.261 -4.443 -26.675 1.00 98.88 597 ASN A N 1
ATOM 4530 C CA . ASN A 1 597 ? -4.352 -3.044 -26.255 1.00 98.88 597 ASN A CA 1
ATOM 4531 C C . ASN A 1 597 ? -3.952 -2.083 -27.379 1.00 98.88 597 ASN A C 1
ATOM 4533 O O . ASN A 1 597 ? -3.136 -2.401 -28.245 1.00 98.88 597 ASN A O 1
ATOM 4537 N N . ILE A 1 598 ? -4.490 -0.866 -27.328 1.00 98.94 598 ILE A N 1
ATOM 4538 C CA . ILE A 1 598 ? -4.151 0.238 -28.226 1.00 98.94 598 ILE A CA 1
ATOM 4539 C C . ILE A 1 598 ? -3.460 1.332 -27.413 1.00 98.94 598 ILE A C 1
ATOM 4541 O O . ILE A 1 598 ? -4.091 1.992 -26.589 1.00 98.94 598 ILE A O 1
ATOM 4545 N N . CYS A 1 599 ? -2.177 1.572 -27.674 1.00 98.81 599 CYS A N 1
ATOM 4546 C CA . CYS A 1 599 ? -1.411 2.657 -27.064 1.00 98.81 599 CYS A CA 1
ATOM 4547 C C . CYS A 1 599 ? -1.046 3.697 -28.127 1.00 98.81 599 CYS A C 1
ATOM 4549 O O . CYS A 1 599 ? -0.193 3.440 -28.982 1.00 98.81 599 CYS A O 1
ATOM 4551 N N . ARG A 1 600 ? -1.680 4.875 -28.087 1.00 98.69 600 ARG A N 1
ATOM 4552 C CA . ARG A 1 600 ? -1.487 5.902 -29.121 1.00 98.69 600 ARG A CA 1
ATOM 4553 C C . ARG A 1 600 ? -1.292 7.314 -28.611 1.00 98.69 600 ARG A C 1
ATOM 4555 O O . ARG A 1 600 ? -1.816 7.671 -27.568 1.00 98.69 600 ARG A O 1
ATOM 4562 N N . GLU A 1 601 ? -0.589 8.140 -29.378 1.00 98.25 601 GLU A N 1
ATOM 4563 C CA . GLU A 1 601 ? -0.417 9.568 -29.057 1.00 98.25 601 GLU A CA 1
ATOM 4564 C C . GLU A 1 601 ? 0.211 9.801 -27.662 1.00 98.25 601 GLU A C 1
ATOM 4566 O O . GLU A 1 601 ? -0.005 10.836 -27.038 1.00 98.25 601 GLU A O 1
ATOM 4571 N N . ASN A 1 602 ? 0.999 8.841 -27.159 1.00 96.69 602 ASN A N 1
ATOM 4572 C CA . ASN A 1 602 ? 1.789 8.983 -25.933 1.00 96.69 602 ASN A CA 1
ATOM 4573 C C . ASN A 1 602 ? 3.247 9.331 -26.284 1.00 96.69 602 ASN A C 1
ATOM 4575 O O . ASN A 1 602 ? 3.618 9.445 -27.456 1.00 96.69 602 ASN A O 1
ATOM 4579 N N . LYS A 1 603 ? 4.127 9.470 -25.288 1.00 93.88 603 LYS A N 1
ATOM 4580 C CA . LYS A 1 603 ? 5.576 9.493 -25.547 1.00 93.88 603 LYS A CA 1
ATOM 4581 C C . LYS A 1 603 ? 6.092 8.088 -25.845 1.00 93.88 603 LYS A C 1
ATOM 4583 O O . LYS A 1 603 ? 6.728 7.880 -26.876 1.00 93.88 603 LYS A O 1
ATOM 4588 N N . VAL A 1 604 ? 5.740 7.126 -24.998 1.00 97.56 604 VAL A N 1
ATOM 4589 C CA . VAL A 1 604 ? 5.998 5.695 -25.190 1.00 97.56 604 VAL A CA 1
ATOM 4590 C C . VAL A 1 604 ? 4.668 4.942 -25.180 1.00 97.56 604 VAL A C 1
ATOM 4592 O O . VAL A 1 604 ? 3.833 5.196 -24.315 1.00 97.56 604 VAL A O 1
ATOM 4595 N N . GLY A 1 605 ? 4.456 4.025 -26.124 1.00 98.44 605 GLY A N 1
ATOM 4596 C CA . GLY A 1 605 ? 3.246 3.200 -26.166 1.00 98.44 605 GLY A CA 1
ATOM 4597 C C . GLY A 1 605 ? 3.181 2.235 -24.980 1.00 98.44 605 GLY A C 1
ATOM 4598 O O . GLY A 1 605 ? 2.395 2.444 -24.057 1.00 98.44 605 GLY A O 1
ATOM 4599 N N . ILE A 1 606 ? 4.045 1.219 -24.983 1.00 98.88 606 ILE A N 1
ATOM 4600 C CA . ILE A 1 606 ? 4.239 0.285 -23.865 1.00 98.88 606 ILE A CA 1
ATOM 4601 C C . ILE A 1 606 ? 5.695 0.374 -23.402 1.00 98.88 606 ILE A C 1
ATOM 4603 O O . ILE A 1 606 ? 6.606 0.233 -24.214 1.00 98.88 606 ILE A O 1
ATOM 4607 N N . GLY A 1 607 ? 5.927 0.635 -22.118 1.00 98.12 607 GLY A N 1
ATOM 4608 C CA . GLY A 1 607 ? 7.262 0.722 -21.522 1.00 98.12 607 GLY A CA 1
ATOM 4609 C C . GLY A 1 607 ? 7.491 -0.378 -20.491 1.00 98.12 607 GLY A C 1
ATOM 4610 O O . GLY A 1 607 ? 6.634 -0.603 -19.644 1.00 98.12 607 GLY A O 1
ATOM 4611 N N . ILE A 1 608 ? 8.639 -1.043 -20.553 1.00 98.69 608 ILE A N 1
ATOM 4612 C CA . ILE A 1 608 ? 9.071 -2.093 -19.635 1.00 98.69 608 ILE A CA 1
ATOM 4613 C C . ILE A 1 608 ? 10.440 -1.685 -19.102 1.00 98.69 608 ILE A C 1
ATOM 4615 O O . ILE A 1 608 ? 11.382 -1.493 -19.872 1.00 98.69 608 ILE A O 1
ATOM 4619 N N . PHE A 1 609 ? 10.552 -1.517 -17.792 1.00 90.56 609 PHE A N 1
ATOM 4620 C CA . PHE A 1 609 ? 11.750 -0.988 -17.149 1.00 90.56 609 PHE A CA 1
ATOM 4621 C C . PHE A 1 609 ? 12.156 -1.842 -15.946 1.00 90.56 609 PHE A C 1
ATOM 4623 O O . PHE A 1 609 ? 11.404 -2.707 -15.498 1.00 90.56 609 PHE A O 1
ATOM 4630 N N . GLU A 1 610 ? 13.346 -1.561 -15.411 1.00 91.06 610 GLU A N 1
ATOM 4631 C CA . GLU A 1 610 ? 13.915 -2.263 -14.253 1.00 91.06 610 GLU A CA 1
ATOM 4632 C C . GLU A 1 610 ? 14.017 -3.774 -14.509 1.00 91.06 610 GLU A C 1
ATOM 4634 O O . GLU A 1 610 ? 14.660 -4.152 -15.482 1.00 91.06 610 GLU A O 1
ATOM 4639 N N . ASP A 1 611 ? 13.418 -4.625 -13.680 1.00 94.31 611 ASP A N 1
ATOM 4640 C CA . ASP A 1 611 ? 13.471 -6.090 -13.775 1.00 94.31 611 ASP A CA 1
ATOM 4641 C C . ASP A 1 611 ? 12.125 -6.693 -14.230 1.00 94.31 611 ASP A C 1
ATOM 4643 O O . ASP A 1 611 ? 11.870 -7.886 -14.043 1.00 94.31 611 ASP A O 1
ATOM 4647 N N . ALA A 1 612 ? 11.234 -5.876 -14.801 1.00 96.25 612 ALA A N 1
ATOM 4648 C CA . ALA A 1 612 ? 9.911 -6.322 -15.216 1.00 96.25 612 ALA A CA 1
ATOM 4649 C C . ALA A 1 612 ? 9.976 -7.259 -16.435 1.00 96.25 612 ALA A C 1
ATOM 4651 O O . ALA A 1 612 ? 10.823 -7.109 -17.321 1.00 96.25 612 ALA A O 1
ATOM 4652 N N . ALA A 1 613 ? 9.059 -8.228 -16.493 1.00 98.25 613 ALA A N 1
ATOM 4653 C CA . ALA A 1 613 ? 9.041 -9.252 -17.542 1.00 98.25 613 ALA A CA 1
ATOM 4654 C C . ALA A 1 613 ? 7.613 -9.683 -17.950 1.00 98.25 613 ALA A C 1
ATOM 4656 O O . ALA A 1 613 ? 7.218 -10.827 -17.703 1.00 98.25 613 ALA A O 1
ATOM 4657 N N . PRO A 1 614 ? 6.815 -8.794 -18.572 1.00 98.69 614 PRO A N 1
ATOM 4658 C CA . PRO A 1 614 ? 5.454 -9.105 -19.005 1.00 98.69 614 PRO A CA 1
ATOM 4659 C C . PRO A 1 614 ? 5.399 -9.915 -20.313 1.00 98.69 614 PRO A C 1
ATOM 4661 O O . PRO A 1 614 ? 6.368 -10.008 -21.073 1.00 98.69 614 PRO A O 1
ATOM 4664 N N . GLN A 1 615 ? 4.222 -10.469 -20.609 1.00 98.88 615 GLN A N 1
ATOM 4665 C CA . GLN A 1 615 ? 3.890 -11.046 -21.915 1.00 98.88 615 GLN A CA 1
ATOM 4666 C C . GLN A 1 615 ? 3.023 -10.069 -22.714 1.00 98.88 615 GLN A C 1
ATOM 4668 O O . GLN A 1 615 ? 1.912 -9.750 -22.296 1.00 98.88 615 GLN A O 1
ATOM 4673 N N . LEU A 1 616 ? 3.524 -9.586 -23.852 1.00 98.88 616 LEU A N 1
ATOM 4674 C CA . LEU A 1 616 ? 2.822 -8.637 -24.717 1.00 98.88 616 LEU A CA 1
ATOM 4675 C C . LEU A 1 616 ? 2.387 -9.335 -26.007 1.00 98.88 616 LEU A C 1
ATOM 4677 O O . LEU A 1 616 ? 3.241 -9.686 -26.822 1.00 98.88 616 LEU A O 1
ATOM 4681 N N . GLU A 1 617 ? 1.083 -9.491 -26.230 1.00 98.75 617 GLU A N 1
ATOM 4682 C CA . GLU A 1 617 ? 0.544 -10.140 -27.431 1.00 98.75 617 GLU A CA 1
ATOM 4683 C C . GLU A 1 617 ? -0.494 -9.270 -28.160 1.00 98.75 617 GLU A C 1
ATOM 4685 O O . GLU A 1 617 ? -1.380 -8.679 -27.554 1.00 98.75 617 GLU A O 1
ATOM 4690 N N . GLU A 1 618 ? -0.382 -9.168 -29.487 1.00 98.75 618 GLU A N 1
ATOM 4691 C CA . GLU A 1 618 ? -1.399 -8.536 -30.355 1.00 98.75 618 GLU A CA 1
ATOM 4692 C C . GLU A 1 618 ? -1.735 -7.061 -30.007 1.00 98.75 618 GLU A C 1
ATOM 4694 O O . GLU A 1 618 ? -2.784 -6.534 -30.376 1.00 98.75 618 GLU A O 1
ATOM 4699 N N . ASN A 1 619 ? -0.822 -6.335 -29.351 1.00 98.88 619 ASN A N 1
ATOM 4700 C CA . ASN A 1 619 ? -1.008 -4.914 -29.042 1.00 98.88 619 ASN A CA 1
ATOM 4701 C C . ASN A 1 619 ? -0.672 -4.021 -30.243 1.00 98.88 619 ASN A C 1
ATOM 4703 O O . ASN A 1 619 ? 0.201 -4.325 -31.058 1.00 98.88 619 ASN A O 1
ATOM 4707 N N . THR A 1 620 ? -1.329 -2.866 -30.327 1.00 98.88 620 THR A N 1
ATOM 4708 C CA . THR A 1 620 ? -1.058 -1.825 -31.323 1.00 98.88 620 THR A CA 1
ATOM 4709 C C . THR A 1 620 ? -0.502 -0.574 -30.648 1.00 98.88 620 THR A C 1
ATOM 4711 O O . THR A 1 620 ? -1.222 0.125 -29.939 1.00 98.88 620 THR A O 1
ATOM 4714 N N . CYS A 1 621 ? 0.760 -0.247 -30.922 1.00 98.81 621 CYS A N 1
ATOM 4715 C CA . CYS A 1 621 ? 1.390 1.001 -30.496 1.00 98.81 621 CYS A CA 1
ATOM 4716 C C . CYS A 1 621 ? 1.551 1.939 -31.695 1.00 98.81 621 CYS A C 1
ATOM 4718 O O . CYS A 1 621 ? 2.397 1.696 -32.564 1.00 98.81 621 CYS A O 1
ATOM 4720 N N . GLU A 1 622 ? 0.762 3.013 -31.760 1.00 98.56 622 GLU A N 1
ATOM 4721 C CA . GLU A 1 622 ? 0.757 3.906 -32.923 1.00 98.56 622 GLU A CA 1
ATOM 4722 C C . GLU A 1 622 ? 0.864 5.393 -32.600 1.00 98.56 622 GLU A C 1
ATOM 4724 O O . GLU A 1 622 ? 0.300 5.865 -31.621 1.00 98.56 622 GLU A O 1
ATOM 4729 N N . LYS A 1 623 ? 1.547 6.163 -33.454 1.00 98.50 623 LYS A N 1
ATOM 4730 C CA . LYS A 1 623 ? 1.634 7.632 -33.323 1.00 98.50 623 LYS A CA 1
ATOM 4731 C C . LYS A 1 623 ? 2.180 8.104 -31.972 1.00 98.50 623 LYS A C 1
ATOM 4733 O O . LYS A 1 623 ? 1.864 9.208 -31.530 1.00 98.50 623 LYS A O 1
ATOM 4738 N N . ASN A 1 624 ? 2.975 7.280 -31.293 1.00 97.62 624 ASN A N 1
ATOM 4739 C CA . ASN A 1 624 ? 3.673 7.709 -30.092 1.00 97.62 624 ASN A CA 1
ATOM 4740 C C . ASN A 1 624 ? 4.881 8.550 -30.513 1.00 97.62 624 ASN A C 1
ATOM 4742 O O . ASN A 1 624 ? 5.584 8.223 -31.469 1.00 97.62 624 ASN A O 1
ATOM 4746 N N . SER A 1 625 ? 5.112 9.657 -29.813 1.00 97.62 625 SER A N 1
ATOM 4747 C CA . SER A 1 625 ? 6.126 10.642 -30.205 1.00 97.62 625 SER A CA 1
ATOM 4748 C C . SER A 1 625 ? 7.565 10.130 -30.103 1.00 97.62 625 SER A C 1
ATOM 4750 O O . SER A 1 625 ? 8.442 10.755 -30.688 1.00 97.62 625 SER A O 1
ATOM 4752 N N . GLN A 1 626 ? 7.801 9.011 -29.405 1.00 95.38 626 GLN A N 1
ATOM 4753 C CA . GLN A 1 626 ? 9.092 8.325 -29.347 1.00 95.38 626 GLN A CA 1
ATOM 4754 C C . GLN A 1 626 ? 8.946 6.842 -29.709 1.00 95.38 626 GLN A C 1
ATOM 4756 O O . GLN A 1 626 ? 9.044 6.462 -30.873 1.00 95.38 626 GLN A O 1
ATOM 4761 N N . VAL A 1 627 ? 8.700 5.975 -28.730 1.00 97.50 627 VAL A N 1
ATOM 4762 C CA . VAL A 1 627 ? 8.828 4.523 -28.906 1.00 97.50 627 VAL A CA 1
ATOM 4763 C C . VAL A 1 627 ? 7.457 3.852 -28.886 1.00 97.50 627 VAL A C 1
ATOM 4765 O O . VAL A 1 627 ? 6.617 4.178 -28.050 1.00 97.50 627 VAL A O 1
ATOM 4768 N N . GLY A 1 628 ? 7.227 2.887 -29.779 1.00 98.25 628 GLY A N 1
ATOM 4769 C CA . GLY A 1 628 ? 6.053 2.018 -29.721 1.00 98.25 628 GLY A CA 1
ATOM 4770 C C . GLY A 1 628 ? 6.095 1.088 -28.503 1.00 98.25 628 GLY A C 1
ATOM 4771 O O . GLY A 1 628 ? 5.269 1.226 -27.604 1.00 98.25 628 GLY A O 1
ATOM 4772 N N . ILE A 1 629 ? 7.066 0.171 -28.454 1.00 98.88 629 ILE A N 1
ATOM 4773 C CA . ILE A 1 629 ? 7.351 -0.692 -27.290 1.00 98.88 629 ILE A CA 1
ATOM 4774 C C . ILE A 1 629 ? 8.809 -0.502 -26.857 1.00 98.88 629 ILE A C 1
ATOM 4776 O O . ILE A 1 629 ? 9.713 -0.668 -27.671 1.00 98.88 629 ILE A O 1
ATOM 4780 N N . GLY A 1 630 ? 9.053 -0.134 -25.601 1.00 98.25 630 GLY A N 1
ATOM 4781 C CA . GLY A 1 630 ? 10.393 0.144 -25.077 1.00 98.25 630 GLY A CA 1
ATOM 4782 C C . GLY A 1 630 ? 10.778 -0.771 -23.919 1.00 98.25 630 GLY A C 1
ATOM 4783 O O . GLY A 1 630 ? 10.054 -0.815 -22.934 1.00 98.25 630 GLY A O 1
ATOM 4784 N N . TYR A 1 631 ? 11.932 -1.428 -24.015 1.00 98.44 631 TYR A N 1
ATOM 4785 C CA . TYR A 1 631 ? 12.563 -2.213 -22.952 1.00 98.44 631 TYR A CA 1
ATOM 4786 C C . TYR A 1 631 ? 13.818 -1.492 -22.435 1.00 98.44 631 TYR A C 1
ATOM 4788 O O . TYR A 1 631 ? 14.705 -1.154 -23.222 1.00 98.44 631 TYR A O 1
ATOM 4796 N N . GLY A 1 632 ? 13.905 -1.263 -21.123 1.00 86.38 632 GLY A N 1
ATOM 4797 C CA . GLY A 1 632 ? 15.049 -0.649 -20.432 1.00 86.38 632 GLY A CA 1
ATOM 4798 C C . GLY A 1 632 ? 15.437 -1.395 -19.150 1.00 86.38 632 GLY A C 1
ATOM 4799 O O . GLY A 1 632 ? 14.785 -2.370 -18.774 1.00 86.38 632 GLY A O 1
ATOM 4800 N N . GLY A 1 633 ? 16.498 -0.968 -18.462 1.00 91.00 633 GLY A N 1
ATOM 4801 C CA . GLY A 1 633 ? 17.011 -1.667 -17.282 1.00 91.00 633 GLY A CA 1
ATOM 4802 C C . GLY A 1 633 ? 17.561 -3.057 -17.604 1.00 91.00 633 GLY A C 1
ATOM 4803 O O . GLY A 1 633 ? 18.412 -3.228 -18.479 1.00 91.00 633 GLY A O 1
ATOM 4804 N N . THR A 1 634 ? 17.068 -4.045 -16.866 1.00 93.62 634 THR A N 1
ATOM 4805 C CA . THR A 1 634 ? 17.286 -5.490 -17.028 1.00 93.62 634 THR A CA 1
ATOM 4806 C C . THR A 1 634 ? 16.007 -6.224 -17.423 1.00 93.62 634 THR A C 1
ATOM 4808 O O . THR A 1 634 ? 15.887 -7.430 -17.209 1.00 93.62 634 THR A O 1
ATOM 4811 N N . SER A 1 635 ? 15.052 -5.499 -18.007 1.00 95.69 635 SER A N 1
ATOM 4812 C CA . SER A 1 635 ? 13.744 -6.044 -18.343 1.00 95.69 635 SER A CA 1
ATOM 4813 C C . SER A 1 635 ? 13.826 -7.202 -19.338 1.00 95.69 635 SER A C 1
ATOM 4815 O O . SER A 1 635 ? 14.724 -7.290 -20.182 1.00 95.69 635 SER A O 1
ATOM 4817 N N . GLY A 1 636 ? 12.851 -8.099 -19.230 1.00 96.81 636 GLY A N 1
ATOM 4818 C CA . GLY A 1 636 ? 12.703 -9.264 -20.094 1.00 96.81 636 GLY A CA 1
ATOM 4819 C C . GLY A 1 636 ? 11.255 -9.448 -20.531 1.00 96.81 636 GLY A C 1
ATOM 4820 O O . GLY A 1 636 ? 10.501 -8.488 -20.678 1.00 96.81 636 GLY A O 1
ATOM 4821 N N . GLY A 1 637 ? 10.855 -10.703 -20.721 1.00 97.94 637 GLY A N 1
ATOM 4822 C CA . GLY A 1 637 ? 9.509 -11.050 -21.169 1.00 97.94 637 GLY A CA 1
ATOM 4823 C C . GLY A 1 637 ? 9.416 -11.197 -22.684 1.00 97.94 637 GLY A C 1
ATOM 4824 O O . GLY A 1 637 ? 10.418 -11.418 -23.367 1.00 97.94 637 GLY A O 1
ATOM 4825 N N . THR A 1 638 ? 8.194 -11.117 -23.207 1.00 98.62 638 THR A N 1
ATOM 4826 C CA . THR A 1 638 ? 7.914 -11.403 -24.622 1.00 98.62 638 THR A CA 1
ATOM 4827 C C . THR A 1 638 ? 7.143 -10.260 -25.271 1.00 98.62 638 THR A C 1
ATOM 4829 O O . THR A 1 638 ? 6.248 -9.682 -24.657 1.00 98.62 638 THR A O 1
ATOM 4832 N N . ALA A 1 639 ? 7.472 -9.954 -26.522 1.00 98.75 639 ALA A N 1
ATOM 4833 C CA . ALA A 1 639 ? 6.654 -9.156 -27.423 1.00 98.75 639 ALA A CA 1
ATOM 4834 C C . ALA A 1 639 ? 6.337 -10.002 -28.648 1.00 98.75 639 ALA A C 1
ATOM 4836 O O . ALA A 1 639 ? 7.220 -10.274 -29.464 1.00 98.75 639 ALA A O 1
ATOM 4837 N N . ARG A 1 640 ? 5.076 -10.415 -28.782 1.00 98.81 640 ARG A N 1
ATOM 4838 C CA . ARG A 1 640 ? 4.605 -11.264 -29.864 1.00 98.81 640 ARG A CA 1
ATOM 4839 C C . ARG A 1 640 ? 3.458 -10.651 -30.670 1.00 98.81 640 ARG A C 1
ATOM 4841 O O . ARG A 1 640 ? 2.475 -10.191 -30.102 1.00 98.81 640 ARG A O 1
ATOM 4848 N N . LYS A 1 641 ? 3.548 -10.687 -32.006 1.00 98.75 641 LYS A N 1
ATOM 4849 C CA . LYS A 1 641 ? 2.488 -10.211 -32.933 1.00 98.75 641 LYS A CA 1
ATOM 4850 C C . LYS A 1 641 ? 2.001 -8.776 -32.682 1.00 98.75 641 LYS A C 1
ATOM 4852 O O . LYS A 1 641 ? 0.888 -8.414 -33.063 1.00 98.75 641 LYS A O 1
ATOM 4857 N N . ASN A 1 642 ? 2.814 -7.938 -32.055 1.00 98.88 642 ASN A N 1
ATOM 4858 C CA . ASN A 1 642 ? 2.454 -6.548 -31.830 1.00 98.88 642 ASN A CA 1
ATOM 4859 C C . ASN A 1 642 ? 2.659 -5.741 -33.116 1.00 98.88 642 ASN A C 1
ATOM 4861 O O . ASN A 1 642 ? 3.514 -6.058 -33.948 1.00 98.88 642 ASN A O 1
ATOM 4865 N N . THR A 1 643 ? 1.878 -4.677 -33.277 1.00 98.88 643 THR A N 1
ATOM 4866 C CA . THR A 1 643 ? 2.009 -3.721 -34.378 1.00 98.88 643 THR A CA 1
ATOM 4867 C C . THR A 1 643 ? 2.513 -2.389 -33.839 1.00 98.88 643 THR A C 1
ATOM 4869 O O . THR A 1 643 ? 1.809 -1.713 -33.093 1.00 98.88 643 THR A O 1
ATOM 4872 N N . CYS A 1 644 ? 3.710 -1.975 -34.248 1.00 98.88 644 CYS A N 1
ATOM 4873 C CA . CYS A 1 644 ? 4.288 -0.682 -33.896 1.00 98.88 644 CYS A CA 1
ATOM 4874 C C . CYS A 1 644 ? 4.409 0.190 -35.149 1.00 98.88 644 CYS A C 1
ATOM 4876 O O . CYS A 1 644 ? 5.260 -0.067 -36.006 1.00 98.88 644 CYS A O 1
ATOM 4878 N N . ARG A 1 645 ? 3.567 1.224 -35.272 1.00 98.69 645 ARG A N 1
ATOM 4879 C CA . ARG A 1 645 ? 3.540 2.069 -36.475 1.00 98.69 645 ARG A CA 1
ATOM 4880 C C . ARG A 1 645 ? 3.477 3.561 -36.225 1.00 98.69 645 ARG A C 1
ATOM 4882 O O . ARG A 1 645 ? 2.883 4.007 -35.256 1.00 98.69 645 ARG A O 1
ATOM 4889 N N . GLU A 1 646 ? 4.027 4.343 -37.145 1.00 98.56 646 GLU A N 1
ATOM 4890 C CA . GLU A 1 646 ? 3.979 5.813 -37.072 1.00 98.56 646 GLU A CA 1
ATOM 4891 C C . GLU A 1 646 ? 4.591 6.381 -35.770 1.00 98.56 646 GLU A C 1
ATOM 4893 O O . GLU A 1 646 ? 4.231 7.476 -35.349 1.00 98.56 646 GLU A O 1
ATOM 4898 N N . ASN A 1 647 ? 5.514 5.651 -35.128 1.00 97.94 647 ASN A N 1
ATOM 4899 C CA . ASN A 1 647 ? 6.301 6.132 -33.984 1.00 97.94 647 ASN A CA 1
ATOM 4900 C C . ASN A 1 647 ? 7.668 6.664 -34.460 1.00 97.94 647 ASN A C 1
ATOM 4902 O O . ASN A 1 647 ? 7.980 6.595 -35.649 1.00 97.94 647 ASN A O 1
ATOM 4906 N N . GLU A 1 648 ? 8.526 7.164 -33.567 1.00 97.38 648 GLU A N 1
ATOM 4907 C CA . GLU A 1 648 ? 9.940 7.409 -33.902 1.00 97.38 648 GLU A CA 1
ATOM 4908 C C . GLU A 1 648 ? 10.685 6.083 -34.095 1.00 97.38 648 GLU A C 1
ATOM 4910 O O . GLU A 1 648 ? 11.262 5.831 -35.156 1.00 97.38 648 GLU A O 1
ATOM 4915 N N . ILE A 1 649 ? 10.583 5.202 -33.099 1.00 98.06 649 ILE A N 1
ATOM 4916 C CA . ILE A 1 649 ? 11.111 3.836 -33.121 1.00 98.06 649 ILE A CA 1
ATOM 4917 C C . ILE A 1 649 ? 9.957 2.869 -32.851 1.00 98.06 649 ILE A C 1
ATOM 4919 O O . ILE A 1 649 ? 9.162 3.089 -31.938 1.00 98.06 649 ILE A O 1
ATOM 4923 N N . GLY A 1 650 ? 9.857 1.791 -33.631 1.00 98.56 650 GLY A N 1
ATOM 4924 C CA . GLY A 1 650 ? 8.825 0.771 -33.432 1.00 98.56 650 GLY A CA 1
ATOM 4925 C C . GLY A 1 650 ? 8.998 0.047 -32.094 1.00 98.56 650 GLY A C 1
ATOM 4926 O O . GLY A 1 650 ? 8.201 0.244 -31.178 1.00 98.56 650 GLY A O 1
ATOM 4927 N N . ILE A 1 651 ? 10.062 -0.748 -31.971 1.00 98.81 651 ILE A N 1
ATOM 4928 C CA . ILE A 1 651 ? 10.458 -1.424 -30.728 1.00 98.81 651 ILE A CA 1
ATOM 4929 C C . ILE A 1 651 ? 11.893 -1.017 -30.380 1.00 98.81 651 ILE A C 1
ATOM 4931 O O . ILE A 1 651 ? 12.784 -1.152 -31.216 1.00 98.81 651 ILE A O 1
ATOM 4935 N N . ALA A 1 652 ? 12.129 -0.523 -29.167 1.00 98.56 652 ALA A N 1
ATOM 4936 C CA . ALA A 1 652 ? 13.461 -0.173 -28.677 1.00 98.56 652 ALA A CA 1
ATOM 4937 C C . ALA A 1 652 ? 13.853 -1.081 -27.507 1.00 98.56 652 ALA A C 1
ATOM 4939 O O . ALA A 1 652 ? 13.090 -1.225 -26.557 1.00 98.56 652 ALA A O 1
ATOM 4940 N N . ILE A 1 653 ? 15.045 -1.665 -27.567 1.00 98.69 653 ILE A N 1
ATOM 4941 C CA . ILE A 1 653 ? 15.637 -2.495 -26.522 1.00 98.69 653 ILE A CA 1
ATOM 4942 C C . ILE A 1 653 ? 16.957 -1.839 -26.116 1.00 98.69 653 ILE A C 1
ATOM 4944 O O . ILE A 1 653 ? 17.868 -1.692 -26.931 1.00 98.69 653 ILE A O 1
ATOM 4948 N N . GLY A 1 654 ? 17.044 -1.389 -24.869 1.00 91.44 654 GLY A N 1
ATOM 4949 C CA . GLY A 1 654 ? 18.179 -0.627 -24.362 1.00 91.44 654 GLY A CA 1
ATOM 4950 C C . GLY A 1 654 ? 18.810 -1.217 -23.108 1.00 91.44 654 GLY A C 1
ATOM 4951 O O . GLY A 1 654 ? 18.353 -2.211 -22.548 1.00 91.44 654 GLY A O 1
ATOM 4952 N N . GLU A 1 655 ? 19.879 -0.559 -22.659 1.00 91.19 655 GLU A N 1
ATOM 4953 C CA . GLU A 1 655 ? 20.596 -0.878 -21.420 1.00 91.19 655 GLU A CA 1
ATOM 4954 C C . GLU A 1 655 ? 21.071 -2.339 -21.351 1.00 91.19 655 GLU A C 1
ATOM 4956 O O . GLU A 1 655 ? 22.027 -2.690 -22.041 1.00 91.19 655 GLU A O 1
ATOM 4961 N N . ARG A 1 656 ? 20.465 -3.182 -20.510 1.00 96.00 656 ARG A N 1
ATOM 4962 C CA . ARG A 1 656 ? 20.780 -4.613 -20.354 1.00 96.00 656 ARG A CA 1
ATOM 4963 C C . ARG A 1 656 ? 19.536 -5.488 -20.532 1.00 96.00 656 ARG A C 1
ATOM 4965 O O . ARG A 1 656 ? 19.492 -6.588 -19.992 1.00 96.00 656 ARG A O 1
ATOM 4972 N N . ALA A 1 657 ? 18.512 -4.981 -21.214 1.00 97.06 657 ALA A N 1
ATOM 4973 C CA . ALA A 1 657 ? 17.287 -5.731 -21.441 1.00 97.06 657 ALA A CA 1
ATOM 4974 C C . ALA A 1 657 ? 17.518 -6.895 -22.419 1.00 97.06 657 ALA A C 1
ATOM 4976 O O . ALA A 1 657 ? 18.295 -6.774 -23.373 1.00 97.06 657 ALA A O 1
ATOM 4977 N N . GLU A 1 658 ? 16.823 -8.010 -22.190 1.00 98.31 658 GLU A N 1
ATOM 4978 C CA . GLU A 1 658 ? 16.949 -9.247 -22.977 1.00 98.31 658 GLU A CA 1
ATOM 4979 C C . GLU A 1 658 ? 15.575 -9.893 -23.282 1.00 98.31 658 GLU A C 1
ATOM 4981 O O . GLU A 1 658 ? 15.294 -11.004 -22.826 1.00 98.31 658 GLU A O 1
ATOM 4986 N N . PRO A 1 659 ? 14.676 -9.227 -24.035 1.00 98.56 659 PRO A N 1
ATOM 4987 C CA . PRO A 1 659 ? 13.357 -9.770 -24.361 1.00 98.56 659 PRO A CA 1
ATOM 4988 C C . PRO A 1 659 ? 13.363 -10.746 -25.553 1.00 98.56 659 PRO A C 1
ATOM 4990 O O . PRO A 1 659 ? 14.269 -10.757 -26.394 1.00 98.56 659 PRO A O 1
ATOM 4993 N N . GLU A 1 660 ? 12.284 -11.520 -25.678 1.00 98.81 660 GLU A N 1
ATOM 4994 C CA . GLU A 1 660 ? 11.950 -12.279 -26.889 1.00 98.81 660 GLU A CA 1
ATOM 4995 C C . GLU A 1 660 ? 10.978 -11.478 -27.768 1.00 98.81 660 GLU A C 1
ATOM 4997 O O . GLU A 1 660 ? 9.832 -11.236 -27.390 1.00 98.81 660 GLU A O 1
ATOM 5002 N N . VAL A 1 661 ? 11.426 -11.060 -28.954 1.00 98.75 661 VAL A N 1
ATOM 5003 C CA . VAL A 1 661 ? 10.651 -10.237 -29.894 1.00 98.75 661 VAL A CA 1
ATOM 5004 C C . VAL A 1 661 ? 10.292 -11.087 -31.116 1.00 98.75 661 VAL A C 1
ATOM 5006 O O . VAL A 1 661 ? 11.117 -11.267 -32.013 1.00 98.75 661 VAL A O 1
ATOM 5009 N N . GLU A 1 662 ? 9.075 -11.634 -31.173 1.00 98.62 662 GLU A N 1
ATOM 5010 C CA . GLU A 1 662 ? 8.648 -12.574 -32.225 1.00 98.62 662 GLU A CA 1
ATOM 5011 C C . GLU A 1 662 ? 7.411 -12.111 -33.020 1.00 98.62 662 GLU A C 1
ATOM 5013 O O . GLU A 1 662 ? 6.432 -11.629 -32.464 1.00 98.62 662 GLU A O 1
ATOM 5018 N N . GLU A 1 663 ? 7.399 -12.309 -34.341 1.00 98.69 663 GLU A N 1
ATOM 5019 C CA . GLU A 1 663 ? 6.207 -12.102 -35.193 1.00 98.69 663 GLU A CA 1
ATOM 5020 C C . GLU A 1 663 ? 5.629 -10.664 -35.169 1.00 98.69 663 GLU A C 1
ATOM 5022 O O . GLU A 1 663 ? 4.493 -10.446 -35.587 1.00 98.69 663 GLU A O 1
ATOM 5027 N N . ASN A 1 664 ? 6.383 -9.657 -34.717 1.00 98.88 664 ASN A N 1
ATOM 5028 C CA . ASN A 1 664 ? 5.903 -8.272 -34.647 1.00 98.88 664 ASN A CA 1
ATOM 5029 C C . ASN A 1 664 ? 5.994 -7.566 -36.006 1.00 98.88 664 ASN A C 1
ATOM 5031 O O . ASN A 1 664 ? 6.854 -7.866 -36.836 1.00 98.88 664 ASN A O 1
ATOM 5035 N N . THR A 1 665 ? 5.125 -6.578 -36.218 1.00 98.88 665 THR A N 1
ATOM 5036 C CA . THR A 1 665 ? 5.141 -5.700 -37.393 1.00 98.88 665 THR A CA 1
ATOM 5037 C C . THR A 1 665 ? 5.528 -4.282 -36.986 1.00 98.88 665 THR A C 1
ATOM 5039 O O . THR A 1 665 ? 4.756 -3.593 -36.322 1.00 98.88 665 THR A O 1
ATOM 5042 N N . CYS A 1 666 ? 6.695 -3.819 -37.429 1.00 98.75 666 CYS A N 1
ATOM 5043 C CA . CYS A 1 666 ? 7.161 -2.448 -37.233 1.00 98.75 666 CYS A CA 1
ATOM 5044 C C . CYS A 1 666 ? 7.148 -1.691 -38.564 1.00 98.75 666 CYS A C 1
ATOM 5046 O O . CYS A 1 666 ? 8.013 -1.913 -39.418 1.00 98.75 666 CYS A O 1
ATOM 5048 N N .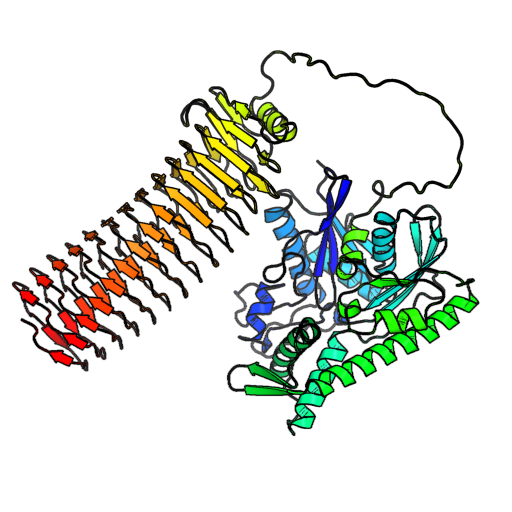 GLU A 1 667 ? 6.184 -0.790 -38.759 1.00 98.50 667 GLU A N 1
ATOM 5049 C CA . GLU A 1 667 ? 6.014 -0.109 -40.046 1.00 98.50 667 GLU A CA 1
ATOM 5050 C C . GLU A 1 667 ? 5.858 1.404 -39.963 1.00 98.50 667 GLU A C 1
ATOM 5052 O O . GLU A 1 667 ? 5.246 1.930 -39.041 1.00 98.50 667 GLU A O 1
ATOM 5057 N N . LYS A 1 668 ? 6.365 2.123 -40.969 1.00 98.50 668 LYS A N 1
ATOM 5058 C CA . LYS A 1 668 ? 6.171 3.581 -41.094 1.00 98.50 668 LYS A CA 1
ATOM 5059 C C . LYS A 1 668 ? 6.647 4.378 -39.876 1.00 98.50 668 LYS A C 1
ATOM 5061 O O . LYS A 1 668 ? 6.151 5.476 -39.630 1.00 98.50 668 LYS A O 1
ATOM 5066 N N . ASN A 1 669 ? 7.592 3.841 -39.105 1.00 98.50 669 ASN A N 1
ATOM 5067 C CA . ASN A 1 669 ? 8.226 4.596 -38.031 1.00 98.50 669 ASN A CA 1
ATOM 5068 C C . ASN A 1 669 ? 9.209 5.599 -38.648 1.00 98.50 669 ASN A C 1
ATOM 5070 O O . ASN A 1 669 ? 9.835 5.316 -39.673 1.00 98.50 669 ASN A O 1
ATOM 5074 N N . SER A 1 670 ? 9.337 6.788 -38.061 1.00 98.31 670 SER A N 1
ATOM 5075 C CA . SER A 1 670 ? 10.130 7.875 -38.644 1.00 98.31 670 SER A CA 1
ATOM 5076 C C . SER A 1 670 ? 11.633 7.577 -38.649 1.00 98.31 670 SER A C 1
ATOM 5078 O O . SER A 1 670 ? 12.355 8.146 -39.468 1.00 98.31 670 SER A O 1
ATOM 5080 N N . GLN A 1 671 ? 12.095 6.643 -37.808 1.00 97.12 671 GLN A N 1
ATOM 5081 C CA . GLN A 1 671 ? 13.469 6.152 -37.792 1.00 97.12 671 GLN A CA 1
ATOM 5082 C C . GLN A 1 671 ? 13.556 4.637 -38.003 1.00 97.12 671 GLN A C 1
ATOM 5084 O O . GLN A 1 671 ? 13.696 4.177 -39.139 1.00 97.12 671 GLN A O 1
ATOM 5089 N N . VAL A 1 672 ? 13.527 3.852 -36.927 1.00 97.56 672 VAL A N 1
ATOM 5090 C CA . VAL A 1 672 ? 13.912 2.434 -36.940 1.00 97.56 672 VAL A CA 1
ATOM 5091 C C . VAL A 1 672 ? 12.716 1.547 -36.604 1.00 97.56 672 VAL A C 1
ATOM 5093 O O . VAL A 1 672 ? 11.907 1.886 -35.743 1.00 97.56 672 VAL A O 1
ATOM 5096 N N . GLY A 1 673 ? 12.608 0.395 -37.270 1.00 98.38 673 GLY A N 1
ATOM 5097 C CA . GLY A 1 673 ? 11.619 -0.626 -36.924 1.00 98.38 673 GLY A CA 1
ATOM 5098 C C . GLY A 1 673 ? 11.894 -1.261 -35.555 1.00 98.38 673 GLY A C 1
ATOM 5099 O O . GLY A 1 673 ? 11.083 -1.114 -34.645 1.00 98.38 673 GLY A O 1
ATOM 5100 N N . ILE A 1 674 ? 13.036 -1.938 -35.398 1.00 98.81 674 ILE A N 1
ATOM 5101 C CA . ILE A 1 674 ? 13.507 -2.511 -34.121 1.00 98.81 674 ILE A CA 1
ATOM 5102 C C . ILE A 1 674 ? 14.941 -2.041 -33.842 1.00 98.81 674 ILE A C 1
ATOM 5104 O O . ILE A 1 674 ? 15.811 -2.195 -34.698 1.00 98.81 674 ILE A O 1
ATOM 5108 N N . GLY A 1 675 ? 15.206 -1.470 -32.669 1.00 98.06 675 GLY A N 1
ATOM 5109 C CA . GLY A 1 675 ? 16.531 -0.979 -32.279 1.00 98.06 675 GLY A CA 1
ATOM 5110 C C . GLY A 1 675 ? 17.059 -1.653 -31.016 1.00 98.06 675 GLY A C 1
ATOM 5111 O O . GLY A 1 675 ? 16.362 -1.659 -30.010 1.00 98.06 675 GLY A O 1
ATOM 5112 N N . TYR A 1 676 ? 18.291 -2.156 -31.059 1.00 98.38 676 TYR A N 1
ATOM 5113 C CA . TYR A 1 676 ? 19.053 -2.644 -29.907 1.00 98.38 676 TYR A CA 1
ATOM 5114 C C . TYR A 1 676 ? 20.218 -1.687 -29.615 1.00 98.38 676 TYR A C 1
ATOM 5116 O O . TYR A 1 676 ? 21.028 -1.425 -30.504 1.00 98.38 676 TYR A O 1
ATOM 5124 N N . VAL A 1 677 ? 20.312 -1.166 -28.389 1.00 93.00 677 VAL A N 1
ATOM 5125 C CA . VAL A 1 677 ? 21.368 -0.229 -27.939 1.00 93.00 677 VAL A CA 1
ATOM 5126 C C . VAL A 1 677 ? 21.926 -0.626 -26.565 1.00 93.00 677 VAL A C 1
ATOM 5128 O O . VAL A 1 677 ? 21.396 -1.529 -25.911 1.00 93.00 677 VAL A O 1
ATOM 5131 N N . GLY A 1 678 ? 22.987 0.027 -26.085 1.00 92.81 678 GLY A N 1
ATOM 5132 C CA . GLY A 1 678 ? 23.612 -0.313 -24.808 1.00 92.81 678 GLY A CA 1
ATOM 5133 C C . GLY A 1 678 ? 24.381 -1.629 -24.873 1.00 92.81 678 GLY A C 1
ATOM 5134 O O . GLY A 1 678 ? 25.200 -1.856 -25.761 1.00 92.81 678 GLY A O 1
ATOM 5135 N N . THR A 1 679 ? 24.109 -2.494 -23.905 1.00 95.56 679 THR A N 1
ATOM 5136 C CA . THR A 1 679 ? 24.575 -3.885 -23.811 1.00 95.56 679 THR A CA 1
ATOM 5137 C C . THR A 1 679 ? 23.385 -4.849 -23.861 1.00 95.56 679 THR A C 1
ATOM 5139 O O . THR A 1 679 ? 23.413 -5.894 -23.219 1.00 95.56 679 THR A O 1
ATOM 5142 N N . SER A 1 680 ? 22.306 -4.456 -24.544 1.00 97.19 680 SER A N 1
ATOM 5143 C CA . SER A 1 680 ? 21.088 -5.258 -24.646 1.00 97.19 680 SER A CA 1
ATOM 5144 C C . SER A 1 680 ? 21.295 -6.522 -25.484 1.00 97.19 680 SER A C 1
ATOM 5146 O O . SER A 1 680 ? 22.189 -6.602 -26.334 1.00 97.19 680 SER A O 1
ATOM 5148 N N . GLY A 1 681 ? 20.446 -7.514 -25.239 1.00 96.81 681 GLY A N 1
ATOM 5149 C CA . GLY A 1 681 ? 20.469 -8.809 -25.910 1.00 96.81 681 GLY A CA 1
ATOM 5150 C C . GLY A 1 681 ? 19.061 -9.323 -26.186 1.00 96.81 681 GLY A C 1
ATOM 5151 O O . GLY A 1 681 ? 18.145 -8.551 -26.461 1.00 96.81 681 GLY A O 1
ATOM 5152 N N . GLY A 1 682 ? 18.883 -10.641 -26.121 1.00 97.38 682 GLY A N 1
ATOM 5153 C CA . GLY A 1 682 ? 17.615 -11.300 -26.434 1.00 97.38 682 GLY A CA 1
ATOM 5154 C C . GLY A 1 682 ? 17.501 -11.704 -27.903 1.00 97.38 682 GLY A C 1
ATOM 5155 O O . GLY A 1 682 ? 18.503 -11.872 -28.608 1.00 97.38 682 GLY A O 1
ATOM 5156 N N . THR A 1 683 ? 16.268 -11.903 -28.371 1.00 98.38 683 THR A N 1
ATOM 5157 C CA . THR A 1 683 ? 16.011 -12.431 -29.718 1.00 98.38 683 THR A CA 1
ATOM 5158 C C . THR A 1 683 ? 15.051 -11.549 -30.506 1.00 98.38 683 THR A C 1
ATOM 5160 O O . THR A 1 683 ? 14.106 -11.000 -29.947 1.00 98.38 683 THR A O 1
ATOM 5163 N N . ALA A 1 684 ? 15.270 -11.453 -31.819 1.00 98.44 684 ALA A N 1
ATOM 5164 C CA . ALA A 1 684 ? 14.284 -10.947 -32.767 1.00 98.44 684 ALA A CA 1
ATOM 5165 C C . ALA A 1 684 ? 14.029 -12.016 -33.829 1.00 98.44 684 ALA A C 1
ATOM 5167 O O . ALA A 1 684 ? 14.923 -12.335 -34.622 1.00 98.44 684 ALA A O 1
ATOM 5168 N N . ARG A 1 685 ? 12.821 -12.586 -33.853 1.00 98.56 685 ARG A N 1
ATOM 5169 C CA . ARG A 1 685 ? 12.465 -13.674 -34.766 1.00 98.56 685 ARG A CA 1
ATOM 5170 C C . ARG A 1 685 ? 11.218 -13.375 -35.584 1.00 98.56 685 ARG A C 1
ATOM 5172 O O . ARG A 1 685 ? 10.204 -12.956 -35.041 1.00 98.56 685 ARG A O 1
ATOM 5179 N N . LYS A 1 686 ? 11.263 -13.628 -36.895 1.00 98.56 686 LYS A N 1
ATOM 5180 C CA . LYS A 1 686 ? 10.092 -13.506 -37.793 1.00 98.56 686 LYS A CA 1
ATOM 5181 C C . LYS A 1 686 ? 9.389 -12.143 -37.754 1.00 98.56 686 LYS A C 1
ATOM 5183 O O . LYS A 1 686 ? 8.201 -12.048 -38.062 1.00 98.56 686 LYS A O 1
ATOM 5188 N N . ASN A 1 687 ? 10.092 -11.081 -37.372 1.00 98.75 687 ASN A N 1
ATOM 5189 C CA . ASN A 1 687 ? 9.512 -9.746 -37.363 1.00 98.75 687 ASN A CA 1
ATOM 5190 C C . ASN A 1 687 ? 9.499 -9.170 -38.780 1.00 98.75 687 ASN A C 1
ATOM 5192 O O . ASN A 1 687 ? 10.383 -9.455 -39.591 1.00 98.75 687 ASN A O 1
ATOM 5196 N N . THR A 1 688 ? 8.508 -8.335 -39.068 1.00 98.81 688 THR A N 1
ATOM 5197 C CA . THR A 1 688 ? 8.403 -7.588 -40.323 1.00 98.81 688 THR A CA 1
ATOM 5198 C C . THR A 1 688 ? 8.667 -6.113 -40.055 1.00 98.81 688 THR A C 1
ATOM 5200 O O . THR A 1 688 ? 7.846 -5.439 -39.437 1.00 98.81 688 THR A O 1
ATOM 5203 N N . CYS A 1 689 ? 9.786 -5.590 -40.553 1.00 98.62 689 CYS A N 1
ATOM 5204 C CA . CYS A 1 689 ? 10.142 -4.178 -40.445 1.00 98.62 689 CYS A CA 1
ATOM 5205 C C . CYS A 1 689 ? 10.100 -3.511 -41.822 1.00 98.62 689 CYS A C 1
ATOM 5207 O O . CYS A 1 689 ? 10.992 -3.735 -42.646 1.00 98.62 689 CYS A O 1
ATOM 5209 N N . ARG A 1 690 ? 9.094 -2.669 -42.087 1.00 98.25 690 ARG A N 1
ATOM 5210 C CA . ARG A 1 690 ? 8.912 -2.075 -43.420 1.00 98.25 690 ARG A CA 1
ATOM 5211 C C . ARG A 1 690 ? 8.591 -0.594 -43.441 1.00 98.25 690 ARG A C 1
ATOM 5213 O O . ARG A 1 690 ? 7.950 -0.074 -42.540 1.00 98.25 690 ARG A O 1
ATOM 5220 N N . GLU A 1 691 ? 8.976 0.075 -44.522 1.00 98.19 691 GLU A N 1
ATOM 5221 C CA . GLU A 1 691 ? 8.634 1.488 -44.753 1.00 98.19 691 GLU A CA 1
ATOM 5222 C C . GLU A 1 691 ? 9.108 2.425 -43.619 1.00 98.19 691 GLU A C 1
ATOM 5224 O O . GLU A 1 691 ? 8.530 3.490 -43.420 1.00 98.19 691 GLU A O 1
ATOM 5229 N N . ASN A 1 692 ? 10.151 2.048 -42.864 1.00 98.25 692 ASN A N 1
ATOM 5230 C CA . ASN A 1 692 ? 10.706 2.886 -41.799 1.00 98.25 692 ASN A CA 1
ATOM 5231 C C . ASN A 1 692 ? 11.704 3.911 -42.364 1.00 98.25 692 ASN A C 1
ATOM 5233 O O . ASN A 1 692 ? 12.424 3.646 -43.335 1.00 98.25 692 ASN A O 1
ATOM 5237 N N . GLY A 1 693 ? 11.754 5.089 -41.739 1.00 96.69 693 GLY A N 1
ATOM 5238 C CA . GLY A 1 693 ? 12.451 6.269 -42.252 1.00 96.69 693 GLY A CA 1
ATOM 5239 C C . GLY A 1 693 ? 13.978 6.174 -42.274 1.00 96.69 693 GLY A C 1
ATOM 5240 O O . GLY A 1 693 ? 14.616 6.941 -42.997 1.00 96.69 693 GLY A O 1
ATOM 5241 N N . VAL A 1 694 ? 14.566 5.218 -41.554 1.00 96.06 694 VAL A N 1
ATOM 5242 C CA . VAL A 1 694 ? 16.007 4.936 -41.535 1.00 96.06 694 VAL A CA 1
ATOM 5243 C C . VAL A 1 694 ? 16.262 3.460 -41.828 1.00 96.06 694 VAL A C 1
ATOM 5245 O O . VAL A 1 694 ? 16.787 3.135 -42.895 1.00 96.06 694 VAL A O 1
ATOM 5248 N N . ALA A 1 695 ? 15.893 2.558 -40.917 1.00 97.12 695 ALA A N 1
ATOM 5249 C CA . ALA A 1 695 ? 16.276 1.154 -41.015 1.00 97.12 695 ALA A CA 1
ATOM 5250 C C . ALA A 1 695 ? 15.208 0.185 -40.501 1.00 97.12 695 ALA A C 1
ATOM 5252 O O . ALA A 1 695 ? 14.356 0.548 -39.692 1.00 97.12 695 ALA A O 1
ATOM 5253 N N . GLY A 1 696 ? 15.274 -1.064 -40.969 1.00 98.19 696 GLY A N 1
ATOM 5254 C CA . GLY A 1 696 ? 14.410 -2.136 -40.479 1.00 98.19 696 GLY A CA 1
ATOM 5255 C C . GLY A 1 696 ? 14.784 -2.556 -39.057 1.00 98.19 696 GLY A C 1
ATOM 5256 O O . GLY A 1 696 ? 13.989 -2.384 -38.136 1.00 98.19 696 GLY A O 1
ATOM 5257 N N . ILE A 1 697 ? 16.007 -3.063 -38.878 1.00 98.62 697 ILE A N 1
ATOM 5258 C CA . ILE A 1 697 ? 16.579 -3.420 -37.572 1.00 98.62 697 ILE A CA 1
ATOM 5259 C C . ILE A 1 697 ? 17.958 -2.765 -37.419 1.00 98.62 697 ILE A C 1
ATOM 5261 O O . ILE A 1 697 ? 18.780 -2.832 -38.336 1.00 98.62 697 ILE A O 1
ATOM 5265 N N . VAL A 1 698 ? 18.227 -2.147 -36.270 1.00 98.19 698 VAL A N 1
ATOM 5266 C CA . VAL A 1 698 ? 19.542 -1.580 -35.927 1.00 98.19 698 VAL A CA 1
ATOM 5267 C C . VAL A 1 698 ? 20.057 -2.212 -34.645 1.00 98.19 698 VAL A C 1
ATOM 5269 O O . VAL A 1 698 ? 19.310 -2.358 -33.683 1.00 98.19 698 VAL A O 1
ATOM 5272 N N . ILE A 1 699 ? 21.339 -2.557 -34.641 1.00 98.38 699 ILE A N 1
ATOM 5273 C CA . ILE A 1 699 ? 22.095 -2.951 -33.458 1.00 98.38 699 ILE A CA 1
ATOM 5274 C C . ILE A 1 699 ? 23.236 -1.947 -33.317 1.00 98.38 699 ILE A C 1
ATOM 5276 O O . ILE A 1 699 ? 24.014 -1.769 -34.254 1.00 98.38 699 ILE A O 1
ATOM 5280 N N . ASP A 1 700 ? 23.325 -1.271 -32.180 1.00 94.00 700 ASP A N 1
ATOM 5281 C CA . ASP A 1 700 ? 24.328 -0.239 -31.925 1.00 94.00 700 ASP A CA 1
ATOM 5282 C C . ASP A 1 700 ? 25.051 -0.472 -30.590 1.00 94.00 700 ASP A C 1
ATOM 5284 O O . ASP A 1 700 ? 24.702 -1.342 -29.789 1.00 94.00 700 ASP A O 1
ATOM 5288 N N . GLU A 1 701 ? 26.099 0.313 -30.365 1.00 93.12 701 GLU A N 1
ATOM 5289 C CA . GLU A 1 701 ? 26.939 0.311 -29.174 1.00 93.12 701 GLU A CA 1
ATOM 5290 C C . GLU A 1 701 ? 27.602 -1.046 -28.906 1.00 93.12 701 GLU A C 1
ATOM 5292 O O . GLU A 1 701 ? 28.592 -1.375 -29.563 1.00 93.12 701 GLU A O 1
ATOM 5297 N N . ARG A 1 702 ? 27.132 -1.806 -27.914 1.00 96.44 702 ARG A N 1
ATOM 5298 C CA . ARG A 1 702 ? 27.649 -3.125 -27.511 1.00 96.44 702 ARG A CA 1
ATOM 5299 C C . ARG A 1 702 ? 26.526 -4.158 -27.402 1.00 96.44 702 ARG A C 1
ATOM 5301 O O . ARG A 1 702 ? 26.679 -5.137 -26.679 1.00 96.44 702 ARG A O 1
ATOM 5308 N N . ALA A 1 703 ? 25.395 -3.922 -28.061 1.00 97.50 703 ALA A N 1
ATOM 5309 C CA . ALA A 1 703 ? 24.299 -4.874 -28.060 1.00 97.50 703 ALA A CA 1
ATOM 5310 C C . ALA A 1 703 ? 24.657 -6.126 -28.878 1.00 97.50 703 ALA A C 1
ATOM 5312 O O . ALA A 1 703 ? 25.374 -6.038 -29.882 1.00 97.50 703 ALA A O 1
ATOM 5313 N N . GLU A 1 704 ? 24.164 -7.288 -28.441 1.00 98.19 704 GLU A N 1
ATOM 5314 C CA . GLU A 1 704 ? 24.488 -8.597 -29.030 1.00 98.19 704 GLU A CA 1
ATOM 5315 C C . GLU A 1 704 ? 23.256 -9.525 -29.190 1.00 98.19 704 GLU A C 1
ATOM 5317 O O . GLU A 1 704 ? 23.225 -10.614 -28.617 1.00 98.19 704 GLU A O 1
ATOM 5322 N N . PRO A 1 705 ? 22.222 -9.146 -29.970 1.00 98.31 705 PRO A N 1
ATOM 5323 C CA . PRO A 1 705 ? 21.008 -9.953 -30.121 1.00 98.31 705 PRO A CA 1
ATOM 5324 C C . PRO A 1 705 ? 21.155 -11.129 -31.106 1.00 98.31 705 PRO A C 1
ATOM 5326 O O . PRO A 1 705 ? 22.013 -11.147 -32.001 1.00 98.31 705 PRO A O 1
ATOM 5329 N N . GLU A 1 706 ? 20.240 -12.096 -31.007 1.00 98.56 706 GLU A N 1
ATOM 5330 C CA . GLU A 1 706 ? 20.033 -13.137 -32.021 1.00 98.56 706 GLU A CA 1
ATOM 5331 C C . GLU A 1 706 ? 18.891 -12.770 -32.980 1.00 98.56 706 GLU A C 1
ATOM 5333 O O . GLU A 1 706 ? 17.723 -12.723 -32.590 1.00 98.56 706 GLU A O 1
ATOM 5338 N N . LEU A 1 707 ? 19.214 -12.561 -34.257 1.00 98.50 707 LEU A N 1
ATOM 5339 C CA . LEU A 1 707 ? 18.255 -12.221 -35.308 1.00 98.50 707 LEU A CA 1
ATOM 5340 C C . LEU A 1 707 ? 18.015 -13.414 -36.240 1.00 98.50 707 LEU A C 1
ATOM 5342 O O . LEU A 1 707 ? 18.930 -13.849 -36.950 1.00 98.50 707 LEU A O 1
ATOM 5346 N N . GLU A 1 708 ? 16.779 -13.903 -36.316 1.00 98.44 708 GLU A N 1
ATOM 5347 C CA . GLU A 1 708 ? 16.417 -15.041 -37.168 1.00 98.44 708 GLU A CA 1
ATOM 5348 C C . GLU A 1 708 ? 15.123 -14.812 -37.967 1.00 98.44 708 GLU A C 1
ATOM 5350 O O . GLU A 1 708 ? 14.096 -14.431 -37.418 1.00 98.44 708 GLU A O 1
ATOM 5355 N N . GLU A 1 709 ? 15.144 -15.083 -39.274 1.00 98.38 709 GLU A N 1
ATOM 5356 C CA . GLU A 1 709 ? 13.938 -15.097 -40.129 1.00 98.38 709 GLU A CA 1
ATOM 5357 C C . GLU A 1 709 ? 13.148 -13.767 -40.177 1.00 98.38 709 GLU A C 1
ATOM 5359 O O . GLU A 1 709 ? 11.970 -13.753 -40.525 1.00 98.38 709 GLU A O 1
ATOM 5364 N N . ASN A 1 710 ? 13.781 -12.629 -39.872 1.00 98.56 710 ASN A N 1
ATOM 5365 C CA . ASN A 1 710 ? 13.146 -11.312 -39.978 1.00 98.56 710 ASN A CA 1
ATOM 5366 C C . ASN A 1 710 ? 13.094 -10.833 -41.436 1.00 98.56 710 ASN A C 1
ATOM 5368 O O . ASN A 1 710 ? 14.005 -11.103 -42.218 1.00 98.56 710 ASN A O 1
ATOM 5372 N N . THR A 1 711 ? 12.050 -10.083 -41.782 1.00 98.56 711 THR A N 1
ATOM 5373 C CA . THR A 1 711 ? 11.860 -9.471 -43.104 1.00 98.56 711 THR A CA 1
ATOM 5374 C C . THR A 1 711 ? 11.983 -7.954 -42.997 1.00 98.56 711 THR A C 1
ATOM 5376 O O . THR A 1 711 ? 11.173 -7.315 -42.323 1.00 98.56 711 THR A O 1
ATOM 5379 N N . CYS A 1 712 ? 12.963 -7.364 -43.682 1.00 97.81 712 CYS A N 1
ATOM 5380 C CA . CYS A 1 712 ? 13.221 -5.925 -43.679 1.00 97.81 712 CYS A CA 1
ATOM 5381 C C . CYS A 1 712 ? 13.096 -5.332 -45.090 1.00 97.81 712 CYS A C 1
ATOM 5383 O O . CYS A 1 712 ? 14.068 -5.291 -45.842 1.00 97.81 712 CYS A O 1
ATOM 5385 N N . GLU A 1 713 ? 11.932 -4.784 -45.446 1.00 96.25 713 GLU A N 1
ATOM 5386 C CA . GLU A 1 713 ? 11.669 -4.288 -46.806 1.00 96.25 713 GLU A CA 1
ATOM 5387 C C . GLU A 1 713 ? 11.349 -2.787 -46.868 1.00 96.25 713 GLU A C 1
ATOM 5389 O O . GLU A 1 713 ? 10.715 -2.222 -45.985 1.00 96.25 713 GLU A O 1
ATOM 5394 N N . LYS A 1 714 ? 11.748 -2.118 -47.956 1.00 96.19 714 LYS A N 1
ATOM 5395 C CA . LYS A 1 714 ? 11.360 -0.721 -48.255 1.00 96.19 714 LYS A CA 1
ATOM 5396 C C . LYS A 1 714 ? 11.696 0.303 -47.153 1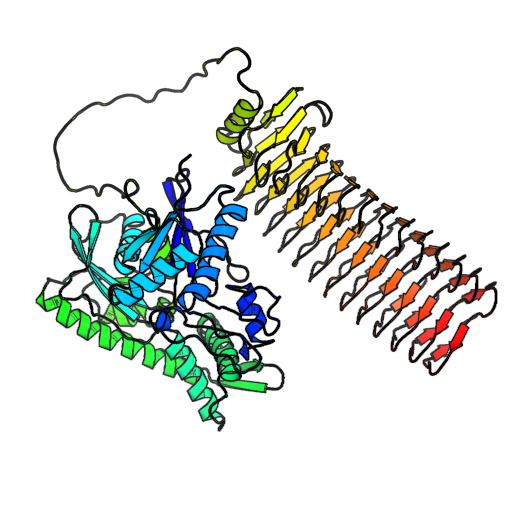.00 96.19 714 LYS A C 1
ATOM 5398 O O . LYS A 1 714 ? 11.052 1.343 -47.075 1.00 96.19 714 LYS A O 1
ATOM 5403 N N . ASN A 1 715 ? 12.691 0.027 -46.311 1.00 96.69 715 ASN A N 1
ATOM 5404 C CA . ASN A 1 715 ? 13.237 1.006 -45.368 1.00 96.69 715 ASN A CA 1
ATOM 5405 C C . ASN A 1 715 ? 14.160 1.983 -46.119 1.00 96.69 715 ASN A C 1
ATOM 5407 O O . ASN A 1 715 ? 14.797 1.591 -47.099 1.00 96.69 715 ASN A O 1
ATOM 5411 N N . SER A 1 716 ? 14.235 3.245 -45.689 1.00 94.81 716 SER A N 1
ATOM 5412 C CA . SER A 1 716 ? 14.885 4.304 -46.482 1.00 94.81 716 SER A CA 1
ATOM 5413 C C . SER A 1 716 ? 16.391 4.125 -46.697 1.00 94.81 716 SER A C 1
ATOM 5415 O O . SER A 1 716 ? 16.907 4.616 -47.700 1.00 94.81 716 SER A O 1
ATOM 5417 N N . GLN A 1 717 ? 17.111 3.489 -45.764 1.00 93.81 717 GLN A N 1
ATOM 5418 C CA . GLN A 1 717 ? 18.573 3.364 -45.832 1.00 93.81 717 GLN A CA 1
ATOM 5419 C C . GLN A 1 717 ? 19.059 1.914 -45.748 1.00 93.81 717 GLN A C 1
ATOM 5421 O O . GLN A 1 717 ? 19.757 1.459 -46.652 1.00 93.81 717 GLN A O 1
ATOM 5426 N N . VAL A 1 718 ? 18.724 1.184 -44.675 1.00 94.00 718 VAL A N 1
ATOM 5427 C CA . VAL A 1 718 ? 19.311 -0.141 -44.386 1.00 94.00 718 VAL A CA 1
ATOM 5428 C C . VAL A 1 718 ? 18.239 -1.149 -43.955 1.00 94.00 718 VAL A C 1
ATOM 5430 O O . VAL A 1 718 ? 17.294 -0.805 -43.251 1.00 94.00 718 VAL A O 1
ATOM 5433 N N . GLY A 1 719 ? 18.380 -2.416 -44.359 1.00 95.62 719 GLY A N 1
ATOM 5434 C CA . GLY A 1 719 ? 17.543 -3.513 -43.855 1.00 95.62 719 GLY A CA 1
ATOM 5435 C C . GLY A 1 719 ? 17.892 -3.875 -42.407 1.00 95.62 719 GLY A C 1
ATOM 5436 O O . GLY A 1 719 ? 17.098 -3.629 -41.503 1.00 95.62 719 GLY A O 1
ATOM 5437 N N . ILE A 1 720 ? 19.099 -4.412 -42.198 1.00 97.50 720 ILE A N 1
ATOM 5438 C CA . ILE A 1 720 ? 19.688 -4.701 -40.880 1.00 97.50 720 ILE A CA 1
ATOM 5439 C C . ILE A 1 720 ? 21.076 -4.054 -40.811 1.00 97.50 720 ILE A C 1
ATOM 5441 O O . ILE A 1 720 ? 21.894 -4.287 -41.703 1.00 97.50 720 ILE A O 1
ATOM 5445 N N . GLY A 1 721 ? 21.343 -3.245 -39.785 1.00 96.31 721 GLY A N 1
ATOM 5446 C CA . GLY A 1 721 ? 22.622 -2.550 -39.605 1.00 96.31 721 GLY A CA 1
ATOM 5447 C C . GLY A 1 721 ? 23.246 -2.807 -38.236 1.00 96.31 721 GLY A C 1
ATOM 5448 O O . GLY A 1 721 ? 22.605 -2.543 -37.226 1.00 96.31 721 GLY A O 1
ATOM 5449 N N . TYR A 1 722 ? 24.500 -3.268 -38.221 1.00 96.38 722 TYR A N 1
ATOM 5450 C CA . TYR A 1 722 ? 25.346 -3.334 -37.024 1.00 96.38 722 TYR A CA 1
ATOM 5451 C C . TYR A 1 722 ? 26.276 -2.120 -37.006 1.00 96.38 722 TYR A C 1
ATOM 5453 O O . TYR A 1 722 ? 27.023 -1.889 -37.963 1.00 96.38 722 TYR A O 1
ATOM 5461 N N . LEU A 1 723 ? 26.203 -1.334 -35.938 1.00 92.81 723 LEU A N 1
ATOM 5462 C CA . LEU A 1 723 ? 26.919 -0.077 -35.745 1.00 92.81 723 LEU A CA 1
ATOM 5463 C C . LEU A 1 723 ? 27.887 -0.175 -34.553 1.00 92.81 723 LEU A C 1
ATOM 5465 O O . LEU A 1 723 ? 27.739 -1.018 -33.667 1.00 92.81 723 LEU A O 1
ATOM 5469 N N . GLY A 1 724 ? 28.914 0.679 -34.539 1.00 87.62 724 GLY A N 1
ATOM 5470 C CA . GLY A 1 724 ? 29.862 0.765 -33.426 1.00 87.62 724 GLY A CA 1
ATOM 5471 C C . GLY A 1 724 ? 30.611 -0.544 -33.148 1.00 87.62 724 GLY A C 1
ATOM 5472 O O . GLY A 1 724 ? 31.307 -1.068 -34.018 1.00 87.62 724 GLY A O 1
ATOM 5473 N N . THR A 1 725 ? 30.505 -1.034 -31.911 1.00 91.50 725 THR A N 1
ATOM 5474 C CA . THR A 1 725 ? 31.124 -2.283 -31.429 1.00 91.50 725 THR A CA 1
ATOM 5475 C C . THR A 1 725 ? 30.099 -3.398 -31.206 1.00 91.50 725 THR A C 1
ATOM 5477 O O . THR A 1 725 ? 30.384 -4.340 -30.469 1.00 91.50 725 THR A O 1
ATOM 5480 N N . SER A 1 726 ? 28.909 -3.278 -31.801 1.00 93.94 726 SER A N 1
ATOM 5481 C CA . SER A 1 726 ? 27.834 -4.256 -31.646 1.00 93.94 726 SER A CA 1
ATOM 5482 C C . SER A 1 726 ? 28.195 -5.616 -32.249 1.00 93.94 726 SER A C 1
ATOM 5484 O O . SER A 1 726 ? 29.008 -5.725 -33.173 1.00 93.94 726 SER A O 1
ATOM 5486 N N . GLY A 1 727 ? 27.580 -6.663 -31.706 1.00 93.75 727 GLY A N 1
ATOM 5487 C CA . GLY A 1 727 ? 27.780 -8.055 -32.098 1.00 93.75 727 GLY A CA 1
ATOM 5488 C C . GLY A 1 727 ? 26.456 -8.811 -32.174 1.00 93.75 727 GLY A C 1
ATOM 5489 O O . GLY A 1 727 ? 25.400 -8.210 -32.319 1.00 93.75 727 GLY A O 1
ATOM 5490 N N . GLY A 1 728 ? 26.499 -10.140 -32.082 1.00 93.62 728 GLY A N 1
ATOM 5491 C CA . GLY A 1 728 ? 25.315 -11.004 -32.172 1.00 93.62 728 GLY A CA 1
ATOM 5492 C C . GLY A 1 728 ? 25.267 -11.837 -33.454 1.00 93.62 728 GLY A C 1
ATOM 5493 O O . GLY A 1 728 ? 26.263 -11.980 -34.169 1.00 93.62 728 GLY A O 1
ATOM 5494 N N . THR A 1 729 ? 24.112 -12.440 -33.744 1.00 95.88 729 THR A N 1
ATOM 5495 C CA . THR A 1 729 ? 23.951 -13.322 -34.914 1.00 95.88 729 THR A CA 1
ATOM 5496 C C . THR A 1 729 ? 22.802 -12.883 -35.810 1.00 95.88 729 THR A C 1
ATOM 5498 O O . THR A 1 729 ? 21.784 -12.406 -35.330 1.00 95.88 729 THR A O 1
ATOM 5501 N N . ALA A 1 730 ? 22.952 -13.077 -37.124 1.00 95.75 730 ALA A N 1
ATOM 5502 C CA . ALA A 1 730 ? 21.896 -12.850 -38.104 1.00 95.75 730 ALA A CA 1
ATOM 5503 C C . ALA A 1 730 ? 21.788 -14.057 -39.045 1.00 95.75 730 ALA A C 1
ATOM 5505 O O . ALA A 1 730 ? 22.741 -14.390 -39.754 1.00 95.75 730 ALA A O 1
ATOM 5506 N N . ARG A 1 731 ? 20.638 -14.739 -39.049 1.00 96.19 731 ARG A N 1
ATOM 5507 C CA . ARG A 1 731 ? 20.393 -15.951 -39.844 1.00 96.19 731 ARG A CA 1
ATOM 5508 C C . ARG A 1 731 ? 19.064 -15.862 -40.585 1.00 96.19 731 ARG A C 1
ATOM 5510 O O . ARG A 1 731 ? 18.042 -15.547 -39.997 1.00 96.19 731 ARG A O 1
ATOM 5517 N N . ARG A 1 732 ? 19.073 -16.198 -41.880 1.00 96.50 732 ARG A N 1
ATOM 5518 C CA . ARG A 1 732 ? 17.859 -16.302 -42.718 1.00 96.50 732 ARG A CA 1
ATOM 5519 C C . ARG A 1 732 ? 16.970 -15.043 -42.731 1.00 96.50 732 ARG A C 1
ATOM 5521 O O . ARG A 1 732 ? 15.778 -15.158 -42.976 1.00 96.50 732 ARG A O 1
ATOM 5528 N N . ASN A 1 733 ? 17.540 -13.867 -42.478 1.00 96.00 733 ASN A N 1
ATOM 5529 C CA . ASN A 1 733 ? 16.822 -12.600 -42.610 1.00 96.00 733 ASN A CA 1
ATOM 5530 C C . ASN A 1 733 ? 16.761 -12.187 -44.093 1.00 96.00 733 ASN A C 1
ATOM 5532 O O . ASN A 1 733 ? 17.718 -12.456 -44.828 1.00 96.00 733 ASN A O 1
ATOM 5536 N N . VAL A 1 734 ? 15.651 -11.570 -44.513 1.00 90.88 734 VAL A N 1
ATOM 5537 C CA . VAL A 1 734 ? 15.345 -11.201 -45.910 1.00 90.88 734 VAL A CA 1
ATOM 5538 C C . VAL A 1 734 ? 15.256 -9.696 -46.083 1.00 90.88 734 VAL A C 1
ATOM 5540 O O . VAL A 1 734 ? 14.532 -9.053 -45.288 1.00 90.88 734 VAL A O 1
#

pLDDT: mean 89.93, std 13.61, range [23.41, 98.94]

Secondary structure (DSSP, 8-state):
-PPPEEEEEE-SSEEEEEEEETTTTEEEEE---SSSTT-EE--EE--SSTTSPPEETHHHHHHHHH-GGGEE--HHHHTT--SPB---TTS--B-HHHHHHHHHHHHHHHIIIIIISS---EEEEEE-TT--HHHHHHHHHHHHHTT--GGGEEEEEHHHHHHHHHHHH--SPPPSEEEEEEE-SS-EEEEEEEEETTEEEE-GGG--EEES--HHHHHHHHHHHHHHHTTPPPPPHHHHHHHHHHHHHHHHHGGG---SEEEEEETTEEEEEEHHHHHHHHHHHHHHHHHHHHHHHHHHTTTS--TT--EEEESGGGGSTTHHHHHHHH-SSPEE--TTGGGHHHHHHH--TTSSPPPTT------------------PPPS---HHHHHHHHHHHPPTTEEEE--SEEEEESS-EEE-S-EEEE-S-TTTEEEEE-SSS-SEEE-SS-EEEEES-EEEE-SS--B-SEEESSSEEEEES-EEE--BSS-SEEE-TT-EEEEES-EEES-SS-SEEE-TT-EEEEES-EEES-SSEEEEE-TT-EEEEES-EEESSSEEEEE-TT---EEES-EEES-SSEEEEE-TT---EEES-EEESSSEEEEE-TT---EEES-EEES-SSEEEEE-TT---EEES-EEESSSEEEEE-TT---EEES-EEES-SSEEEEE-TT---EEES-EEES-SSEEEEE-TT---EEES-EEES-SSEEEEE-TT---EEES--

Foldseek 3Di:
DPAFAKEWALAQFKIFIWAQDPVVLAIDTQQDADVGRGIWTQKWFFDLPPPDDIDGTVRRVVCLQPPLLRMDGRLLVCLLPPFFCDRDPSTDTHHSLLRLLVVLLVVQVCCCFPPVVHHHQAYEYEDALQDDPSSVVSNLSSNVSSRHDSVRYHYDYLQQLLVLLVVVVDPDADDQKAWEFAAAQQWTAIFIWGDDPQGTDTPNVLSPAIGRHHNLVLLVQQQVVQCVVVVHDDDDPSVVVVSSVQSSVCQVCVVVDPDQWDWDDGVPDITIGGPVSSVVSLVVVLVVSLVSVLVSVVVVVVPDDQAAHEYEQAYPRSPRPPNLVSNCVSHNHHYDDDPCRNVSSSRSSNCDPPSRDDDPDDDDDDDDDDDDDDDDDDDDDDDDDQQQCVVLVCLVPADAQDEAEFEFDERAHPDAREFAHEYEYEYPAQVGGEYEYAGAEENYEADHQYAYEYERHEQEYPYQHAYEHYAHADHEYEYERYEFEDHHPYERYEAHHAYEYEHYLYEQEHHAEESYEYEAAYEYDAECYEQEHHAAESYEYYHQYEYEHANYEAEHYQEDYEYEAAYAYHYEHYEQAHHAAESYEYYHQYEHEHYNYEAEHYQERYEYEAAYAYEYYAYEQAHHAAESYEYYHQYEYEHAQYEAEQYQEDYEYEAAYAYAYENYEQEHHQAERYEYYHQYEHEHEQYEAEHYNHEHYEYEDAYAYEYYNYEFYHHPHYHYYYYDNYHYDHYNYD

Radius of gyration: 31.19 Å; chains: 1; bounding box: 78×52×101 Å